Protein AF-A0A2V3PJ48-F1 (afdb_monomer)

Organism: NCBI:txid1605892

pLDDT: mean 84.33, std 12.3, range [29.42, 97.5]

Radius of gyration: 28.56 Å; Cα contacts (8 Å, |Δi|>4): 686; chains: 1; bounding box: 60×67×83 Å

Mean predicted aligned error: 10.37 Å

Sequence (425 aa):
MPSYKVIPFYPSLLDFIHNNDSNLILNVGANLIEMLPSWMSILKRIEPNNSMPVIVVDSQITELDIFNKELKEKLKDINYKINDNQEWISFIISPIKILSTNNNSLWLNEMTSWLSYSLIGNKIHNDFEYAFEAPEGFLRQTSRRARSWDYFHFVNPAKDVALQLFGCYDVTPTIKAINESHFQNVKGQYIVWKCSPLEIQEISYIVHDVDLSVKLLEDLNEEESIITISTRMFDPFMGLYCLSPDWNSFENGSVREILNRNHLLSKLPGAEYTGTIPDFFEEAINNYKRNYKQVIVTELEYIVGFPIKHNERRIQVSRFQMINERYASDIKSHMNSLKPIELKDSELILSCIDNTWGEDAIYELSFSWTPDIFLTSKEDYIKNEKKILSLLNNLLPTRVNNNHILKNTYEIIHSAGEIGFDYQE

Solvent-accessible surface area (backbone atoms only — not comparable to full-atom values): 24608 Å² total; per-residue (Å²): 127,78,95,72,79,85,81,65,57,79,93,51,36,50,69,53,49,68,53,72,91,50,84,55,45,57,42,82,43,53,74,66,62,90,75,47,61,80,82,61,56,63,54,61,76,74,42,86,79,68,57,68,77,40,77,42,77,48,64,86,68,84,51,66,69,59,44,53,51,52,49,53,58,56,62,66,61,59,72,67,94,68,55,71,92,82,47,67,50,74,46,73,41,70,49,48,69,51,71,53,88,52,94,89,46,92,49,74,48,74,78,48,67,44,36,28,35,31,38,49,76,95,43,77,39,51,45,63,58,39,38,50,42,76,51,91,77,47,31,47,60,74,46,67,50,98,85,30,65,98,68,78,49,29,33,23,71,92,76,45,31,32,39,35,43,25,38,20,32,72,59,45,74,66,57,52,50,50,39,49,52,53,34,45,38,59,55,12,37,44,46,48,33,34,31,36,66,82,46,49,63,55,46,42,56,70,37,45,86,74,59,35,37,70,45,84,74,46,74,79,53,95,64,37,26,36,31,33,43,22,39,67,67,55,32,62,87,77,75,36,68,73,78,58,92,44,70,65,22,46,75,68,11,40,39,56,44,54,32,56,77,67,65,36,70,89,70,45,80,62,46,80,52,85,74,89,70,59,65,76,58,50,51,37,55,48,71,53,61,70,83,64,70,58,42,80,30,43,73,90,67,55,60,76,32,59,69,62,40,61,81,61,22,36,42,35,42,33,33,41,44,65,44,36,69,68,60,54,50,52,38,55,57,50,58,76,70,53,80,82,72,98,51,51,84,53,48,78,47,79,44,82,76,42,64,86,69,60,77,39,22,36,31,36,45,35,41,33,29,36,47,56,67,94,40,38,43,33,56,40,45,65,75,43,40,71,62,52,52,52,50,44,46,72,66,62,51,88,55,86,61,85,85,52,95,50,52,36,23,52,52,37,42,36,62,78,25,39,36,40,62,48,77,86,126

Nearest PDB structures (foldseek):
  3ce8-assembly1_A  TM=4.538E-01  e=2.472E-01  Shewanella baltica OS155
  8w9z-assembly1_A  TM=1.629E-01  e=4.621E-02  Nicotiana tabacum
  7beg-assembly1_B  TM=1.791E-01  e=1.309E-01  Escherichia coli
  8p2f-assembly1_E  TM=1.462E-01  e=6.607E-01  Staphylococcus aureus subsp. aureus NCTC 8325
  5i2d-assembly2_L  TM=1.646E-01  e=4.948E-01  Thermus thermophilus HB8

Secondary structure (DSSP, 8-state):
--S--PPPHHHHTHHHHH---SSEEEEEES--GGGS-GGGGGGGGT-TT-PPPEEEEEE----HHHHHHHHHHHHTT------TTT--EEEEE---EEE---TT---EEE-S--EEEEEETTEEEEHHHHHHPPPTTPEEEEEE-TTS-S---EEETTTTEEEEEEEEEEPPHHHHHHHHHHHHHHHTTEEEEEE-GGGHHHHHHHHHTTTEEEEEEEE-SSS-EEEEEEETT-BTTTTB-PPPSSHHHHHH-HHHHHHHHTT-TTTSSSEE--SPPPHHHHHHHHTT----SEEEE-GGG--TTPPP-GGG-EEEEEEEEEE-HHHHHHHHHHHHHSPPP--TT-EEEEEEEE-TTTTSEEEEEEEEEPPPTTS-HHHHHHHHHHHHHHHHHHHSPPP--TTSS--SHHHIIIIIS-EEE----

Structure (mmCIF, N/CA/C/O backbone):
data_AF-A0A2V3PJ48-F1
#
_entry.id   AF-A0A2V3PJ48-F1
#
loop_
_atom_site.group_PDB
_atom_site.id
_atom_site.type_symbol
_atom_site.label_atom_id
_atom_site.label_alt_id
_atom_site.label_comp_id
_atom_site.label_asym_id
_atom_site.label_entity_id
_atom_site.label_seq_id
_atom_site.pdbx_PDB_ins_code
_atom_site.Cartn_x
_atom_site.Cartn_y
_atom_site.Cartn_z
_atom_site.occupancy
_atom_site.B_iso_or_equiv
_atom_site.auth_seq_id
_atom_site.auth_comp_id
_atom_site.auth_asym_id
_atom_site.auth_atom_id
_atom_site.pdbx_PDB_model_num
ATOM 1 N N . MET A 1 1 ? 13.761 13.987 6.484 1.00 29.42 1 MET A N 1
ATOM 2 C CA . MET A 1 1 ? 14.160 14.451 5.139 1.00 29.42 1 MET A CA 1
ATOM 3 C C . MET A 1 1 ? 13.624 13.442 4.141 1.00 29.42 1 MET A C 1
ATOM 5 O O . MET A 1 1 ? 13.621 12.272 4.510 1.00 29.42 1 MET A O 1
ATOM 9 N N . PRO A 1 2 ? 13.099 13.857 2.974 1.00 42.81 2 PRO A N 1
ATOM 10 C CA . PRO A 1 2 ? 12.737 12.899 1.929 1.00 42.81 2 PRO A CA 1
ATOM 11 C C . PRO A 1 2 ? 13.960 12.032 1.605 1.00 42.81 2 PRO A C 1
ATOM 13 O O . PRO A 1 2 ? 15.083 12.536 1.641 1.00 42.81 2 PRO A O 1
ATOM 16 N N . SER A 1 3 ? 13.755 10.738 1.358 1.00 60.25 3 SER A N 1
ATOM 17 C CA . SER A 1 3 ? 14.854 9.798 1.084 1.00 60.25 3 SER A CA 1
ATOM 18 C C . SER A 1 3 ? 15.466 9.971 -0.313 1.00 60.25 3 SER A C 1
ATOM 20 O O . SER A 1 3 ? 16.441 9.309 -0.650 1.00 60.25 3 SER A O 1
ATOM 22 N N . TYR A 1 4 ? 14.932 10.904 -1.104 1.00 68.19 4 TYR A N 1
ATOM 23 C CA . TYR A 1 4 ? 15.369 11.194 -2.462 1.00 68.19 4 TYR A CA 1
ATOM 24 C C . TYR A 1 4 ? 16.367 12.353 -2.508 1.00 68.19 4 TYR A C 1
ATOM 26 O O . TYR A 1 4 ? 16.181 13.392 -1.866 1.00 68.19 4 TYR A O 1
ATOM 34 N N . LYS A 1 5 ? 17.400 12.196 -3.337 1.00 73.56 5 LYS A N 1
ATOM 35 C CA . LYS A 1 5 ? 18.339 13.256 -3.704 1.00 73.56 5 LYS A CA 1
ATOM 36 C C . LYS A 1 5 ? 18.018 13.720 -5.123 1.00 73.56 5 LYS A C 1
ATOM 38 O O . LYS A 1 5 ? 18.120 12.934 -6.058 1.00 73.56 5 LYS A O 1
ATOM 43 N N . VAL A 1 6 ? 17.667 14.994 -5.287 1.00 74.62 6 VAL A N 1
ATOM 44 C CA . VAL A 1 6 ? 17.563 15.598 -6.624 1.00 74.62 6 VAL A CA 1
ATOM 45 C C . VAL A 1 6 ? 18.972 15.696 -7.209 1.00 74.62 6 VAL A C 1
ATOM 47 O O . VAL A 1 6 ? 19.875 16.236 -6.562 1.00 74.62 6 VAL A O 1
ATOM 50 N N . ILE A 1 7 ? 19.174 15.131 -8.400 1.00 74.00 7 ILE A N 1
ATOM 51 C CA . ILE A 1 7 ? 20.454 15.200 -9.110 1.00 74.00 7 ILE A CA 1
ATOM 52 C C . ILE A 1 7 ? 20.575 16.598 -9.742 1.00 74.00 7 ILE A C 1
ATOM 54 O O . ILE A 1 7 ? 19.700 16.974 -10.520 1.00 74.00 7 ILE A O 1
ATOM 58 N N . PRO A 1 8 ? 21.622 17.381 -9.418 1.00 68.94 8 PRO A N 1
ATOM 59 C CA . PRO A 1 8 ? 21.810 18.713 -9.988 1.00 68.94 8 PRO A CA 1
ATOM 60 C C . PRO A 1 8 ? 22.209 18.640 -11.469 1.00 68.94 8 PRO A C 1
ATOM 62 O O . PRO A 1 8 ? 22.946 17.743 -11.880 1.00 68.94 8 PRO A O 1
ATOM 65 N N . PHE A 1 9 ? 21.793 19.628 -12.265 1.00 68.38 9 PHE A N 1
ATOM 66 C CA . PHE A 1 9 ? 22.019 19.634 -13.719 1.00 68.38 9 PHE A CA 1
ATOM 67 C C . PHE A 1 9 ? 23.488 19.813 -14.118 1.00 68.38 9 PHE A C 1
ATOM 69 O O . PHE A 1 9 ? 24.013 19.075 -14.950 1.00 68.38 9 PHE A O 1
ATOM 76 N N . TYR A 1 10 ? 24.164 20.800 -13.530 1.00 61.22 10 TYR A N 1
ATOM 77 C CA . TYR A 1 10 ? 25.407 21.337 -14.088 1.00 61.22 10 TYR A CA 1
ATOM 78 C C . TYR A 1 10 ? 26.635 20.403 -13.997 1.00 61.22 10 TYR A C 1
ATOM 80 O O . TYR A 1 10 ? 27.374 20.327 -14.969 1.00 61.22 10 TYR A O 1
ATOM 88 N N . PRO A 1 11 ? 26.893 19.652 -12.908 1.00 62.09 11 PRO A N 1
ATOM 89 C CA . PRO A 1 11 ? 28.042 18.743 -12.887 1.00 62.09 11 PRO A CA 1
ATOM 90 C C . PRO A 1 11 ? 27.749 17.360 -13.487 1.00 62.09 11 PRO A C 1
ATOM 92 O O . PRO A 1 11 ? 28.681 16.585 -13.668 1.00 62.09 11 PRO A O 1
ATOM 95 N N . SER A 1 12 ? 26.481 17.012 -13.735 1.00 64.50 12 SER A N 1
ATOM 96 C CA . SER A 1 12 ? 26.076 15.614 -13.949 1.00 64.50 12 SER A CA 1
ATOM 97 C C . SER A 1 12 ? 25.288 15.349 -15.229 1.00 64.50 12 SER A C 1
ATOM 99 O O . SER A 1 12 ? 25.224 14.200 -15.648 1.00 64.50 12 SER A O 1
ATOM 101 N N . LEU A 1 13 ? 24.685 16.372 -15.844 1.00 72.50 13 LEU A N 1
ATOM 102 C CA . LEU A 1 13 ? 23.771 16.200 -16.981 1.00 72.50 13 LEU A CA 1
ATOM 103 C C . LEU A 1 13 ? 24.132 17.062 -18.203 1.00 72.50 13 LEU A C 1
ATOM 105 O O . LEU A 1 13 ? 23.431 16.992 -19.207 1.00 72.50 13 LEU A O 1
ATOM 109 N N . LEU A 1 14 ? 25.218 17.849 -18.168 1.00 73.50 14 LEU A N 1
ATOM 110 C CA . LEU A 1 14 ? 25.640 18.667 -19.320 1.00 73.50 14 LEU A CA 1
ATOM 111 C C . LEU A 1 14 ? 25.972 17.814 -20.549 1.00 73.50 14 LEU A C 1
ATOM 113 O O . LEU A 1 14 ? 25.497 18.119 -21.640 1.00 73.50 14 LEU A O 1
ATOM 117 N N . ASP A 1 15 ? 26.724 16.728 -20.366 1.00 74.88 15 ASP A N 1
ATOM 118 C CA . ASP A 1 15 ? 27.058 15.809 -21.460 1.00 74.88 15 ASP A CA 1
ATOM 119 C C . ASP A 1 15 ? 25.796 15.153 -22.032 1.00 74.88 15 ASP A C 1
ATOM 121 O O . ASP A 1 15 ? 25.657 15.020 -23.243 1.00 74.88 15 ASP A O 1
ATOM 125 N N . PHE A 1 16 ? 24.832 14.819 -21.169 1.00 80.75 16 PHE A N 1
ATOM 126 C CA . PHE A 1 16 ? 23.533 14.284 -21.573 1.00 80.75 16 PHE A CA 1
ATOM 127 C C . PHE A 1 16 ? 22.737 15.278 -22.437 1.00 80.75 16 PHE A C 1
ATOM 129 O O . PHE A 1 16 ? 22.197 14.890 -23.471 1.00 80.75 16 PHE A O 1
ATOM 136 N N . ILE A 1 17 ? 22.700 16.557 -22.041 1.00 77.81 17 ILE A N 1
ATOM 137 C CA . ILE A 1 17 ? 21.975 17.625 -22.749 1.00 77.81 17 ILE A CA 1
ATOM 138 C C . ILE A 1 17 ? 22.632 17.954 -24.096 1.00 77.81 17 ILE A C 1
ATOM 140 O O . ILE A 1 17 ? 21.933 18.170 -25.080 1.00 77.81 17 ILE A O 1
ATOM 144 N N . HIS A 1 18 ? 23.965 18.004 -24.149 1.00 75.00 18 HIS A N 1
ATOM 145 C CA . HIS A 1 18 ? 24.709 18.406 -25.348 1.00 75.00 18 HIS A CA 1
ATOM 146 C C . HIS A 1 18 ? 25.011 17.259 -26.318 1.00 75.00 18 HIS A C 1
ATOM 148 O O . HIS A 1 18 ? 25.516 17.505 -27.417 1.00 75.00 18 HIS A O 1
ATOM 154 N N . ASN A 1 19 ? 24.705 16.017 -25.941 1.00 72.38 19 ASN A N 1
ATOM 155 C CA . ASN A 1 19 ? 24.827 14.879 -26.835 1.00 72.38 19 ASN A CA 1
ATOM 156 C C . ASN A 1 19 ? 23.683 14.887 -27.870 1.00 72.38 19 ASN A C 1
ATOM 158 O O . ASN A 1 19 ? 22.553 14.501 -27.562 1.00 72.38 19 ASN A O 1
ATOM 162 N N . ASN A 1 20 ? 23.993 15.318 -29.096 1.00 63.59 20 ASN A N 1
ATOM 163 C CA . ASN A 1 20 ? 23.049 15.557 -30.198 1.00 63.59 20 ASN A CA 1
ATOM 164 C C . ASN A 1 20 ? 22.714 14.311 -31.044 1.00 63.59 20 ASN A C 1
ATOM 166 O O . ASN A 1 20 ? 22.149 14.447 -32.127 1.00 63.59 20 ASN A O 1
ATOM 170 N N . ASP A 1 21 ? 23.039 13.104 -30.583 1.00 63.97 21 ASP A N 1
ATOM 171 C CA . ASP A 1 21 ? 22.850 11.872 -31.367 1.00 63.97 21 ASP A CA 1
ATOM 172 C C . ASP A 1 21 ? 21.377 11.402 -31.482 1.00 63.97 21 ASP A C 1
ATOM 174 O O . ASP A 1 21 ? 21.099 10.364 -32.084 1.00 63.97 21 ASP A O 1
ATOM 178 N N . SER A 1 22 ? 20.412 12.149 -30.932 1.00 67.50 22 SER A N 1
ATOM 179 C CA . SER A 1 22 ? 18.978 11.811 -30.930 1.00 67.50 22 SER A CA 1
ATOM 180 C C . SER A 1 22 ? 18.124 12.809 -31.717 1.00 67.50 22 SER A C 1
ATOM 182 O O . SER A 1 22 ? 18.415 14.001 -31.724 1.00 67.50 22 SER A O 1
ATOM 184 N N . ASN A 1 23 ? 16.982 12.365 -32.265 1.00 79.56 23 ASN A N 1
ATOM 185 C CA . ASN A 1 23 ? 15.954 13.262 -32.836 1.00 79.56 23 ASN A CA 1
ATOM 186 C C . ASN A 1 23 ? 15.246 14.131 -31.770 1.00 79.5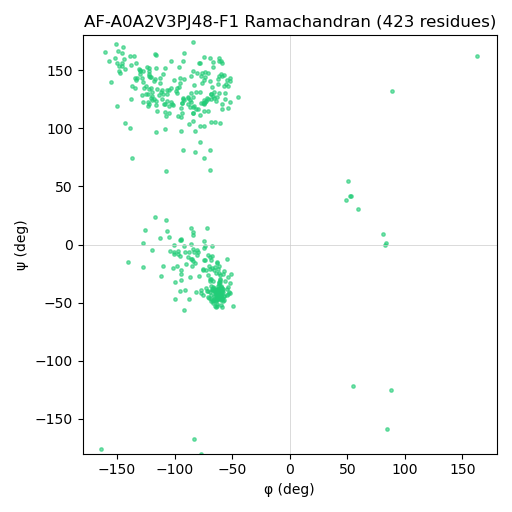6 23 ASN A C 1
ATOM 188 O O . ASN A 1 23 ? 14.350 14.917 -32.086 1.00 79.56 23 ASN A O 1
ATOM 192 N N . LEU A 1 24 ? 15.620 13.955 -30.502 1.00 85.50 24 LEU A N 1
ATOM 193 C CA . LEU A 1 24 ? 15.162 14.720 -29.355 1.00 85.50 24 LEU A CA 1
ATOM 194 C C . LEU A 1 24 ? 16.125 15.877 -29.091 1.00 85.50 24 LEU A C 1
ATOM 196 O O . LEU A 1 24 ? 17.322 15.660 -28.895 1.00 85.50 24 LEU A O 1
ATOM 200 N N . ILE A 1 25 ? 15.587 17.092 -29.052 1.00 85.19 25 ILE A N 1
ATOM 201 C CA . ILE A 1 25 ? 16.311 18.309 -28.693 1.00 85.19 25 ILE A CA 1
ATOM 202 C C . ILE A 1 25 ? 16.109 18.535 -27.197 1.00 85.19 25 ILE A C 1
ATOM 204 O O . ILE A 1 25 ? 14.978 18.649 -26.726 1.00 85.19 25 ILE A O 1
ATOM 208 N N . LEU A 1 26 ? 17.207 18.590 -26.445 1.00 85.44 26 LEU A N 1
ATOM 209 C CA . LEU A 1 26 ? 17.182 18.785 -25.000 1.00 85.44 26 LEU A CA 1
ATOM 210 C C . LEU A 1 26 ? 17.527 20.232 -24.665 1.00 85.44 26 LEU A C 1
ATOM 212 O O . LEU A 1 26 ? 18.610 20.720 -24.978 1.00 85.44 26 LEU A O 1
ATOM 216 N N . ASN A 1 27 ? 16.610 20.906 -23.984 1.00 81.44 27 ASN A N 1
ATOM 217 C CA . ASN A 1 27 ? 16.765 22.275 -23.522 1.00 81.44 27 ASN A CA 1
ATOM 218 C C . ASN A 1 27 ? 16.631 22.315 -21.999 1.00 81.44 27 ASN A C 1
ATOM 220 O O . ASN A 1 27 ? 15.829 21.593 -21.415 1.00 81.44 27 ASN A O 1
ATOM 224 N N . VAL A 1 28 ? 17.386 23.175 -21.321 1.00 76.25 28 VAL A N 1
ATOM 225 C CA . VAL A 1 28 ? 17.189 23.385 -19.881 1.00 76.25 28 VAL A CA 1
ATOM 226 C C . VAL A 1 28 ? 16.072 24.404 -19.686 1.00 76.25 28 VAL A C 1
ATOM 228 O O . VAL A 1 28 ? 16.224 25.577 -20.021 1.00 76.25 28 VAL A O 1
ATOM 231 N N . GLY A 1 29 ? 14.949 23.958 -19.133 1.00 65.81 29 GLY A N 1
ATOM 232 C CA . GLY A 1 29 ? 13.863 24.824 -18.697 1.00 65.81 29 GLY A CA 1
ATOM 233 C C . GLY A 1 29 ? 14.008 25.138 -17.213 1.00 65.81 29 GLY A C 1
ATOM 234 O O . GLY A 1 29 ? 13.636 24.322 -16.386 1.00 65.81 29 GLY A O 1
ATOM 235 N N . ALA A 1 30 ? 14.582 26.292 -16.868 1.00 60.34 30 ALA A N 1
ATOM 236 C CA . ALA A 1 30 ? 14.377 27.043 -15.616 1.00 60.34 30 ALA A CA 1
ATOM 237 C C . ALA A 1 30 ? 15.503 28.060 -15.402 1.00 60.34 30 ALA A C 1
ATOM 239 O O . ALA A 1 30 ? 16.616 27.917 -15.910 1.00 60.34 30 ALA A O 1
ATOM 240 N N . ASN A 1 31 ? 15.234 29.032 -14.526 1.00 55.78 31 ASN A N 1
ATOM 241 C CA . ASN A 1 31 ? 16.266 29.815 -13.856 1.00 55.78 31 ASN A CA 1
ATOM 242 C C . ASN A 1 31 ? 17.186 28.877 -13.052 1.00 55.78 31 ASN A C 1
ATOM 244 O O . ASN A 1 31 ? 16.747 28.233 -12.099 1.00 55.78 31 ASN A O 1
ATOM 248 N N . LEU A 1 32 ? 18.469 28.817 -13.421 1.00 58.50 32 LEU A N 1
ATOM 249 C CA . LEU A 1 32 ? 19.519 28.012 -12.782 1.00 58.50 32 LEU A CA 1
ATOM 250 C C . LEU A 1 32 ? 19.877 28.552 -11.385 1.00 58.50 32 LEU A C 1
ATOM 252 O O . LEU A 1 32 ? 20.989 29.002 -11.126 1.00 58.50 32 LEU A O 1
ATOM 256 N N . ILE A 1 33 ? 18.928 28.517 -10.451 1.00 55.94 33 ILE A N 1
ATOM 257 C CA . ILE A 1 33 ? 19.097 29.039 -9.087 1.00 55.94 33 ILE A CA 1
ATOM 258 C C . ILE A 1 33 ? 20.164 28.258 -8.313 1.00 55.94 33 ILE A C 1
ATOM 260 O O . ILE A 1 33 ? 20.784 28.798 -7.403 1.00 55.94 33 ILE A O 1
ATOM 264 N N . GLU A 1 34 ? 20.422 27.006 -8.689 1.00 53.47 34 GLU A N 1
ATOM 265 C CA . GLU A 1 34 ? 21.541 26.210 -8.167 1.00 53.47 34 GLU A CA 1
ATOM 266 C C . GLU A 1 34 ? 22.913 26.821 -8.491 1.00 53.47 34 GLU A C 1
ATOM 268 O O . GLU A 1 34 ? 23.883 26.544 -7.793 1.00 53.47 34 GLU A O 1
ATOM 273 N N . MET A 1 35 ? 22.988 27.680 -9.512 1.00 53.81 35 MET A N 1
ATOM 274 C CA . MET A 1 35 ? 24.187 28.437 -9.872 1.00 53.81 35 MET A CA 1
ATOM 275 C C . MET A 1 35 ? 24.256 29.809 -9.189 1.00 53.81 35 MET A C 1
ATOM 277 O O . MET A 1 35 ? 25.265 30.502 -9.317 1.00 53.81 35 MET A O 1
ATOM 281 N N . LEU A 1 36 ? 23.207 30.226 -8.469 1.00 58.19 36 LEU A N 1
ATOM 282 C CA . LEU A 1 36 ? 23.235 31.485 -7.735 1.00 58.19 36 LEU A CA 1
ATOM 283 C C . LEU A 1 36 ? 24.043 31.336 -6.436 1.00 58.19 36 LEU A C 1
ATOM 285 O O . LEU A 1 36 ? 23.981 30.297 -5.772 1.00 58.19 36 LEU A O 1
ATOM 289 N N . PRO A 1 37 ? 24.768 32.389 -6.018 1.00 57.12 37 PRO A N 1
ATOM 290 C CA . PRO A 1 37 ? 25.425 32.419 -4.719 1.00 57.12 37 PRO A CA 1
ATOM 291 C C . PRO A 1 37 ? 24.454 32.090 -3.578 1.00 57.12 37 PRO A C 1
ATOM 293 O O . PRO A 1 37 ? 23.301 32.525 -3.582 1.00 57.12 37 PRO A O 1
ATOM 296 N N . SER A 1 38 ? 24.932 31.379 -2.554 1.00 52.94 38 SER A N 1
ATOM 297 C CA . SER A 1 38 ? 24.111 30.874 -1.439 1.00 52.94 38 SER A CA 1
ATOM 298 C C . SER A 1 38 ? 23.267 31.945 -0.729 1.00 52.94 38 SER A C 1
ATOM 300 O O . SER A 1 38 ? 22.185 31.633 -0.232 1.00 52.94 38 SER A O 1
ATOM 302 N N . TRP A 1 39 ? 23.693 33.211 -0.730 1.00 56.47 39 TRP A N 1
ATOM 303 C CA . TRP A 1 39 ? 22.950 34.338 -0.151 1.00 56.47 39 TRP A CA 1
ATOM 304 C C . TRP A 1 39 ? 21.715 34.767 -0.971 1.00 56.47 39 TRP A C 1
ATOM 306 O O . TRP A 1 39 ? 20.778 35.325 -0.404 1.00 56.47 39 TRP A O 1
ATOM 316 N N . MET A 1 40 ? 21.648 34.454 -2.272 1.00 53.75 40 MET A N 1
ATOM 317 C CA . MET A 1 40 ? 20.473 34.707 -3.126 1.00 53.75 40 MET A CA 1
ATOM 318 C C . MET A 1 40 ? 19.377 33.643 -2.973 1.00 53.75 40 MET A C 1
ATOM 320 O O . MET A 1 40 ? 18.278 33.804 -3.501 1.00 53.75 40 MET A O 1
ATOM 324 N N . SER A 1 41 ? 19.619 32.585 -2.190 1.00 55.62 41 SER A N 1
ATOM 325 C CA . SER A 1 41 ? 18.613 31.560 -1.873 1.00 55.62 41 SER A CA 1
ATOM 326 C C . SER A 1 41 ? 17.386 32.110 -1.129 1.00 55.62 41 SER A C 1
ATOM 328 O O . SER A 1 41 ? 16.325 31.489 -1.165 1.00 55.62 41 SER A O 1
ATOM 330 N N . ILE A 1 42 ? 17.492 33.299 -0.523 1.00 53.56 42 ILE A N 1
ATOM 331 C CA . ILE A 1 42 ? 16.376 34.028 0.098 1.00 53.56 42 ILE A CA 1
ATOM 332 C C . ILE A 1 42 ? 15.270 34.375 -0.912 1.00 53.56 42 ILE A C 1
ATOM 334 O O . ILE A 1 42 ? 14.094 34.373 -0.549 1.00 53.56 42 ILE A O 1
ATOM 338 N N . LEU A 1 43 ? 15.618 34.573 -2.190 1.00 50.56 43 LEU A N 1
ATOM 339 C CA . LEU A 1 43 ? 14.657 34.855 -3.261 1.00 50.56 43 LEU A CA 1
ATOM 340 C C . LEU A 1 43 ? 13.722 33.660 -3.534 1.00 50.56 43 LEU A C 1
ATOM 342 O O . LEU A 1 43 ? 12.593 33.866 -3.973 1.00 50.56 43 LEU A O 1
ATOM 346 N N . LYS A 1 44 ? 14.117 32.425 -3.163 1.00 50.97 44 LYS A N 1
ATOM 347 C CA . LYS A 1 44 ? 13.250 31.229 -3.232 1.00 50.97 44 LYS A CA 1
ATOM 348 C C . LYS A 1 44 ? 11.995 31.339 -2.361 1.00 50.97 44 LYS A C 1
ATOM 350 O O . LYS A 1 44 ? 11.019 30.654 -2.634 1.00 50.97 44 LYS A O 1
ATOM 355 N N . ARG A 1 45 ? 12.018 32.161 -1.303 1.00 48.88 45 ARG A N 1
ATOM 356 C CA . ARG A 1 45 ? 10.857 32.380 -0.421 1.00 48.88 45 ARG A CA 1
ATOM 357 C C . ARG A 1 45 ? 9.895 33.446 -0.946 1.00 48.88 45 ARG A C 1
ATOM 359 O O . ARG A 1 45 ? 8.766 33.499 -0.476 1.00 48.88 45 ARG A O 1
ATOM 366 N N . ILE A 1 46 ? 10.352 34.302 -1.861 1.00 46.31 46 ILE A N 1
ATOM 367 C CA . ILE A 1 46 ? 9.617 35.486 -2.326 1.00 46.31 46 ILE A CA 1
ATOM 368 C C . ILE A 1 46 ? 8.827 35.173 -3.606 1.00 46.31 46 ILE A C 1
ATOM 370 O O . ILE A 1 46 ? 7.733 35.699 -3.779 1.00 46.31 46 ILE A O 1
ATOM 374 N N . GLU A 1 47 ? 9.314 34.254 -4.447 1.00 44.44 47 GLU A N 1
ATOM 375 C CA . GLU A 1 47 ? 8.573 33.745 -5.607 1.00 44.44 47 GLU A CA 1
ATOM 376 C C . GLU A 1 47 ? 8.266 32.243 -5.468 1.00 44.44 47 GLU A C 1
ATOM 378 O O . GLU A 1 47 ? 9.108 31.404 -5.802 1.00 44.44 47 GLU A O 1
ATOM 383 N N . PRO A 1 48 ? 7.056 31.869 -5.006 1.00 45.31 48 PRO A N 1
ATOM 384 C CA . PRO A 1 48 ? 6.624 30.470 -4.918 1.00 45.31 48 PRO A CA 1
ATOM 385 C C . PRO A 1 48 ? 6.433 29.797 -6.290 1.00 45.31 48 PRO A C 1
ATOM 387 O O . PRO A 1 48 ? 6.314 28.578 -6.353 1.00 45.31 48 PRO A O 1
ATOM 390 N N . ASN A 1 49 ? 6.466 30.570 -7.383 1.00 47.41 49 ASN A N 1
ATOM 391 C CA . ASN A 1 49 ? 6.447 30.073 -8.763 1.00 47.41 49 ASN A CA 1
ATOM 392 C C . ASN A 1 49 ? 7.834 29.663 -9.287 1.00 47.41 49 ASN A C 1
ATOM 394 O O . ASN A 1 49 ? 7.968 29.393 -10.480 1.00 47.41 49 ASN A O 1
ATOM 398 N N . ASN A 1 50 ? 8.872 29.633 -8.441 1.00 48.31 50 ASN A N 1
ATOM 399 C CA . ASN A 1 50 ? 10.201 29.205 -8.863 1.00 48.31 50 ASN A CA 1
ATOM 400 C C . ASN A 1 50 ? 10.165 27.758 -9.368 1.00 48.31 50 ASN A C 1
ATOM 402 O O . ASN A 1 50 ? 10.085 26.805 -8.591 1.00 48.31 50 ASN A O 1
ATOM 406 N N . SER A 1 51 ? 10.224 27.622 -10.692 1.00 54.94 51 SER A N 1
ATOM 407 C CA . SER A 1 51 ? 10.260 26.357 -11.409 1.00 54.94 51 SER A CA 1
ATOM 408 C C . SER A 1 51 ? 11.431 25.524 -10.904 1.00 54.94 51 SER A C 1
ATOM 410 O O . SER A 1 51 ? 12.576 25.989 -10.929 1.00 54.94 51 SER A O 1
ATOM 412 N N . MET A 1 52 ? 11.158 24.291 -10.467 1.00 58.94 52 MET A N 1
ATOM 413 C CA . MET A 1 52 ? 12.219 23.295 -10.354 1.00 58.94 52 MET A CA 1
ATOM 414 C C . MET A 1 52 ? 12.958 23.237 -11.692 1.00 58.94 52 MET A C 1
ATOM 416 O O . MET A 1 52 ? 12.312 23.366 -12.735 1.00 58.94 52 MET A O 1
ATOM 420 N N . PRO A 1 53 ? 14.287 23.094 -11.685 1.00 66.25 53 PRO A N 1
ATOM 421 C CA . PRO A 1 53 ? 14.999 22.980 -12.933 1.00 66.25 53 PRO A CA 1
ATOM 422 C C . PRO A 1 53 ? 14.546 21.701 -13.648 1.00 66.25 53 PRO A C 1
ATOM 424 O O . PRO A 1 53 ? 14.477 20.632 -13.044 1.00 66.25 53 PRO A O 1
ATOM 427 N N . VAL A 1 54 ? 14.121 21.847 -14.904 1.00 75.25 54 VAL A N 1
ATOM 428 C CA . VAL A 1 54 ? 13.608 20.760 -15.744 1.00 75.25 54 VAL A CA 1
ATOM 429 C C . VAL A 1 54 ? 14.404 20.678 -17.040 1.00 75.25 54 VAL A C 1
ATOM 431 O O . VAL A 1 54 ? 14.943 21.673 -17.524 1.00 75.25 54 VAL A O 1
ATOM 434 N N . ILE A 1 55 ? 14.458 19.487 -17.627 1.00 82.88 55 ILE A N 1
ATOM 435 C CA . ILE A 1 55 ? 14.859 19.325 -19.025 1.00 82.88 55 ILE A CA 1
ATOM 436 C C . ILE A 1 55 ? 13.585 19.328 -19.857 1.00 82.88 55 ILE A C 1
ATOM 438 O O . ILE A 1 55 ? 12.691 18.511 -19.648 1.00 82.88 55 ILE A O 1
ATOM 442 N N . VAL A 1 56 ? 13.511 20.268 -20.786 1.00 86.06 56 VAL A N 1
ATOM 443 C CA . VAL A 1 56 ? 12.498 20.317 -21.830 1.00 86.06 56 VAL A CA 1
ATOM 444 C C . VAL A 1 56 ? 13.001 19.464 -22.986 1.00 86.06 56 VAL A C 1
ATOM 446 O O . VAL A 1 56 ? 14.114 19.663 -23.471 1.00 86.06 56 VAL A O 1
ATOM 449 N N . VAL A 1 57 ? 12.188 18.493 -23.387 1.00 87.38 57 VAL A N 1
ATOM 450 C CA . VAL A 1 57 ? 12.471 17.607 -24.515 1.00 87.38 57 VAL A CA 1
ATOM 451 C C . VAL A 1 57 ? 11.553 18.008 -25.657 1.00 87.38 57 VAL A C 1
ATOM 453 O O . VAL A 1 57 ? 10.345 17.789 -25.582 1.00 87.38 57 VAL A O 1
ATOM 456 N N . ASP A 1 58 ? 12.129 18.579 -26.707 1.00 87.25 58 ASP A N 1
ATOM 457 C CA . ASP A 1 58 ? 11.415 18.938 -27.926 1.00 87.25 58 ASP A CA 1
ATOM 458 C C . ASP A 1 58 ? 11.670 17.880 -29.005 1.00 87.25 58 ASP A C 1
ATOM 460 O O . ASP A 1 58 ? 12.776 17.354 -29.146 1.00 87.25 58 ASP A O 1
ATOM 464 N N . SER A 1 59 ? 10.649 17.553 -29.794 1.00 87.19 59 SER A N 1
ATOM 465 C CA . SER A 1 59 ? 10.766 16.593 -30.891 1.00 87.19 59 SER A CA 1
ATOM 466 C C . SER A 1 59 ? 9.830 16.951 -32.039 1.00 87.19 59 SER A C 1
ATOM 468 O O . SER A 1 59 ? 8.790 17.574 -31.839 1.00 87.19 59 SER A O 1
ATOM 470 N N . GLN A 1 60 ? 10.205 16.534 -33.249 1.00 85.88 60 GLN A N 1
ATOM 471 C CA . GLN A 1 60 ? 9.340 16.575 -34.434 1.00 85.88 60 GLN A CA 1
ATOM 472 C C . GLN A 1 60 ? 8.549 15.268 -34.624 1.00 85.88 60 GLN A C 1
ATOM 474 O O . GLN A 1 60 ? 7.776 15.148 -35.572 1.00 85.88 60 GLN A O 1
ATOM 479 N N . ILE A 1 61 ? 8.747 14.277 -33.748 1.00 84.50 61 ILE A N 1
ATOM 480 C CA . ILE A 1 61 ? 8.041 12.996 -33.795 1.00 84.50 61 ILE A CA 1
ATOM 481 C C . ILE A 1 61 ? 6.595 13.209 -33.356 1.00 84.50 61 ILE A C 1
ATOM 483 O O . ILE A 1 61 ? 6.327 13.688 -32.257 1.00 84.50 61 ILE A O 1
ATOM 487 N N . THR A 1 62 ? 5.659 12.830 -34.222 1.00 81.81 62 THR A N 1
ATOM 488 C CA . THR A 1 62 ? 4.218 12.984 -33.986 1.00 81.81 62 THR A CA 1
ATOM 489 C C . THR A 1 62 ? 3.571 11.736 -33.385 1.00 81.81 62 THR A C 1
ATOM 491 O O . THR A 1 62 ? 2.517 11.838 -32.761 1.00 81.81 62 THR A O 1
ATOM 494 N N . GLU A 1 63 ? 4.192 10.564 -33.542 1.00 86.94 63 GLU A N 1
ATOM 495 C CA . GLU A 1 63 ? 3.714 9.302 -32.972 1.00 86.94 63 GLU A CA 1
ATOM 496 C C . GLU A 1 63 ? 4.225 9.109 -31.536 1.00 86.94 63 GLU A C 1
ATOM 498 O O . GLU A 1 63 ? 5.429 8.995 -31.294 1.00 86.94 63 GLU A O 1
ATOM 503 N N . LEU A 1 64 ? 3.295 9.036 -30.579 1.00 87.19 64 LEU A N 1
ATOM 504 C CA . LEU A 1 64 ? 3.596 8.974 -29.144 1.00 87.19 64 LEU A CA 1
ATOM 505 C C . LEU A 1 64 ? 4.438 7.748 -28.752 1.00 87.19 64 LEU A C 1
ATOM 507 O O . LEU A 1 64 ? 5.347 7.866 -27.932 1.00 87.19 64 LEU A O 1
ATOM 511 N N . ASP A 1 65 ? 4.171 6.583 -29.343 1.00 88.38 65 ASP A N 1
ATOM 512 C CA . ASP A 1 65 ? 4.901 5.348 -29.031 1.00 88.38 65 ASP A CA 1
ATOM 513 C C . ASP A 1 65 ? 6.362 5.414 -29.491 1.00 88.38 65 ASP A C 1
ATOM 515 O O . ASP A 1 65 ? 7.269 4.993 -28.7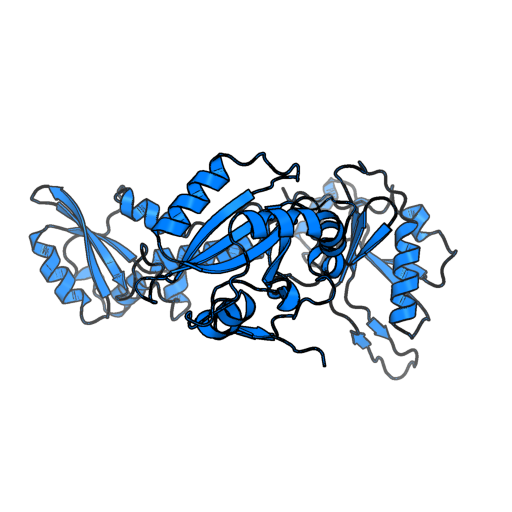66 1.00 88.38 65 ASP A O 1
ATOM 519 N N . ILE A 1 66 ? 6.602 6.002 -30.669 1.00 89.12 66 ILE A N 1
ATOM 520 C CA . ILE A 1 66 ? 7.953 6.234 -31.190 1.00 89.12 66 ILE A CA 1
ATOM 521 C C . ILE A 1 66 ? 8.680 7.239 -30.297 1.00 89.12 66 ILE A C 1
ATOM 523 O O . ILE A 1 66 ? 9.806 6.973 -29.877 1.00 89.12 66 ILE A O 1
ATOM 527 N N . PHE A 1 67 ? 8.020 8.346 -29.941 1.00 89.75 67 PHE A N 1
ATOM 528 C CA . PHE A 1 67 ? 8.585 9.349 -29.041 1.00 89.75 67 PHE A CA 1
ATOM 529 C C . PHE A 1 67 ? 8.975 8.743 -27.686 1.00 89.75 67 PHE A C 1
ATOM 531 O O . PHE A 1 67 ? 10.102 8.919 -27.232 1.00 89.75 67 PHE A O 1
ATOM 538 N N . ASN A 1 68 ? 8.083 7.972 -27.057 1.00 88.88 68 ASN A N 1
ATOM 539 C CA . ASN A 1 68 ? 8.355 7.317 -25.777 1.00 88.88 68 ASN A CA 1
ATOM 540 C C . ASN A 1 68 ? 9.521 6.327 -25.866 1.00 88.88 68 ASN A C 1
ATOM 542 O O . ASN A 1 68 ? 10.319 6.226 -24.932 1.00 88.88 68 ASN A O 1
ATOM 546 N N . LYS A 1 69 ? 9.637 5.592 -26.977 1.00 89.75 69 LYS A N 1
ATOM 547 C CA . LYS A 1 69 ? 10.762 4.683 -27.212 1.00 89.75 69 LYS A CA 1
ATOM 548 C C . LYS A 1 69 ? 12.081 5.446 -27.317 1.00 89.75 69 LYS A C 1
ATOM 550 O O . LYS A 1 69 ? 13.036 5.078 -26.640 1.00 89.75 69 LYS A O 1
ATOM 555 N N . GLU A 1 70 ? 12.132 6.507 -28.121 1.00 89.75 70 GLU A N 1
ATOM 556 C CA . GLU A 1 70 ? 13.336 7.334 -28.249 1.00 89.75 70 GLU A CA 1
ATOM 557 C C . GLU A 1 70 ? 13.703 8.026 -26.935 1.00 89.75 70 GLU A C 1
ATOM 559 O O . GLU A 1 70 ? 14.874 8.063 -26.569 1.00 89.75 70 GLU A O 1
ATOM 564 N N . LEU A 1 71 ? 12.710 8.508 -26.184 1.00 90.25 71 LEU A N 1
ATOM 565 C CA . LEU A 1 71 ? 12.917 9.114 -24.872 1.00 90.25 71 LEU A CA 1
ATOM 566 C C . LEU A 1 71 ? 13.548 8.117 -23.897 1.00 90.25 71 LEU A C 1
ATOM 568 O O . LEU A 1 71 ? 14.533 8.445 -23.241 1.00 90.25 71 LEU A O 1
ATOM 572 N N . LYS A 1 72 ? 13.035 6.881 -23.833 1.00 90.31 72 LYS A N 1
ATOM 573 C CA . LYS A 1 72 ? 13.607 5.814 -22.996 1.00 90.31 72 LYS A CA 1
ATOM 574 C C . LYS A 1 72 ? 15.045 5.481 -23.379 1.00 90.31 72 LYS A C 1
ATOM 576 O O . LYS A 1 72 ? 15.859 5.274 -22.485 1.00 90.31 72 LYS A O 1
ATOM 581 N N . GLU A 1 73 ? 15.359 5.407 -24.672 1.00 88.75 73 GLU A N 1
ATOM 582 C CA . GLU A 1 73 ? 16.741 5.196 -25.117 1.00 88.75 73 GLU A CA 1
ATOM 583 C C . GLU A 1 73 ? 17.625 6.375 -24.719 1.00 88.75 73 GLU A C 1
ATOM 585 O O . GLU A 1 73 ? 18.681 6.158 -24.133 1.00 88.75 73 GLU A O 1
ATOM 590 N N . LYS A 1 74 ? 17.153 7.610 -24.919 1.00 88.19 74 LYS A N 1
ATOM 591 C CA . LYS A 1 74 ? 17.901 8.808 -24.546 1.00 88.19 74 LYS A CA 1
ATOM 592 C C . LYS A 1 74 ? 18.220 8.828 -23.055 1.00 88.19 74 LYS A C 1
ATOM 594 O O . LYS A 1 74 ? 19.368 9.033 -22.692 1.00 88.19 74 LYS A O 1
ATOM 599 N N . LEU A 1 75 ? 17.252 8.546 -22.182 1.00 89.62 75 LEU A N 1
ATOM 600 C CA . LEU A 1 75 ? 17.451 8.537 -20.724 1.00 89.62 75 LEU A CA 1
ATOM 601 C C . LEU A 1 75 ? 18.558 7.576 -20.242 1.00 89.62 75 LEU A C 1
ATOM 603 O O . LEU A 1 75 ? 19.116 7.803 -19.169 1.00 89.62 75 LEU A O 1
ATOM 607 N N . LYS A 1 76 ? 18.914 6.540 -21.017 1.00 87.44 76 LYS A N 1
ATOM 608 C CA . LYS A 1 76 ? 20.037 5.639 -20.693 1.00 87.44 76 LYS A CA 1
ATOM 609 C C . LYS A 1 76 ? 21.405 6.308 -20.820 1.00 87.44 76 LYS A C 1
ATOM 611 O O . LYS A 1 76 ? 22.353 5.834 -20.201 1.00 87.44 76 LYS A O 1
ATOM 616 N N . ASP A 1 77 ? 21.510 7.400 -21.576 1.00 85.94 77 ASP A N 1
ATOM 617 C CA . ASP A 1 77 ? 22.759 8.151 -21.756 1.00 85.94 77 ASP A CA 1
ATOM 618 C C . ASP A 1 77 ? 23.190 8.886 -20.474 1.00 85.94 77 ASP A C 1
ATOM 620 O O . ASP A 1 77 ? 24.298 9.422 -20.398 1.00 85.94 77 ASP A O 1
ATOM 624 N N . ILE A 1 78 ? 22.321 8.952 -19.458 1.00 85.06 78 ILE A N 1
ATOM 625 C CA . ILE A 1 78 ? 22.619 9.623 -18.194 1.00 85.06 78 ILE A CA 1
ATOM 626 C C . ILE A 1 78 ? 23.684 8.839 -17.433 1.00 85.06 78 ILE A C 1
ATOM 628 O O . ILE A 1 78 ? 23.432 7.808 -16.812 1.00 85.06 78 ILE A O 1
ATOM 632 N N . ASN A 1 79 ? 24.893 9.390 -17.445 1.00 78.94 79 ASN A N 1
ATOM 633 C CA . ASN A 1 79 ? 26.037 8.853 -16.731 1.00 78.94 79 ASN A CA 1
ATOM 634 C C . ASN A 1 79 ? 26.156 9.502 -15.346 1.00 78.94 79 ASN A C 1
ATOM 636 O O . ASN A 1 79 ? 26.928 10.440 -15.136 1.00 78.94 79 ASN A O 1
ATOM 640 N N . TYR A 1 80 ? 25.370 9.011 -14.390 1.00 81.75 80 TYR A N 1
ATOM 641 C CA . TYR A 1 80 ? 25.465 9.420 -12.992 1.00 81.75 80 TYR A CA 1
ATOM 642 C C . TYR A 1 80 ? 25.829 8.219 -12.121 1.00 81.75 80 TYR A C 1
ATOM 644 O O . TYR A 1 80 ? 25.160 7.190 -12.138 1.00 81.75 80 TYR A O 1
ATOM 652 N N . LYS A 1 81 ? 26.911 8.354 -11.350 1.00 81.94 81 LYS A N 1
ATOM 653 C CA . LYS A 1 81 ? 27.419 7.271 -10.507 1.00 81.94 81 LYS A CA 1
ATOM 654 C C . LYS A 1 81 ? 26.477 7.030 -9.326 1.00 81.94 81 LYS A C 1
ATOM 656 O O . LYS A 1 81 ? 26.373 7.882 -8.443 1.00 81.94 81 LYS A O 1
ATOM 661 N N . ILE A 1 82 ? 25.868 5.851 -9.299 1.00 84.06 82 ILE A N 1
ATOM 662 C CA . ILE A 1 82 ? 25.029 5.347 -8.209 1.00 84.06 82 ILE A CA 1
ATOM 663 C C . ILE A 1 82 ? 25.666 4.106 -7.575 1.00 84.06 82 ILE A C 1
ATOM 665 O O . ILE A 1 82 ? 26.579 3.499 -8.137 1.00 84.06 82 ILE A O 1
ATOM 669 N N . ASN A 1 83 ? 25.227 3.746 -6.375 1.00 81.38 83 ASN A N 1
ATOM 670 C CA . ASN A 1 83 ? 25.507 2.440 -5.795 1.00 81.38 83 ASN A CA 1
ATOM 671 C C . ASN A 1 83 ? 24.511 1.412 -6.350 1.00 81.38 83 ASN A C 1
ATOM 673 O O . ASN A 1 83 ? 23.402 1.291 -5.829 1.00 81.38 83 ASN A O 1
ATOM 677 N N . ASP A 1 84 ? 24.925 0.656 -7.369 1.00 72.50 84 ASP A N 1
ATOM 678 C CA . ASP A 1 84 ? 24.071 -0.257 -8.149 1.00 72.50 84 ASP A CA 1
ATOM 679 C C . ASP A 1 84 ? 23.236 -1.241 -7.309 1.00 72.50 84 ASP A C 1
ATOM 681 O O . ASP A 1 84 ? 22.180 -1.688 -7.745 1.00 72.50 84 ASP A O 1
ATOM 685 N N . ASN A 1 85 ? 23.678 -1.576 -6.092 1.00 70.88 85 ASN A N 1
ATOM 686 C CA . ASN A 1 85 ? 22.986 -2.533 -5.224 1.00 70.88 85 ASN A CA 1
ATOM 687 C C . ASN A 1 85 ? 21.847 -1.923 -4.387 1.00 70.88 85 ASN A C 1
ATOM 689 O O . ASN A 1 85 ? 21.097 -2.668 -3.754 1.00 70.88 85 ASN A O 1
ATOM 693 N N . GLN A 1 86 ? 21.758 -0.594 -4.280 1.00 75.81 86 GLN A N 1
ATOM 694 C CA . GLN A 1 86 ? 20.835 0.080 -3.350 1.00 75.81 86 GLN A CA 1
ATOM 695 C C . GLN A 1 86 ? 20.170 1.336 -3.914 1.00 75.81 86 GLN A C 1
ATOM 697 O O . GLN A 1 86 ? 19.196 1.809 -3.332 1.00 75.81 86 GLN A O 1
ATOM 702 N N . GLU A 1 87 ? 20.682 1.877 -5.014 1.00 85.62 87 GLU A N 1
ATOM 703 C CA . GLU A 1 87 ? 20.246 3.143 -5.586 1.00 85.62 87 GLU A CA 1
ATOM 704 C C . GLU A 1 87 ? 19.781 2.950 -7.032 1.00 85.62 87 GLU A C 1
ATOM 706 O O . GLU A 1 87 ? 20.230 2.054 -7.743 1.00 85.62 87 GLU A O 1
ATOM 711 N N . TRP A 1 88 ? 18.868 3.812 -7.461 1.00 90.56 88 TRP A N 1
ATOM 712 C CA . TRP A 1 88 ? 18.376 3.915 -8.831 1.00 90.56 88 TRP A CA 1
ATOM 713 C C . TRP A 1 88 ? 18.068 5.384 -9.127 1.00 90.56 88 TRP A C 1
ATOM 715 O O . TRP A 1 88 ? 17.981 6.212 -8.214 1.00 90.56 88 TRP A O 1
ATOM 725 N N . ILE A 1 89 ? 17.908 5.719 -10.405 1.00 90.12 89 ILE A N 1
ATOM 726 C CA . ILE A 1 89 ? 17.553 7.077 -10.832 1.00 90.12 89 ILE A CA 1
ATOM 727 C C . ILE A 1 89 ? 16.113 7.061 -11.313 1.00 90.12 89 ILE A C 1
ATOM 729 O O . ILE A 1 89 ? 15.810 6.343 -12.258 1.00 90.12 89 ILE A O 1
ATOM 733 N N . SER A 1 90 ? 15.243 7.860 -10.697 1.00 90.56 90 SER A N 1
ATOM 734 C CA . SER A 1 90 ? 13.864 8.037 -11.162 1.00 90.56 90 SER A CA 1
ATOM 735 C C . SER A 1 90 ? 13.715 9.325 -11.979 1.00 90.56 90 SER A C 1
ATOM 737 O O . SER A 1 90 ? 14.137 10.403 -11.558 1.00 90.56 90 SER A O 1
ATOM 739 N N . PHE A 1 91 ? 13.079 9.206 -13.137 1.00 90.12 91 PHE A N 1
ATOM 740 C CA . PHE A 1 91 ? 12.717 10.267 -14.064 1.00 90.12 91 PHE A CA 1
ATOM 741 C C . PHE A 1 91 ? 11.222 10.531 -13.958 1.00 90.12 91 PHE A C 1
ATOM 743 O O . PHE A 1 91 ? 10.410 9.688 -14.338 1.00 90.12 91 PHE A O 1
ATOM 750 N N . ILE A 1 92 ? 10.868 11.715 -13.466 1.00 89.62 92 ILE A N 1
ATOM 751 C CA . ILE A 1 92 ? 9.481 12.170 -13.388 1.00 89.62 92 ILE A CA 1
ATOM 752 C C . ILE A 1 92 ? 9.191 12.985 -14.645 1.00 89.62 92 ILE A C 1
ATOM 754 O O . ILE A 1 92 ? 9.767 14.056 -14.843 1.00 89.62 92 ILE A O 1
ATOM 758 N N . ILE A 1 93 ? 8.314 12.465 -15.497 1.00 88.81 93 ILE A N 1
ATOM 759 C CA . ILE A 1 93 ? 7.993 13.047 -16.799 1.00 88.81 93 ILE A CA 1
ATOM 760 C C . ILE A 1 93 ? 6.613 13.687 -16.722 1.00 88.81 93 ILE A C 1
ATOM 762 O O . ILE A 1 93 ? 5.629 13.040 -16.355 1.00 88.81 93 ILE A O 1
ATOM 766 N N . SER A 1 94 ? 6.550 14.975 -17.046 1.00 85.44 94 SER A N 1
ATOM 767 C CA . SER A 1 94 ? 5.293 15.708 -17.157 1.00 85.44 94 SER A CA 1
ATOM 768 C C . SER A 1 94 ? 4.479 15.244 -18.376 1.00 85.44 94 SER A C 1
ATOM 770 O O . SER A 1 94 ? 5.039 14.651 -19.299 1.00 85.44 94 SER A O 1
ATOM 772 N N . PRO A 1 95 ? 3.161 15.518 -18.407 1.00 86.50 95 PRO A N 1
ATOM 773 C CA . PRO A 1 95 ? 2.320 15.274 -19.574 1.00 86.50 95 PRO A CA 1
ATOM 774 C C . PRO A 1 95 ? 2.961 15.734 -20.885 1.00 86.50 95 PRO A C 1
ATOM 776 O O . PRO A 1 95 ? 3.358 16.896 -21.020 1.00 86.50 95 PRO A O 1
ATOM 779 N N . ILE A 1 96 ? 3.034 14.826 -21.859 1.00 86.75 96 ILE A N 1
ATOM 780 C CA . ILE A 1 96 ? 3.575 15.120 -23.187 1.00 86.75 96 ILE A CA 1
ATOM 781 C C . ILE A 1 96 ? 2.569 16.001 -23.927 1.00 86.75 96 ILE A C 1
ATOM 783 O O . ILE A 1 96 ? 1.386 15.665 -24.036 1.00 86.75 96 ILE A O 1
ATOM 787 N N . LYS A 1 97 ? 3.044 17.143 -24.428 1.00 85.88 97 LYS A N 1
ATOM 788 C CA . LYS A 1 97 ? 2.224 18.152 -25.106 1.00 85.88 97 LYS A CA 1
ATOM 789 C C . LYS A 1 97 ? 2.449 18.098 -26.606 1.00 85.88 97 LYS A C 1
ATOM 791 O O . LYS A 1 97 ? 3.589 18.116 -27.056 1.00 85.88 97 LYS A O 1
ATOM 796 N N . ILE A 1 98 ? 1.361 18.105 -27.372 1.00 81.94 98 ILE A N 1
ATOM 797 C CA . ILE A 1 98 ? 1.410 18.320 -28.820 1.00 81.94 98 ILE A CA 1
ATOM 798 C C . ILE A 1 98 ? 1.100 19.786 -29.102 1.00 81.94 98 ILE A C 1
ATOM 800 O O . ILE A 1 98 ? 0.111 20.332 -28.607 1.00 81.94 98 ILE A O 1
ATOM 804 N N . LEU A 1 99 ? 1.953 20.407 -29.915 1.00 80.31 99 LEU A N 1
ATOM 805 C CA . LEU A 1 99 ? 1.827 21.792 -30.354 1.00 80.31 99 LEU A CA 1
ATOM 806 C C . LEU A 1 99 ? 1.571 21.829 -31.861 1.00 80.31 99 LEU A C 1
ATOM 808 O O . LEU A 1 99 ? 2.307 21.229 -32.643 1.00 80.31 99 LEU A O 1
ATOM 812 N N . SER A 1 100 ? 0.534 22.555 -32.276 1.00 74.19 100 SER A N 1
ATOM 813 C CA . SER A 1 100 ? 0.305 22.845 -33.695 1.00 74.19 100 SER A CA 1
ATOM 814 C C . SER A 1 100 ? 1.390 23.783 -34.235 1.00 74.19 100 SER A C 1
ATOM 816 O O . SER A 1 100 ? 1.621 24.858 -33.685 1.00 74.19 100 SER A O 1
ATOM 818 N N . THR A 1 101 ? 1.999 23.416 -35.362 1.00 65.50 101 THR A N 1
ATOM 819 C CA . THR A 1 101 ? 3.003 24.225 -36.076 1.00 65.50 101 THR A CA 1
ATOM 820 C C . THR A 1 101 ? 2.397 25.336 -36.945 1.00 65.50 101 THR A C 1
ATOM 822 O O . THR A 1 101 ? 3.129 26.164 -37.484 1.00 65.50 101 THR A O 1
ATOM 825 N N . ASN A 1 102 ? 1.066 25.402 -37.082 1.00 60.97 102 ASN A N 1
ATOM 826 C CA . ASN A 1 102 ? 0.398 26.451 -37.854 1.00 60.97 102 ASN A CA 1
ATOM 827 C C . ASN A 1 102 ? 0.238 27.748 -37.040 1.00 60.97 102 ASN A C 1
ATOM 829 O O . ASN A 1 102 ? -0.532 27.797 -36.081 1.00 60.97 102 ASN A O 1
ATOM 833 N N . ASN A 1 103 ? 0.879 28.827 -37.508 1.00 54.88 103 ASN A N 1
ATOM 834 C CA . ASN A 1 103 ? 0.920 30.169 -36.894 1.00 54.88 103 ASN A CA 1
ATOM 835 C C . ASN A 1 103 ? -0.447 30.825 -36.589 1.00 54.88 103 ASN A C 1
ATOM 837 O O . ASN A 1 103 ? -0.485 31.825 -35.877 1.00 54.88 103 ASN A O 1
ATOM 841 N N . ASN A 1 104 ? -1.562 30.289 -37.100 1.00 56.56 104 ASN A N 1
ATOM 842 C CA . ASN A 1 104 ? -2.905 30.856 -36.916 1.00 56.56 104 ASN A CA 1
ATOM 843 C C . ASN A 1 104 ? -3.778 30.103 -35.895 1.00 56.56 104 ASN A C 1
ATOM 845 O O . ASN A 1 104 ? -4.873 30.567 -35.586 1.00 56.56 104 ASN A O 1
ATOM 849 N N . SER A 1 105 ? -3.323 28.966 -35.355 1.00 53.50 105 SER A N 1
ATOM 850 C CA . SER A 1 105 ? -4.034 28.242 -34.295 1.00 53.50 105 SER A CA 1
ATOM 851 C C . SER A 1 105 ? -3.046 27.640 -33.298 1.00 53.50 105 SER A C 1
ATOM 853 O O . SER A 1 105 ? -2.421 26.612 -33.566 1.00 53.50 105 SER A O 1
ATOM 855 N N . LEU A 1 106 ? -2.938 28.272 -32.128 1.00 59.09 106 LEU A N 1
ATOM 856 C CA . LEU A 1 106 ? -2.238 27.739 -30.957 1.00 59.09 106 LEU A CA 1
ATOM 857 C C . LEU A 1 106 ? -3.094 26.632 -30.332 1.00 59.09 106 LEU A C 1
ATOM 859 O O . LEU A 1 106 ? -3.771 26.840 -29.328 1.00 59.09 106 LEU A O 1
ATOM 863 N N . TRP A 1 107 ? -3.122 25.466 -30.975 1.00 61.47 107 TRP A N 1
ATOM 864 C CA . TRP A 1 107 ? -3.682 24.269 -30.364 1.00 61.47 107 TRP A CA 1
ATOM 865 C C . TRP A 1 107 ? -2.597 23.587 -29.534 1.00 61.47 107 TRP A C 1
ATOM 867 O O . TRP A 1 107 ? -1.522 23.270 -30.051 1.00 61.47 107 TRP A O 1
ATOM 877 N N . LEU A 1 108 ? -2.891 23.412 -28.248 1.00 73.56 108 LEU A N 1
ATOM 878 C CA . LEU A 1 108 ? -2.059 22.730 -27.269 1.00 73.56 108 LEU A CA 1
ATOM 879 C C . LEU A 1 108 ? -2.934 21.676 -26.607 1.00 73.56 108 LEU A C 1
ATOM 881 O O . LEU A 1 108 ? -3.979 22.015 -26.050 1.00 73.56 108 LEU A O 1
ATOM 885 N N . ASN A 1 109 ? -2.516 20.417 -26.680 1.00 77.06 109 ASN A N 1
ATOM 886 C CA . ASN A 1 109 ? -3.215 19.331 -26.008 1.00 77.06 109 ASN A CA 1
ATOM 887 C C . ASN A 1 109 ? -2.231 18.418 -25.277 1.00 77.06 109 ASN A C 1
ATOM 889 O O . ASN A 1 109 ? -1.122 18.176 -25.759 1.00 77.06 109 ASN A O 1
ATOM 893 N N . GLU A 1 110 ? -2.646 17.932 -24.112 1.00 81.75 110 GLU A N 1
ATOM 894 C CA . GLU A 1 110 ? -1.892 16.980 -23.299 1.00 81.75 110 GLU A CA 1
ATOM 895 C C . GLU A 1 110 ? -2.312 15.561 -23.688 1.00 81.75 110 GLU A C 1
ATOM 897 O O . GLU A 1 110 ? -3.495 15.228 -23.677 1.00 81.75 110 GLU A O 1
ATOM 902 N N . MET A 1 111 ? -1.342 14.735 -24.075 1.00 77.94 111 MET A N 1
ATOM 903 C CA . MET A 1 111 ? -1.594 13.389 -24.604 1.00 77.94 111 MET A CA 1
ATOM 904 C C . MET A 1 111 ? -1.442 12.292 -23.555 1.00 77.94 111 MET A C 1
ATOM 906 O O . MET A 1 111 ? -1.916 11.177 -23.759 1.00 77.94 111 MET A O 1
ATOM 910 N N . THR A 1 112 ? -0.761 12.584 -22.448 1.00 81.31 112 THR A N 1
ATOM 911 C CA . THR A 1 112 ? -0.460 11.613 -21.393 1.00 81.31 112 THR A CA 1
ATOM 912 C C . THR A 1 112 ? -0.712 12.204 -20.016 1.00 81.31 112 THR A C 1
ATOM 914 O O . THR A 1 112 ? -0.754 13.418 -19.838 1.00 81.31 112 THR A O 1
ATOM 917 N N . SER A 1 113 ? -0.824 11.341 -19.013 1.00 83.56 113 SER A N 1
ATOM 918 C CA . SER A 1 113 ? -0.646 11.738 -17.619 1.00 83.56 113 SER A CA 1
ATOM 919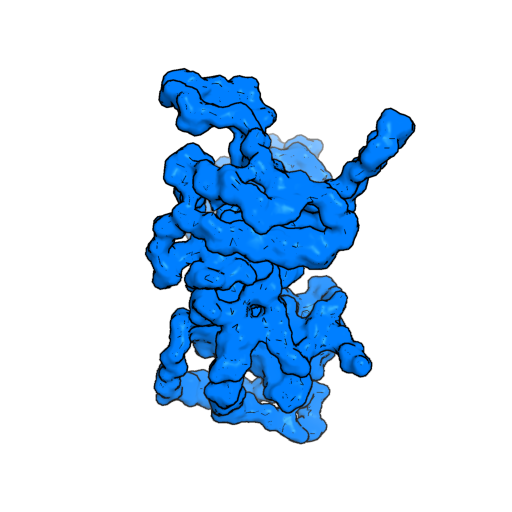 C C . SER A 1 113 ? 0.843 11.893 -17.282 1.00 83.56 113 SER A C 1
ATOM 921 O O . SER A 1 113 ? 1.717 11.678 -18.126 1.00 83.56 113 SER A O 1
ATOM 923 N N . TRP A 1 114 ? 1.133 12.252 -16.031 1.00 86.38 114 TRP A N 1
ATOM 924 C CA . TRP A 1 114 ? 2.482 12.147 -15.479 1.00 86.38 114 TRP A CA 1
ATOM 925 C C . TRP A 1 114 ? 2.983 10.699 -15.546 1.00 86.38 114 TRP A C 1
ATOM 927 O O . TRP A 1 114 ? 2.205 9.761 -15.386 1.00 86.38 114 TRP A O 1
ATOM 937 N N . LEU A 1 115 ? 4.279 10.511 -15.775 1.00 88.06 115 LEU A N 1
ATOM 938 C CA . LEU A 1 115 ? 4.910 9.192 -15.845 1.00 88.06 115 LEU A CA 1
ATOM 939 C C . LEU A 1 115 ? 6.151 9.159 -14.956 1.00 88.06 115 LEU A C 1
ATOM 941 O O . LEU A 1 115 ? 6.815 10.179 -14.774 1.00 88.06 115 LEU A O 1
ATOM 945 N N . SER A 1 116 ? 6.469 7.980 -14.423 1.00 91.19 116 SER A N 1
ATOM 946 C CA . SER A 1 116 ? 7.719 7.734 -13.703 1.00 91.19 116 SER A CA 1
ATOM 947 C C . SER A 1 116 ? 8.458 6.579 -14.362 1.00 91.19 116 SER A C 1
ATOM 949 O O . SER A 1 116 ? 7.919 5.477 -14.490 1.00 91.19 116 SER A O 1
ATOM 951 N N . TYR A 1 117 ? 9.690 6.841 -14.787 1.00 93.44 117 TYR A N 1
ATOM 952 C CA . TYR A 1 117 ? 10.614 5.809 -15.239 1.00 93.44 117 TYR A CA 1
ATOM 953 C C . TYR A 1 117 ? 11.772 5.691 -14.262 1.00 93.44 117 TYR A C 1
ATOM 955 O O . TYR A 1 117 ? 12.269 6.711 -13.807 1.00 93.44 117 TYR A O 1
ATOM 963 N N . SER A 1 118 ? 12.274 4.489 -14.005 1.00 92.75 118 SER A N 1
ATOM 964 C CA . SER A 1 118 ? 13.493 4.302 -13.217 1.00 92.75 118 SER A CA 1
ATOM 965 C C . SER A 1 118 ? 14.583 3.583 -14.006 1.00 92.75 118 SER A C 1
ATOM 967 O O . SER A 1 118 ? 14.320 2.573 -14.660 1.00 92.75 118 SER A O 1
ATOM 969 N N . LEU A 1 119 ? 15.813 4.097 -13.931 1.00 92.56 119 LEU A N 1
ATOM 970 C CA . LEU A 1 119 ? 17.033 3.410 -14.350 1.00 92.56 119 LEU A CA 1
ATOM 971 C C . LEU A 1 119 ? 17.504 2.515 -13.205 1.00 92.56 119 LEU A C 1
ATOM 973 O O . LEU A 1 119 ? 18.018 3.014 -12.202 1.00 92.56 119 LEU A O 1
ATOM 977 N N . ILE A 1 120 ? 17.315 1.207 -13.360 1.00 90.56 120 ILE A N 1
ATOM 978 C CA . ILE A 1 120 ? 17.742 0.184 -12.402 1.00 90.56 120 ILE A CA 1
ATOM 979 C C . ILE A 1 120 ? 18.789 -0.688 -13.093 1.00 90.56 120 ILE A C 1
ATOM 981 O O . ILE A 1 120 ? 18.534 -1.285 -14.144 1.00 90.56 120 ILE A O 1
ATOM 985 N N . GLY A 1 121 ? 20.000 -0.725 -12.532 1.00 86.12 121 GLY A N 1
ATOM 986 C CA . GLY A 1 121 ? 21.165 -1.216 -13.265 1.00 86.12 121 GLY A CA 1
ATOM 987 C C . GLY A 1 121 ? 21.316 -0.445 -14.583 1.00 86.12 121 GLY A C 1
ATOM 988 O O . GLY A 1 121 ? 21.357 0.779 -14.586 1.00 86.12 121 GLY A O 1
ATOM 989 N N . ASN A 1 122 ? 21.309 -1.156 -15.713 1.00 84.50 122 ASN A N 1
ATOM 990 C CA . ASN A 1 122 ? 21.460 -0.559 -17.049 1.00 84.50 122 ASN A CA 1
ATOM 991 C C . ASN A 1 122 ? 20.154 -0.545 -17.866 1.00 84.50 122 ASN A C 1
ATOM 993 O O . ASN A 1 122 ? 20.191 -0.521 -19.099 1.00 84.50 122 ASN A O 1
ATOM 997 N N . LYS A 1 123 ? 18.992 -0.638 -17.209 1.00 89.81 123 LYS A N 1
ATOM 998 C CA . LYS A 1 123 ? 17.689 -0.718 -17.882 1.00 89.81 123 LYS A CA 1
ATOM 999 C C . LYS A 1 123 ? 16.718 0.329 -17.351 1.00 89.81 123 LYS A C 1
ATOM 1001 O O . LYS A 1 123 ? 16.643 0.570 -16.152 1.00 89.81 123 LYS A O 1
ATOM 1006 N N . ILE A 1 124 ? 15.961 0.920 -18.274 1.00 92.62 124 ILE A N 1
ATOM 1007 C CA . ILE A 1 124 ? 14.878 1.857 -17.971 1.00 92.62 124 ILE A CA 1
ATOM 1008 C C . ILE A 1 124 ? 13.572 1.078 -17.873 1.00 92.62 124 ILE A C 1
ATOM 1010 O O . ILE A 1 124 ? 13.190 0.381 -18.816 1.00 92.62 124 ILE A O 1
ATOM 1014 N N . HIS A 1 125 ? 12.876 1.245 -16.758 1.00 92.50 125 HIS A N 1
ATOM 1015 C CA . HIS A 1 125 ? 11.600 0.604 -16.473 1.00 92.50 125 HIS A CA 1
ATOM 1016 C C . HIS A 1 125 ? 10.519 1.649 -16.216 1.00 92.50 125 HIS A C 1
ATOM 1018 O O . HIS A 1 125 ? 10.803 2.693 -15.640 1.00 92.50 125 HIS A O 1
ATOM 1024 N N . ASN A 1 126 ? 9.283 1.380 -16.642 1.00 92.62 126 ASN A N 1
ATOM 1025 C CA . ASN A 1 126 ? 8.115 2.129 -16.178 1.00 92.62 126 ASN A CA 1
ATOM 1026 C C . ASN A 1 126 ? 7.810 1.678 -14.750 1.00 92.62 126 ASN A C 1
ATOM 1028 O O . ASN A 1 126 ? 7.574 0.491 -14.544 1.00 92.62 126 ASN A O 1
ATOM 1032 N N . ASP A 1 127 ? 7.821 2.594 -13.782 1.00 91.94 127 ASP A N 1
ATOM 1033 C CA . ASP A 1 127 ? 7.653 2.241 -12.368 1.00 91.94 127 ASP A CA 1
ATOM 1034 C C . ASP A 1 127 ? 6.333 1.509 -12.107 1.00 91.94 127 ASP A C 1
ATOM 1036 O O . ASP A 1 127 ? 6.301 0.562 -11.322 1.00 91.94 127 ASP A O 1
ATOM 1040 N N . PHE A 1 128 ? 5.262 1.917 -12.793 1.00 92.38 128 PHE A N 1
ATOM 1041 C CA . PHE A 1 128 ? 3.943 1.314 -12.638 1.00 92.38 128 PHE A CA 1
ATOM 1042 C C . PHE A 1 128 ? 3.944 -0.152 -13.077 1.00 92.38 128 PHE A C 1
ATOM 1044 O O . PHE A 1 128 ? 3.595 -1.034 -12.297 1.00 92.38 128 PHE A O 1
ATOM 1051 N N . GLU A 1 129 ? 4.396 -0.423 -14.303 1.00 93.25 129 GLU A N 1
ATOM 1052 C CA . GLU A 1 129 ? 4.497 -1.786 -14.842 1.00 93.25 129 GLU A CA 1
ATOM 1053 C C . GLU A 1 129 ? 5.461 -2.628 -13.994 1.00 93.25 129 GLU A C 1
ATOM 1055 O O . GLU A 1 129 ? 5.161 -3.762 -13.627 1.00 93.25 129 GLU A O 1
ATOM 1060 N N . TYR A 1 130 ? 6.588 -2.037 -13.586 1.00 94.62 130 TYR A N 1
ATOM 1061 C CA . TYR A 1 130 ? 7.604 -2.712 -12.786 1.00 94.62 130 TYR A CA 1
ATOM 1062 C C . TYR A 1 130 ? 7.073 -3.222 -11.441 1.00 94.62 130 TYR A C 1
ATOM 1064 O O . TYR A 1 130 ? 7.481 -4.291 -10.970 1.00 94.62 130 TYR A O 1
ATOM 1072 N N . ALA A 1 131 ? 6.173 -2.458 -10.815 1.00 95.00 131 ALA A N 1
ATOM 1073 C CA . ALA A 1 131 ? 5.604 -2.782 -9.515 1.00 95.00 131 ALA A CA 1
ATOM 1074 C C . ALA A 1 131 ? 4.315 -3.612 -9.597 1.00 95.00 131 ALA A C 1
ATOM 1076 O O . ALA A 1 131 ? 4.156 -4.517 -8.775 1.00 95.00 131 ALA A O 1
ATOM 1077 N N . PHE A 1 132 ? 3.429 -3.327 -10.556 1.00 94.88 132 PHE A N 1
ATOM 1078 C CA . PHE A 1 132 ? 2.030 -3.771 -10.527 1.00 94.88 132 PHE A CA 1
ATOM 1079 C C . PHE A 1 132 ? 1.599 -4.658 -11.699 1.00 94.88 132 PHE A C 1
ATOM 1081 O O . PHE A 1 132 ? 0.468 -5.141 -11.690 1.00 94.88 132 PHE A O 1
ATOM 1088 N N . GLU A 1 133 ? 2.448 -4.904 -12.702 1.00 94.81 133 GLU A N 1
ATOM 1089 C CA . GLU A 1 133 ? 2.077 -5.813 -13.790 1.00 94.81 133 GLU A CA 1
ATOM 1090 C C . GLU A 1 133 ? 1.917 -7.249 -13.263 1.00 94.81 133 GLU A C 1
ATOM 1092 O O . GLU A 1 133 ? 2.823 -7.812 -12.642 1.00 94.81 133 GLU A O 1
ATOM 1097 N N . ALA A 1 134 ? 0.760 -7.860 -13.522 1.00 93.56 134 ALA A N 1
ATOM 1098 C CA . ALA A 1 134 ? 0.493 -9.239 -13.136 1.00 93.56 134 ALA A CA 1
ATOM 1099 C C . ALA A 1 134 ? 1.034 -10.247 -14.179 1.00 93.56 134 ALA A C 1
ATOM 1101 O O . ALA A 1 134 ? 1.070 -9.961 -15.381 1.00 93.56 134 ALA A O 1
ATOM 1102 N N . PRO A 1 135 ? 1.444 -11.457 -13.753 1.00 94.44 135 PRO A N 1
ATOM 1103 C CA . PRO A 1 135 ? 1.765 -12.558 -14.658 1.00 94.44 135 PRO A CA 1
ATOM 1104 C C . PRO A 1 135 ? 0.561 -13.000 -15.501 1.00 94.44 135 PRO A C 1
ATOM 1106 O O . PRO A 1 135 ? -0.591 -12.825 -15.111 1.00 94.44 135 PRO A O 1
ATOM 1109 N N . GLU A 1 136 ? 0.830 -13.652 -16.631 1.00 91.81 136 GLU A N 1
ATOM 1110 C CA . GLU A 1 136 ? -0.220 -14.213 -17.488 1.00 91.81 136 GLU A CA 1
ATOM 1111 C C . GLU A 1 136 ? -1.080 -15.260 -16.753 1.00 91.81 136 GLU A C 1
ATOM 1113 O O . GLU A 1 136 ? -0.604 -16.014 -15.896 1.00 91.81 136 GLU A O 1
ATOM 1118 N N . GLY A 1 137 ? -2.366 -15.317 -17.108 1.00 90.88 137 GLY A N 1
ATOM 1119 C CA . GLY A 1 137 ? -3.349 -16.228 -16.510 1.00 90.88 137 GLY A CA 1
ATOM 1120 C C . GLY A 1 137 ? -3.959 -15.743 -15.190 1.00 90.88 137 GLY A C 1
ATOM 1121 O O . GLY A 1 137 ? -4.803 -16.437 -14.625 1.00 90.88 137 GLY A O 1
ATOM 1122 N N . PHE A 1 138 ? -3.551 -14.574 -14.694 1.00 94.31 138 PHE A N 1
ATOM 1123 C CA . PHE A 1 138 ? -4.236 -13.888 -13.606 1.00 94.31 138 PHE A CA 1
ATOM 1124 C C . PHE A 1 138 ? -5.336 -12.969 -14.147 1.00 94.31 138 PHE A C 1
ATOM 1126 O O . PHE A 1 138 ? -5.085 -12.097 -14.973 1.00 94.31 138 PHE A O 1
ATOM 1133 N N . LEU A 1 139 ? -6.554 -13.145 -13.642 1.00 93.56 139 LEU A N 1
ATOM 1134 C CA . LEU A 1 139 ? -7.698 -12.283 -13.903 1.00 93.56 139 LEU A CA 1
ATOM 1135 C C . LEU A 1 139 ? -7.584 -11.017 -13.055 1.00 93.56 139 LEU A C 1
ATOM 1137 O O . LEU A 1 139 ? -7.361 -11.087 -11.842 1.00 93.56 139 LEU A O 1
ATOM 1141 N N . ARG A 1 140 ? -7.756 -9.861 -13.694 1.00 90.81 140 ARG A N 1
ATOM 1142 C CA . ARG A 1 140 ? -7.699 -8.554 -13.039 1.00 90.81 140 ARG A CA 1
ATOM 1143 C C . ARG A 1 140 ? -9.041 -8.217 -12.401 1.00 90.81 140 ARG A C 1
ATOM 1145 O O . ARG A 1 140 ? -10.085 -8.408 -13.017 1.00 90.81 140 ARG A O 1
ATOM 1152 N N . GLN A 1 141 ? -9.019 -7.681 -11.187 1.00 89.56 141 GLN A N 1
ATOM 1153 C CA . GLN A 1 141 ? -10.214 -7.142 -10.547 1.00 89.56 141 GLN A CA 1
ATOM 1154 C C . GLN A 1 141 ? -10.725 -5.897 -11.292 1.00 89.56 141 GLN A C 1
ATOM 1156 O O . GLN A 1 141 ? -9.980 -4.942 -11.507 1.00 89.56 141 GLN A O 1
ATOM 1161 N N . THR A 1 142 ? -12.010 -5.889 -11.649 1.00 86.44 142 THR A N 1
ATOM 1162 C CA . THR A 1 142 ? -12.671 -4.799 -12.396 1.00 86.44 142 THR A CA 1
ATOM 1163 C C . THR A 1 142 ? -13.695 -4.044 -11.569 1.00 86.44 142 THR A C 1
ATOM 1165 O O . THR A 1 142 ? -13.966 -2.873 -11.822 1.00 86.44 142 THR A O 1
ATOM 1168 N N . SER A 1 143 ? -14.288 -4.699 -10.574 1.00 84.06 143 SER A N 1
ATOM 1169 C CA . SER A 1 143 ? -15.324 -4.098 -9.740 1.00 84.06 143 SER A CA 1
ATOM 1170 C C . SER A 1 143 ? -15.311 -4.678 -8.334 1.00 84.06 143 SER A C 1
ATOM 1172 O O . SER A 1 143 ? -14.818 -5.779 -8.097 1.00 84.06 143 SER A O 1
ATOM 1174 N N . ARG A 1 144 ? -15.841 -3.912 -7.380 1.00 82.38 144 ARG A N 1
ATOM 1175 C CA . ARG A 1 144 ? -16.042 -4.347 -5.997 1.00 82.38 144 ARG A CA 1
ATOM 1176 C C . ARG A 1 144 ? -17.275 -3.678 -5.410 1.00 82.38 144 ARG A C 1
ATOM 1178 O O . ARG A 1 144 ? -17.581 -2.536 -5.763 1.00 82.38 144 ARG A O 1
ATOM 1185 N N . ARG A 1 145 ? -17.976 -4.363 -4.509 1.00 74.31 145 ARG A N 1
ATOM 1186 C CA . ARG A 1 145 ? -19.019 -3.732 -3.687 1.00 74.31 145 ARG A CA 1
ATOM 1187 C C . ARG A 1 145 ? -18.387 -2.949 -2.538 1.00 74.31 145 ARG A C 1
ATOM 1189 O O . ARG A 1 145 ? -17.288 -3.248 -2.108 1.00 74.31 145 ARG A O 1
ATOM 1196 N N . ALA A 1 146 ? -19.093 -1.959 -1.996 1.00 66.50 146 ALA A N 1
ATOM 1197 C CA . ALA A 1 146 ? -18.570 -1.132 -0.900 1.00 66.50 146 ALA A CA 1
ATOM 1198 C C . ALA A 1 146 ? -18.282 -1.912 0.404 1.00 66.50 146 ALA A C 1
ATOM 1200 O O . ALA A 1 146 ? -17.604 -1.389 1.278 1.00 66.50 146 ALA A O 1
ATOM 1201 N N . ARG A 1 147 ? -18.819 -3.133 0.542 1.00 65.44 147 ARG A N 1
ATOM 1202 C CA . ARG A 1 147 ? -18.604 -4.041 1.681 1.00 65.44 147 ARG A CA 1
ATOM 1203 C C . ARG A 1 147 ? -17.657 -5.204 1.355 1.00 65.44 147 ARG A C 1
ATOM 1205 O O . ARG A 1 147 ? -17.531 -6.112 2.168 1.00 65.44 147 ARG A O 1
ATOM 1212 N N . SER A 1 148 ? -17.048 -5.202 0.167 1.00 73.12 148 SER A N 1
ATOM 1213 C CA . SER A 1 148 ? -16.057 -6.209 -0.213 1.00 73.12 148 SER A CA 1
ATOM 1214 C C . SER A 1 148 ? -14.854 -6.155 0.721 1.00 73.12 148 SER A C 1
ATOM 1216 O O . SER A 1 148 ? -14.572 -5.108 1.301 1.00 73.12 148 SER A O 1
ATOM 1218 N N . TRP A 1 149 ? -14.073 -7.228 0.773 1.00 79.19 149 TRP A N 1
ATOM 1219 C CA . TRP A 1 149 ? -12.784 -7.208 1.464 1.00 79.19 149 TRP A CA 1
ATOM 1220 C C . TRP A 1 149 ? -11.863 -6.109 0.900 1.00 79.19 149 TRP A C 1
ATOM 1222 O O . TRP A 1 149 ? -11.901 -5.810 -0.297 1.00 79.19 149 TRP A O 1
ATOM 1232 N N . ASP A 1 150 ? -11.037 -5.500 1.756 1.00 64.81 150 ASP A N 1
ATOM 1233 C CA . ASP A 1 150 ? -10.290 -4.254 1.482 1.00 64.81 150 ASP A CA 1
ATOM 1234 C C . ASP A 1 150 ? -9.118 -4.386 0.488 1.00 64.81 150 ASP A C 1
ATOM 1236 O O . ASP A 1 150 ? -8.284 -3.494 0.346 1.00 64.81 150 ASP A O 1
ATOM 1240 N N . TYR A 1 151 ? -9.052 -5.487 -0.249 1.00 72.75 151 TYR A N 1
ATOM 1241 C CA . TYR A 1 151 ? -7.869 -5.910 -0.979 1.00 72.75 151 TYR A CA 1
ATOM 1242 C C . TYR A 1 151 ? -8.092 -5.909 -2.492 1.00 72.75 151 TYR A C 1
ATOM 1244 O O . TYR A 1 151 ? -9.091 -6.432 -2.991 1.00 72.75 151 TYR A O 1
ATOM 1252 N N . PHE A 1 152 ? -7.124 -5.355 -3.228 1.00 83.44 152 PHE A N 1
ATOM 1253 C CA . PHE A 1 152 ? -7.063 -5.476 -4.682 1.00 83.44 152 PHE A CA 1
ATOM 1254 C C . PHE A 1 152 ? -6.380 -6.790 -5.063 1.00 83.44 152 PHE A C 1
ATOM 1256 O O . PHE A 1 152 ? -5.193 -6.968 -4.781 1.00 83.44 152 PHE A O 1
ATOM 1263 N N . HIS A 1 153 ? -7.131 -7.706 -5.670 1.00 86.88 153 HIS A N 1
ATOM 1264 C CA . HIS A 1 153 ? -6.648 -9.039 -6.012 1.00 86.88 153 HIS A CA 1
ATOM 1265 C C . HIS A 1 153 ? -6.543 -9.233 -7.522 1.00 86.88 153 HIS A C 1
ATOM 1267 O O . HIS A 1 153 ? -7.454 -8.915 -8.284 1.00 86.88 153 HIS A O 1
ATOM 1273 N N . PHE A 1 154 ? -5.464 -9.879 -7.934 1.00 93.12 154 PHE A N 1
ATOM 1274 C CA . PHE A 1 154 ? -5.407 -10.642 -9.169 1.00 93.12 154 PHE A CA 1
ATOM 1275 C C . PHE A 1 154 ? -5.670 -12.106 -8.827 1.00 93.12 154 PHE A C 1
ATOM 1277 O O . PHE A 1 154 ? -5.097 -12.609 -7.866 1.00 93.12 154 PHE A O 1
ATOM 1284 N N . VAL A 1 155 ? -6.493 -12.829 -9.582 1.00 94.25 155 VAL A N 1
ATOM 1285 C CA . VAL A 1 155 ? -6.802 -14.234 -9.252 1.00 94.25 155 VAL A CA 1
ATOM 1286 C C . VAL A 1 155 ? -6.448 -15.154 -10.402 1.00 94.25 155 VAL A C 1
ATOM 1288 O O . VAL A 1 155 ? -6.807 -14.882 -11.538 1.00 94.25 155 VAL A O 1
ATOM 1291 N N . ASN A 1 156 ? -5.783 -16.271 -10.115 1.00 94.62 156 ASN A N 1
ATOM 1292 C CA . ASN A 1 156 ? -5.539 -17.329 -11.087 1.00 94.62 156 ASN A CA 1
ATOM 1293 C C . ASN A 1 156 ? -6.403 -18.556 -10.741 1.00 94.62 156 ASN A C 1
ATOM 1295 O O . ASN A 1 156 ? -6.020 -19.339 -9.864 1.00 94.62 156 ASN A O 1
ATOM 1299 N N . PRO A 1 157 ? -7.552 -18.758 -11.418 1.00 90.69 157 PRO A N 1
ATOM 1300 C CA . PRO A 1 157 ? -8.450 -19.870 -11.114 1.00 90.69 157 PRO A CA 1
ATOM 1301 C C . PRO A 1 157 ? -7.802 -21.242 -11.322 1.00 90.69 157 PRO A C 1
ATOM 1303 O O . PRO A 1 157 ? -8.062 -22.166 -10.558 1.00 90.69 157 PRO A O 1
ATOM 1306 N N . ALA A 1 158 ? -6.924 -21.379 -12.322 1.00 91.12 158 ALA A N 1
ATOM 1307 C CA . ALA A 1 158 ? -6.274 -22.651 -12.640 1.00 91.12 158 ALA A CA 1
ATOM 1308 C C . ALA A 1 158 ? -5.266 -23.085 -11.564 1.00 91.12 158 ALA A C 1
ATOM 1310 O O . ALA A 1 158 ? -5.071 -24.280 -11.342 1.00 91.12 158 ALA A O 1
ATOM 1311 N N . LYS A 1 159 ? -4.618 -22.121 -10.901 1.00 92.81 159 LYS A N 1
ATOM 1312 C CA . LYS A 1 159 ? -3.625 -22.364 -9.841 1.00 92.81 159 LYS A CA 1
ATOM 1313 C C . LYS A 1 159 ? -4.216 -22.274 -8.428 1.00 92.81 159 LYS A C 1
ATOM 1315 O O . LYS A 1 159 ? -3.509 -22.578 -7.467 1.00 92.81 159 LYS A O 1
ATOM 1320 N N . ASP A 1 160 ? -5.489 -21.886 -8.310 1.00 94.06 160 ASP A N 1
ATOM 1321 C CA . ASP A 1 160 ? -6.198 -21.679 -7.043 1.00 94.06 160 ASP A CA 1
ATOM 1322 C C . ASP A 1 160 ? -5.406 -20.779 -6.078 1.00 94.06 160 ASP A C 1
ATOM 1324 O O . ASP A 1 160 ? -5.057 -21.165 -4.957 1.00 94.06 160 ASP A O 1
ATOM 1328 N N . VAL A 1 161 ? -5.045 -19.592 -6.571 1.00 95.50 161 VAL A N 1
ATOM 1329 C CA . VAL A 1 161 ? -4.340 -18.558 -5.804 1.00 95.50 161 VAL A CA 1
ATOM 1330 C C . VAL A 1 161 ? -4.785 -17.162 -6.223 1.00 95.50 161 VAL A C 1
ATOM 1332 O O . VAL A 1 161 ? -5.173 -16.927 -7.370 1.00 95.50 161 VAL A O 1
ATOM 1335 N N . ALA A 1 162 ? -4.660 -16.226 -5.292 1.00 95.50 162 ALA A N 1
ATOM 1336 C CA . ALA A 1 162 ? -4.719 -14.797 -5.524 1.00 95.50 162 ALA A CA 1
ATOM 1337 C C . ALA A 1 162 ? -3.322 -14.184 -5.378 1.00 95.50 162 ALA A C 1
ATOM 1339 O O . ALA A 1 162 ? -2.476 -14.696 -4.648 1.00 95.50 162 ALA A O 1
ATOM 1340 N N . LEU A 1 163 ? -3.086 -13.091 -6.087 1.00 96.38 163 LEU A N 1
ATOM 1341 C CA . LEU A 1 163 ? -1.855 -12.322 -6.102 1.00 96.38 163 LEU A CA 1
ATOM 1342 C C . LEU A 1 163 ? -2.198 -10.865 -5.810 1.00 96.38 163 LEU A C 1
ATOM 1344 O O . LEU A 1 163 ? -3.121 -10.301 -6.396 1.00 96.38 163 LEU A O 1
ATOM 1348 N N . GLN A 1 164 ? -1.421 -10.253 -4.932 1.00 95.38 164 GLN A N 1
ATOM 1349 C CA . GLN A 1 164 ? -1.455 -8.826 -4.669 1.00 95.38 164 GLN A CA 1
ATOM 1350 C C . GLN A 1 164 ? -0.053 -8.267 -4.856 1.00 95.38 164 GLN A C 1
ATOM 1352 O O . GLN A 1 164 ? 0.940 -8.864 -4.427 1.00 95.38 164 GLN A O 1
ATOM 1357 N N . LEU A 1 165 ? 0.010 -7.123 -5.524 1.00 96.12 165 LEU A N 1
ATOM 1358 C CA . LEU A 1 165 ? 1.244 -6.432 -5.848 1.00 96.12 165 LEU A CA 1
ATOM 1359 C C . LEU A 1 165 ? 1.203 -5.059 -5.197 1.00 96.12 165 LEU A C 1
ATOM 1361 O O . LEU A 1 165 ? 0.264 -4.291 -5.415 1.00 96.12 165 LEU A O 1
ATOM 1365 N N . PHE A 1 166 ? 2.221 -4.770 -4.394 1.00 95.44 166 PHE A N 1
ATOM 1366 C CA . PHE A 1 166 ? 2.300 -3.538 -3.634 1.00 95.44 166 PHE A CA 1
ATOM 1367 C C . PHE A 1 166 ? 3.540 -2.734 -4.011 1.00 95.44 166 PHE A C 1
ATOM 1369 O O . PHE A 1 166 ? 4.666 -3.243 -4.015 1.00 95.44 166 PHE A O 1
ATOM 1376 N N . GLY A 1 167 ? 3.318 -1.451 -4.274 1.00 93.50 167 GLY A N 1
ATOM 1377 C CA . GLY A 1 167 ? 4.353 -0.434 -4.339 1.00 93.50 167 GLY A CA 1
ATOM 1378 C C . GLY A 1 167 ? 4.540 0.221 -2.976 1.00 93.50 167 GLY A C 1
ATOM 1379 O O . GLY A 1 167 ? 3.697 0.114 -2.086 1.00 93.50 167 GLY A O 1
ATOM 1380 N N . CYS A 1 168 ? 5.647 0.933 -2.820 1.00 91.06 168 CYS A N 1
ATOM 1381 C CA . CYS A 1 168 ? 5.919 1.735 -1.638 1.00 91.06 168 CYS A CA 1
ATOM 1382 C C . CYS A 1 168 ? 6.400 3.117 -2.072 1.00 91.06 168 CYS A C 1
ATOM 1384 O O . CYS A 1 168 ? 7.146 3.232 -3.043 1.00 91.06 168 CYS A O 1
ATOM 1386 N N . TYR A 1 169 ? 6.012 4.166 -1.355 1.00 87.06 169 TYR A N 1
ATOM 1387 C CA . TYR A 1 169 ? 6.613 5.484 -1.524 1.00 87.06 169 TYR A CA 1
ATOM 1388 C C . TYR A 1 169 ? 6.727 6.242 -0.196 1.00 87.06 169 TYR A C 1
ATOM 1390 O O . TYR A 1 169 ? 6.045 5.940 0.784 1.00 87.06 169 TYR A O 1
ATOM 1398 N N . ASP A 1 170 ? 7.606 7.247 -0.147 1.00 82.56 170 ASP A N 1
ATOM 1399 C CA . ASP A 1 170 ? 7.715 8.147 1.009 1.00 82.56 170 ASP A CA 1
ATOM 1400 C C . ASP A 1 170 ? 6.420 8.928 1.247 1.00 82.56 170 ASP A C 1
ATOM 1402 O O . ASP A 1 170 ? 5.837 9.496 0.323 1.00 82.56 170 ASP A O 1
ATOM 1406 N N . VAL A 1 171 ? 6.026 9.055 2.514 1.00 81.50 171 VAL A N 1
ATOM 1407 C CA . VAL A 1 171 ? 4.857 9.854 2.890 1.00 81.50 171 VAL A CA 1
ATOM 1408 C C . VAL A 1 171 ? 5.024 11.308 2.436 1.00 81.50 171 VAL A C 1
ATOM 1410 O O . VAL A 1 171 ? 5.935 12.025 2.867 1.00 81.50 171 VAL A O 1
ATOM 1413 N N . THR A 1 172 ? 4.083 11.763 1.609 1.00 77.31 172 THR A N 1
ATOM 1414 C CA . THR A 1 172 ? 4.033 13.138 1.105 1.00 77.31 172 THR A CA 1
ATOM 1415 C C . THR A 1 172 ? 3.478 14.103 2.157 1.00 77.31 172 THR A C 1
ATOM 1417 O O . THR A 1 172 ? 2.720 13.688 3.041 1.00 77.31 172 THR A O 1
ATOM 1420 N N . PRO A 1 173 ? 3.795 15.410 2.079 1.00 76.75 173 PRO A N 1
ATOM 1421 C CA . PRO A 1 173 ? 3.157 16.421 2.923 1.00 76.75 173 PRO A CA 1
ATOM 1422 C C . PRO A 1 173 ? 1.625 16.383 2.850 1.00 76.75 173 PRO A C 1
ATOM 1424 O O . PRO A 1 173 ? 0.971 16.538 3.874 1.00 76.75 173 PRO A O 1
ATOM 1427 N N . THR A 1 174 ? 1.062 16.102 1.671 1.00 76.19 174 THR A N 1
ATOM 1428 C CA . THR A 1 174 ? -0.385 15.957 1.467 1.00 76.19 174 THR A CA 1
ATOM 1429 C C . THR A 1 174 ? -0.956 14.805 2.285 1.00 76.19 174 THR A C 1
ATOM 1431 O O . THR A 1 174 ? -1.941 14.993 2.988 1.00 76.19 174 THR A O 1
ATOM 1434 N N . ILE A 1 175 ? -0.316 13.631 2.270 1.00 78.94 175 ILE A N 1
ATOM 1435 C CA . ILE A 1 175 ? -0.768 12.481 3.067 1.00 78.94 175 ILE A CA 1
ATOM 1436 C C . ILE A 1 175 ? -0.641 12.773 4.565 1.00 78.94 175 ILE A C 1
ATOM 1438 O O . ILE A 1 175 ? -1.537 12.423 5.330 1.00 78.94 175 ILE A O 1
ATOM 1442 N N . LYS A 1 176 ? 0.415 13.478 4.999 1.00 82.94 176 LYS A N 1
ATOM 1443 C CA . LYS A 1 176 ? 0.515 13.940 6.397 1.00 82.94 176 LYS A CA 1
ATOM 1444 C C . LYS A 1 176 ? -0.625 14.879 6.765 1.00 82.94 176 LYS A C 1
ATOM 1446 O O . LYS A 1 176 ? -1.194 14.721 7.835 1.00 82.94 176 LYS A O 1
ATOM 1451 N N . ALA A 1 177 ? -0.959 15.825 5.889 1.00 81.44 177 ALA A N 1
ATOM 1452 C CA . ALA A 1 177 ? -2.052 16.762 6.113 1.00 81.44 177 ALA A CA 1
ATOM 1453 C C . ALA A 1 177 ? -3.414 16.053 6.161 1.00 81.44 177 ALA A C 1
ATOM 1455 O O . ALA A 1 177 ? -4.221 16.374 7.026 1.00 81.44 177 ALA A O 1
ATOM 1456 N N . ILE A 1 178 ? -3.646 15.057 5.298 1.00 83.06 178 ILE A N 1
ATOM 1457 C CA . ILE A 1 178 ? -4.859 14.224 5.324 1.00 83.06 178 ILE A CA 1
ATOM 1458 C C . ILE A 1 178 ? -4.942 13.433 6.634 1.00 83.06 178 ILE A C 1
ATOM 1460 O O . ILE A 1 178 ? -5.983 13.447 7.282 1.00 83.06 178 ILE A O 1
ATOM 1464 N N . ASN A 1 179 ? -3.853 12.785 7.061 1.00 84.94 179 ASN A N 1
ATOM 1465 C CA . ASN A 1 179 ? -3.826 12.036 8.321 1.00 84.94 179 ASN A CA 1
ATOM 1466 C C . ASN A 1 179 ? -4.042 12.947 9.534 1.00 84.94 179 ASN A C 1
ATOM 1468 O O . ASN A 1 179 ? -4.780 12.583 10.445 1.00 84.94 179 ASN A O 1
ATOM 1472 N N . GLU A 1 180 ? -3.428 14.131 9.543 1.00 86.50 180 GLU A N 1
ATOM 1473 C CA . GLU A 1 180 ? -3.638 15.119 10.601 1.00 86.50 180 GLU A CA 1
ATOM 1474 C C . GLU A 1 180 ? -5.091 15.602 10.603 1.00 86.50 180 GLU A C 1
ATOM 1476 O O . GLU A 1 180 ? -5.734 15.580 11.642 1.00 86.50 180 GLU A O 1
ATOM 1481 N N . SER A 1 181 ? -5.652 15.944 9.440 1.00 86.44 181 SER A N 1
ATOM 1482 C CA . SER A 1 181 ? -7.061 16.328 9.286 1.00 86.44 181 SER A CA 1
ATOM 1483 C C . SER A 1 181 ? -8.013 15.236 9.783 1.00 86.44 181 SER A C 1
ATOM 1485 O O . SER A 1 181 ? -8.943 15.521 10.536 1.00 86.44 181 SER A O 1
ATOM 1487 N N . HIS A 1 182 ? -7.751 13.976 9.435 1.00 87.19 182 HIS A N 1
ATOM 1488 C CA . HIS A 1 182 ? -8.511 12.831 9.923 1.00 87.19 182 HIS A CA 1
ATOM 1489 C C . HIS A 1 182 ? -8.407 12.701 11.448 1.00 87.19 182 HIS A C 1
ATOM 1491 O O . HIS A 1 182 ? -9.410 12.487 12.127 1.00 87.19 182 HIS A O 1
ATOM 1497 N N . PHE A 1 183 ? -7.204 12.829 12.008 1.00 89.75 183 PHE A N 1
ATOM 1498 C CA . PHE A 1 183 ? -6.990 12.752 13.451 1.00 89.75 183 PHE A CA 1
ATOM 1499 C C . PHE A 1 183 ? -7.677 13.900 14.202 1.00 89.75 183 PHE A C 1
ATOM 1501 O O . PHE A 1 183 ? -8.292 13.670 15.243 1.00 89.75 183 PHE A O 1
ATOM 1508 N N . GLN A 1 184 ? -7.641 15.116 13.654 1.00 88.62 184 GLN A N 1
ATOM 1509 C CA . GLN A 1 184 ? -8.371 16.261 14.196 1.00 88.62 184 GLN A CA 1
ATOM 1510 C C . GLN A 1 184 ? -9.883 16.042 14.141 1.00 88.62 184 GLN A C 1
ATOM 1512 O O . GLN A 1 184 ? -10.568 16.318 15.123 1.00 88.62 184 GLN A O 1
ATOM 1517 N N . ASN A 1 185 ? -10.406 15.460 13.057 1.00 89.38 185 ASN A N 1
ATOM 1518 C CA . ASN A 1 185 ? -11.823 15.120 12.984 1.00 89.38 185 ASN A CA 1
ATOM 1519 C C . ASN A 1 185 ? -12.225 14.127 14.086 1.00 89.38 185 ASN A C 1
ATOM 1521 O O . ASN A 1 185 ? -13.217 14.366 14.767 1.00 89.38 185 ASN A O 1
ATOM 1525 N N . VAL A 1 186 ? -11.433 13.069 14.316 1.00 91.44 186 VAL A N 1
ATOM 1526 C CA . VAL A 1 186 ? -11.656 12.106 15.414 1.00 91.44 186 VAL A CA 1
ATOM 1527 C C . VAL A 1 186 ? -11.649 12.809 16.774 1.00 91.44 186 VAL A C 1
ATOM 1529 O O . VAL A 1 186 ? -12.558 12.599 17.575 1.00 91.44 186 VAL A O 1
ATOM 1532 N N . LYS A 1 187 ? -10.678 13.695 17.025 1.00 91.00 187 LYS A N 1
ATOM 1533 C CA . LYS A 1 187 ? -10.633 14.504 18.254 1.00 91.00 187 LYS A CA 1
ATOM 1534 C C . LYS A 1 187 ? -11.838 15.423 18.412 1.00 91.00 187 LYS A C 1
ATOM 1536 O O . LYS A 1 187 ? -12.298 15.631 19.525 1.00 91.00 187 LYS A O 1
ATOM 1541 N N . GLY A 1 188 ? -12.382 15.931 17.311 1.00 91.81 188 GLY A N 1
ATOM 1542 C CA . GLY A 1 188 ? -13.597 16.739 17.309 1.00 91.81 188 GLY A CA 1
ATOM 1543 C C . GLY A 1 188 ? -14.875 15.972 17.667 1.00 91.81 188 GLY A C 1
ATOM 1544 O O . GLY A 1 188 ? -15.901 16.605 17.923 1.00 91.81 188 GLY A O 1
ATOM 1545 N N . GLN A 1 189 ? -14.845 14.634 17.689 1.00 93.31 189 GLN A N 1
ATOM 1546 C CA . GLN A 1 189 ? -16.012 13.798 18.003 1.00 93.31 189 GLN A CA 1
ATOM 1547 C C . GLN A 1 189 ? -16.265 13.617 19.495 1.00 93.31 189 GLN A C 1
ATOM 1549 O O . GLN A 1 189 ? -17.290 13.034 19.852 1.00 93.31 189 GLN A O 1
ATOM 1554 N N . TYR A 1 190 ? -15.371 14.092 20.363 1.00 93.81 190 TYR A N 1
ATOM 1555 C CA . TYR A 1 190 ? -15.549 14.000 21.804 1.00 93.81 190 TYR A CA 1
ATOM 1556 C C . TYR A 1 190 ? -14.970 15.215 22.533 1.00 93.81 190 TYR A C 1
ATOM 1558 O O . TYR A 1 190 ? -14.063 15.886 22.052 1.00 93.81 190 TYR A O 1
ATOM 1566 N N . ILE A 1 191 ? -15.489 15.469 23.728 1.00 94.62 191 ILE A N 1
ATOM 1567 C CA . ILE A 1 191 ? -14.838 16.283 24.755 1.00 94.62 191 ILE A CA 1
ATOM 1568 C C . ILE A 1 191 ? -14.796 15.476 26.049 1.00 94.62 191 ILE A C 1
ATOM 1570 O O . ILE A 1 191 ? -15.678 14.650 26.305 1.00 94.62 191 ILE A O 1
ATOM 1574 N N . VAL A 1 192 ? -13.768 15.704 26.859 1.00 94.94 192 VAL A N 1
ATOM 1575 C CA . VAL A 1 192 ? -13.637 15.068 28.172 1.00 94.94 192 VAL A CA 1
ATOM 1576 C C . VAL A 1 192 ? -14.139 16.038 29.227 1.00 94.94 192 VAL A C 1
ATOM 1578 O O . VAL A 1 192 ? -13.825 17.227 29.196 1.00 94.94 192 VAL A O 1
ATOM 1581 N N . TRP A 1 193 ? -14.940 15.536 30.152 1.00 95.44 193 TRP A N 1
ATOM 1582 C CA . TRP A 1 193 ? -15.644 16.351 31.126 1.00 95.44 193 TRP A CA 1
ATOM 1583 C C . TRP A 1 193 ? -15.492 15.753 32.518 1.00 95.44 193 TRP A C 1
ATOM 1585 O O . TRP A 1 193 ? -15.503 14.534 32.680 1.00 95.44 193 TRP A O 1
ATOM 1595 N N . LYS A 1 194 ? -15.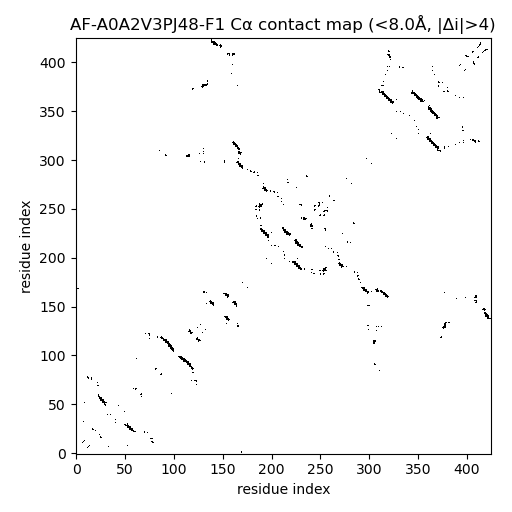331 16.615 33.517 1.00 94.88 194 LYS A N 1
ATOM 1596 C CA . LYS A 1 194 ? -15.219 16.247 34.925 1.00 94.88 194 LYS A CA 1
ATOM 1597 C C . LYS A 1 194 ? -16.464 16.720 35.660 1.00 94.88 194 LYS A C 1
ATOM 1599 O O . LYS A 1 194 ? -16.793 17.905 35.607 1.00 94.88 194 LYS A O 1
ATOM 1604 N N . CYS A 1 195 ? -17.130 15.804 36.346 1.00 94.31 195 CYS A N 1
ATOM 1605 C CA . CYS A 1 195 ? -18.358 16.063 37.095 1.00 94.31 195 CYS A CA 1
ATOM 1606 C C . CYS A 1 195 ? -18.472 15.110 38.289 1.00 94.31 195 CYS A C 1
ATOM 1608 O O . CYS A 1 195 ? -17.687 14.172 38.417 1.00 94.31 195 CYS A O 1
ATOM 1610 N N . SER A 1 196 ? -19.460 15.325 39.149 1.00 93.69 196 SER A N 1
ATOM 1611 C CA . SER A 1 196 ? -19.821 14.360 40.186 1.00 93.69 196 SER A CA 1
ATOM 1612 C C . SER A 1 196 ? -20.540 13.142 39.585 1.00 93.69 196 SER A C 1
ATOM 1614 O O . SER A 1 196 ? -21.292 13.307 38.617 1.00 93.69 196 SER A O 1
ATOM 1616 N N . PRO A 1 197 ? -20.402 11.927 40.158 1.00 91.69 197 PRO A N 1
ATOM 1617 C CA . PRO A 1 197 ? -21.157 10.750 39.719 1.00 91.69 197 PRO A CA 1
ATOM 1618 C C . PRO A 1 197 ? -22.679 10.976 39.650 1.00 91.69 197 PRO A C 1
ATOM 1620 O O . PRO A 1 197 ? -23.360 10.435 38.779 1.00 91.69 197 PRO A O 1
ATOM 1623 N N . LEU A 1 198 ? -23.220 11.810 40.547 1.00 91.00 198 LEU A N 1
ATOM 1624 C CA . LEU A 1 198 ? -24.649 12.142 40.601 1.00 91.00 198 LEU A CA 1
ATOM 1625 C C . LEU A 1 198 ? -25.101 13.032 39.430 1.00 91.00 198 LEU A C 1
ATOM 1627 O O . LEU A 1 198 ? -26.263 12.985 39.034 1.00 91.00 198 LEU A O 1
ATOM 1631 N N . GLU A 1 199 ? -24.185 13.811 38.855 1.00 93.06 199 GLU A N 1
ATOM 1632 C CA . GLU A 1 199 ? -24.457 14.755 37.765 1.00 93.06 199 GLU A CA 1
ATOM 1633 C C . GLU A 1 199 ? -24.472 14.068 36.389 1.00 93.06 199 GLU A C 1
ATOM 1635 O O . GLU A 1 199 ? -24.999 14.620 35.425 1.00 93.06 199 GLU A O 1
ATOM 1640 N N . ILE A 1 200 ? -23.949 12.840 36.270 1.00 93.56 200 ILE A N 1
ATOM 1641 C CA . ILE A 1 200 ? -23.822 12.129 34.984 1.00 93.56 200 ILE A CA 1
ATOM 1642 C C . ILE A 1 200 ? -25.185 11.933 34.307 1.00 93.56 200 ILE A C 1
ATOM 1644 O O . ILE A 1 200 ? -25.311 12.125 33.095 1.00 93.56 200 ILE A O 1
ATOM 1648 N N . GLN A 1 201 ? -26.218 11.564 35.071 1.00 93.00 201 GLN A N 1
ATOM 1649 C CA . GLN A 1 201 ? -27.567 11.379 34.524 1.00 93.00 201 GLN A CA 1
ATOM 1650 C C . GLN A 1 201 ? -28.172 12.702 34.044 1.00 93.00 201 GLN A C 1
ATOM 1652 O O . GLN A 1 201 ? -28.839 12.727 33.010 1.00 93.00 201 GLN A O 1
ATOM 1657 N N . GLU A 1 202 ? -27.905 13.799 34.754 1.00 93.81 202 GLU A N 1
ATOM 1658 C CA . GLU A 1 202 ? -28.347 15.137 34.363 1.00 93.81 202 GLU A CA 1
ATOM 1659 C C . GLU A 1 202 ? -27.650 15.591 33.076 1.00 93.81 202 GLU A C 1
ATOM 1661 O O . GLU A 1 202 ? -28.320 15.995 32.127 1.00 93.81 202 GLU A O 1
ATOM 1666 N N . ILE A 1 203 ? -26.325 15.433 32.991 1.00 94.69 203 ILE A N 1
ATOM 1667 C CA . ILE A 1 203 ? -25.551 15.713 31.773 1.00 94.69 203 ILE A CA 1
ATOM 1668 C C . ILE A 1 203 ? -26.099 14.884 30.612 1.00 94.69 203 ILE A C 1
ATOM 1670 O O . ILE A 1 203 ? -26.377 15.433 29.546 1.00 94.69 203 ILE A O 1
ATOM 1674 N N . SER A 1 204 ? -26.313 13.580 30.820 1.00 94.31 204 SER A N 1
ATOM 1675 C CA . SER A 1 204 ? -26.861 12.692 29.794 1.00 94.31 204 SER A CA 1
ATOM 1676 C C . SER A 1 204 ? -28.244 13.130 29.323 1.00 94.31 204 SER A C 1
ATOM 1678 O O . SER A 1 204 ? -28.534 12.973 28.142 1.00 94.31 204 SER A O 1
ATOM 1680 N N . TYR A 1 205 ? -29.089 13.660 30.209 1.00 93.62 205 TYR A N 1
ATOM 1681 C CA . TYR A 1 205 ? -30.406 14.180 29.851 1.00 93.62 205 TYR A CA 1
ATOM 1682 C C . TYR A 1 205 ? -30.296 15.477 29.036 1.00 93.62 205 TYR A C 1
ATOM 1684 O O . TYR A 1 205 ? -30.925 15.592 27.989 1.00 93.62 205 TYR A O 1
ATOM 1692 N N . ILE A 1 206 ? -29.447 16.421 29.463 1.00 93.31 206 ILE A N 1
ATOM 1693 C CA . ILE A 1 206 ? -29.255 17.713 28.782 1.00 93.31 206 ILE A CA 1
ATOM 1694 C C . ILE A 1 206 ? -28.748 17.527 27.348 1.00 93.31 206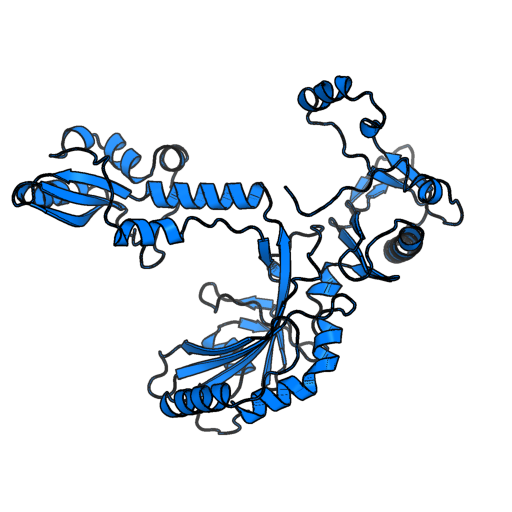 ILE A C 1
ATOM 1696 O O . ILE A 1 206 ? -29.180 18.238 26.442 1.00 93.31 206 ILE A O 1
ATOM 1700 N N . VAL A 1 207 ? -27.813 16.597 27.134 1.00 94.19 207 VAL A N 1
ATOM 1701 C CA . VAL A 1 207 ? -27.173 16.415 25.821 1.00 94.19 207 VAL A CA 1
ATOM 1702 C C . VAL A 1 207 ? -27.926 15.449 24.896 1.00 94.19 207 VAL A C 1
ATOM 1704 O O . VAL A 1 207 ? -27.613 15.388 23.707 1.00 94.19 207 VAL A O 1
ATOM 1707 N N . HIS A 1 208 ? -28.927 14.719 25.406 1.00 89.75 208 HIS A N 1
ATOM 1708 C CA . HIS A 1 208 ? -29.687 13.734 24.628 1.00 89.75 208 HIS A CA 1
ATOM 1709 C C . HIS A 1 208 ? -30.426 14.363 23.440 1.00 89.75 208 HIS A C 1
ATOM 1711 O O . HIS A 1 208 ? -30.412 13.812 22.340 1.00 89.75 208 HIS A O 1
ATOM 1717 N N . ASP A 1 209 ? -31.020 15.540 23.653 1.00 87.19 209 ASP A N 1
ATOM 1718 C CA . ASP A 1 209 ? -31.849 16.240 22.662 1.00 87.19 209 ASP A CA 1
ATOM 1719 C C . ASP A 1 209 ? -31.043 16.823 21.487 1.00 87.19 209 ASP A C 1
ATOM 1721 O O . ASP A 1 209 ? -31.620 17.290 20.506 1.00 87.19 209 ASP A O 1
ATOM 1725 N N . VAL A 1 210 ? -29.708 16.800 21.570 1.00 91.00 210 VAL A N 1
ATOM 1726 C CA . VAL A 1 210 ? -28.792 17.333 20.548 1.00 91.00 210 VAL A CA 1
ATOM 1727 C C . VAL A 1 210 ? -27.896 16.252 19.929 1.00 91.00 210 VAL A C 1
ATOM 1729 O O . VAL A 1 210 ? -26.822 16.558 19.415 1.00 91.00 210 VAL A O 1
ATOM 1732 N N . ASP A 1 211 ? -28.329 14.987 19.981 1.00 87.81 211 ASP A N 1
ATOM 1733 C CA . ASP A 1 211 ? -27.645 13.822 19.391 1.00 87.81 211 ASP A CA 1
ATOM 1734 C C . ASP A 1 211 ? -26.214 13.573 19.909 1.00 87.81 211 ASP A C 1
ATOM 1736 O O . ASP A 1 211 ? -25.350 13.008 19.224 1.00 87.81 211 ASP A O 1
ATOM 1740 N N . LEU A 1 212 ? -25.966 13.941 21.165 1.00 94.00 212 LEU A N 1
ATOM 1741 C CA . LEU A 1 212 ? -24.742 13.609 21.882 1.00 94.00 212 LEU A CA 1
ATOM 1742 C C . LEU A 1 212 ? -24.989 12.466 22.873 1.00 94.00 212 LEU A C 1
ATOM 1744 O O . LEU A 1 212 ? -26.110 12.193 23.302 1.00 94.00 212 LEU A O 1
ATOM 1748 N N . SER A 1 213 ? -23.914 11.777 23.235 1.00 94.06 213 SER A N 1
ATOM 1749 C CA . SER A 1 213 ? -23.924 10.662 24.176 1.00 94.06 213 SER A CA 1
ATOM 1750 C C . SER A 1 213 ? -22.857 10.840 25.245 1.00 94.06 213 SER A C 1
ATOM 1752 O O . SER A 1 213 ? -21.808 11.438 24.993 1.00 94.06 213 SER A O 1
ATOM 1754 N N . VAL A 1 214 ? -23.137 10.313 26.437 1.00 94.94 214 VAL A N 1
ATOM 1755 C CA . VAL A 1 214 ? -22.224 10.339 27.579 1.00 94.94 214 VAL A CA 1
ATOM 1756 C C . VAL A 1 214 ? -21.717 8.928 27.850 1.00 94.94 214 VAL A C 1
ATOM 1758 O O . VAL A 1 214 ? -22.517 8.000 27.970 1.00 94.94 214 VAL A O 1
ATOM 1761 N N . LYS A 1 215 ? -20.398 8.765 27.969 1.00 92.69 215 LYS A N 1
ATOM 1762 C CA . LYS A 1 215 ? -19.761 7.519 28.416 1.00 92.69 215 LYS A CA 1
ATOM 1763 C C . LYS A 1 215 ? -18.851 7.815 29.606 1.00 92.69 215 LYS A C 1
ATOM 1765 O O . LYS A 1 215 ? -18.027 8.725 29.539 1.00 92.69 215 LYS A O 1
ATOM 1770 N N . LEU A 1 216 ? -18.995 7.049 30.684 1.00 92.62 216 LEU A N 1
ATOM 1771 C CA . LEU A 1 216 ? -18.077 7.097 31.822 1.00 92.62 216 LEU A CA 1
ATOM 1772 C C . LEU A 1 216 ? -16.713 6.541 31.394 1.00 92.62 216 LEU A C 1
ATOM 1774 O O . LEU A 1 216 ? -16.660 5.465 30.799 1.00 92.62 216 LEU A O 1
ATOM 1778 N N . LEU A 1 217 ? -15.636 7.279 31.670 1.00 90.44 217 LEU A N 1
ATOM 1779 C CA . LEU A 1 217 ? -14.270 6.823 31.417 1.00 90.44 217 LEU A CA 1
ATOM 1780 C C . LEU A 1 217 ? -13.597 6.291 32.682 1.00 90.44 217 LEU A C 1
ATOM 1782 O O . LEU A 1 217 ? -12.977 5.234 32.635 1.00 90.44 217 LEU A O 1
ATOM 1786 N N . GLU A 1 218 ? -13.699 7.025 33.789 1.00 89.44 218 GLU A N 1
ATOM 1787 C CA . GLU A 1 218 ? -13.032 6.690 35.049 1.00 89.44 218 GLU A CA 1
ATOM 1788 C C . GLU A 1 218 ? -13.782 7.306 36.235 1.00 89.44 218 GLU A C 1
ATOM 1790 O O . GLU A 1 218 ? -14.211 8.459 36.169 1.00 89.44 218 GLU A O 1
ATOM 1795 N N . ASP A 1 219 ? -13.899 6.550 37.326 1.00 86.69 219 ASP A N 1
ATOM 1796 C CA . ASP A 1 219 ? -14.311 7.067 38.631 1.00 86.69 219 ASP A CA 1
ATOM 1797 C C . ASP A 1 219 ? -13.054 7.334 39.462 1.00 86.69 219 ASP A C 1
ATOM 1799 O O . ASP A 1 219 ? -12.354 6.400 39.858 1.00 86.69 219 ASP A O 1
ATOM 1803 N N . LEU A 1 220 ? -12.745 8.609 39.711 1.00 80.12 220 LEU A N 1
ATOM 1804 C CA . LEU A 1 220 ? -11.550 8.991 40.469 1.00 80.12 220 LEU A CA 1
ATOM 1805 C C . LEU A 1 220 ? -11.765 8.759 41.970 1.00 80.12 220 LEU A C 1
ATOM 1807 O O . LEU A 1 220 ? -10.862 8.307 42.676 1.00 80.12 220 LEU A O 1
ATOM 1811 N N . ASN A 1 221 ? -12.954 9.107 42.467 1.00 81.31 221 ASN A N 1
ATOM 1812 C CA . ASN A 1 221 ? -13.391 8.948 43.854 1.00 81.31 221 ASN A CA 1
ATOM 1813 C C . ASN A 1 221 ? -14.929 9.085 43.951 1.00 81.31 221 ASN A C 1
ATOM 1815 O O . ASN A 1 221 ? -15.611 9.224 42.941 1.00 81.31 221 ASN A O 1
ATOM 1819 N N . GLU A 1 222 ? -15.488 9.050 45.168 1.00 78.25 222 GLU A N 1
ATOM 1820 C CA . GLU A 1 222 ? -16.943 9.176 45.395 1.00 78.25 222 GLU A CA 1
ATOM 1821 C C . GLU A 1 222 ? -17.527 10.540 44.964 1.00 78.25 222 GLU A C 1
ATOM 1823 O O . GLU A 1 222 ? -18.745 10.670 44.837 1.00 78.25 222 GLU A O 1
ATOM 1828 N N . GLU A 1 223 ? -16.685 11.551 44.727 1.00 84.62 223 GLU A N 1
ATOM 1829 C CA . GLU A 1 223 ? -17.107 12.919 44.404 1.00 84.62 223 GLU A CA 1
ATOM 1830 C C . GLU A 1 223 ? -16.823 13.327 42.952 1.00 84.62 223 GLU A C 1
ATOM 1832 O O . GLU A 1 223 ? -17.441 14.272 42.465 1.00 84.62 223 GLU A O 1
ATOM 1837 N N . GLU A 1 224 ? -15.929 12.630 42.247 1.00 89.50 224 GLU A N 1
ATOM 1838 C CA . GLU A 1 224 ? -15.420 13.024 40.936 1.00 89.50 224 GLU A CA 1
ATOM 1839 C C . GLU A 1 224 ? -15.328 11.834 39.973 1.00 89.50 224 GLU A C 1
ATOM 1841 O O . GLU A 1 224 ? -14.620 10.852 40.208 1.00 89.50 224 GLU A O 1
ATOM 1846 N N . SER A 1 225 ? -15.968 11.997 38.821 1.00 92.38 225 SER A N 1
ATOM 1847 C CA . SER A 1 225 ? -15.886 11.104 37.671 1.00 92.38 225 SER A CA 1
ATOM 1848 C C . SER A 1 225 ? -15.408 11.873 36.442 1.00 92.38 225 SER A C 1
ATOM 1850 O O . SER A 1 225 ? -15.680 13.067 36.263 1.00 92.38 225 SER A O 1
ATOM 1852 N N . ILE A 1 226 ? -14.711 11.163 35.561 1.00 93.62 226 ILE A N 1
ATOM 1853 C CA . ILE A 1 226 ? -14.347 11.625 34.227 1.00 93.62 226 ILE A CA 1
ATOM 1854 C C . ILE A 1 226 ? -15.273 10.937 33.232 1.00 93.62 226 ILE A C 1
ATOM 1856 O O . ILE A 1 226 ? -15.319 9.710 33.134 1.00 93.62 226 ILE A O 1
ATOM 1860 N N . ILE A 1 227 ? -15.984 11.736 32.449 1.00 94.94 227 ILE A N 1
ATOM 1861 C CA . ILE A 1 227 ? -16.855 11.270 31.376 1.00 94.94 227 ILE A CA 1
ATOM 1862 C C . ILE A 1 227 ? -16.360 11.790 30.026 1.00 94.94 227 ILE A C 1
ATOM 1864 O O . ILE A 1 227 ? -15.603 12.757 29.929 1.00 94.94 227 ILE A O 1
ATOM 1868 N N . THR A 1 228 ? -16.850 11.176 28.961 1.00 95.44 228 THR A N 1
ATOM 1869 C CA . THR A 1 228 ? -16.781 11.714 27.603 1.00 95.44 228 THR A CA 1
ATOM 1870 C C . THR A 1 228 ? -18.162 12.101 27.135 1.00 95.44 228 THR A C 1
ATOM 1872 O O . THR A 1 228 ? -19.102 11.318 27.253 1.00 95.44 228 THR A O 1
ATOM 1875 N N . ILE A 1 229 ? -18.268 13.299 26.568 1.00 95.94 229 ILE A N 1
ATOM 1876 C CA . ILE A 1 229 ? -19.423 13.722 25.781 1.00 95.94 229 ILE A CA 1
ATOM 1877 C C . ILE A 1 229 ? -19.007 13.583 24.323 1.00 95.94 229 ILE A C 1
ATOM 1879 O O . ILE A 1 229 ? -18.023 14.187 23.904 1.00 95.94 229 ILE A O 1
ATOM 1883 N N . SER A 1 230 ? -19.716 12.763 23.558 1.0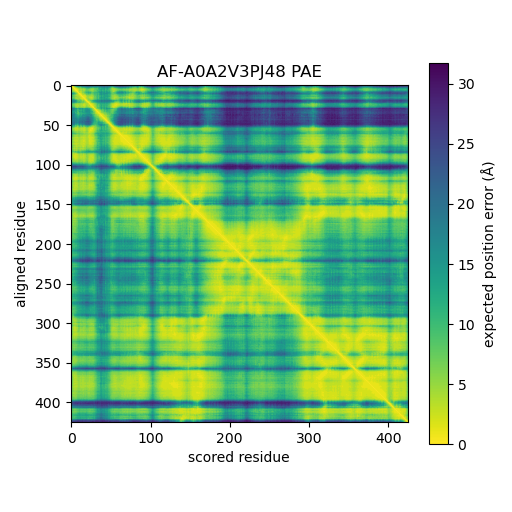0 94.88 230 SER A N 1
ATOM 1884 C CA . SER A 1 230 ? -19.333 12.407 22.190 1.00 94.88 230 SER A CA 1
ATOM 1885 C C . SER A 1 230 ? -20.519 12.382 21.238 1.00 94.88 230 SER A C 1
ATOM 1887 O O . SER A 1 230 ? -21.667 12.307 21.678 1.00 94.88 230 SER A O 1
ATOM 1889 N N . THR A 1 231 ? -20.267 12.437 19.929 1.00 93.12 231 THR A N 1
ATOM 1890 C CA . THR A 1 231 ? -21.330 12.199 18.941 1.00 93.12 231 THR A CA 1
ATOM 1891 C C . THR A 1 231 ? -21.884 10.780 19.106 1.00 93.12 231 THR A C 1
ATOM 1893 O O . THR A 1 231 ? -21.162 9.851 19.461 1.00 93.12 231 THR A O 1
ATOM 1896 N N . ARG A 1 232 ? -23.188 10.583 18.886 1.00 87.56 232 ARG A N 1
ATOM 1897 C CA . ARG A 1 232 ? -23.885 9.327 19.230 1.00 87.56 232 ARG A CA 1
ATOM 1898 C C . ARG A 1 232 ? -23.295 8.053 18.609 1.00 87.56 232 ARG A C 1
ATOM 1900 O O . ARG A 1 232 ? -23.396 6.985 19.204 1.00 87.56 232 ARG A O 1
ATOM 1907 N N . MET A 1 233 ? -22.708 8.166 17.419 1.00 87.12 233 MET A N 1
ATOM 1908 C CA . MET A 1 233 ? -22.094 7.046 16.693 1.00 87.12 233 MET A CA 1
ATOM 1909 C C . MET A 1 233 ? -20.587 6.924 16.939 1.00 87.12 233 MET A C 1
ATOM 1911 O O . MET A 1 233 ? -19.940 6.099 16.302 1.00 87.12 233 MET A O 1
ATOM 1915 N N . PHE A 1 234 ? -20.014 7.752 17.816 1.00 91.81 234 PHE A N 1
ATOM 1916 C CA . PHE A 1 234 ? -18.591 7.708 18.093 1.00 91.81 234 PHE A CA 1
ATOM 1917 C C . PHE A 1 234 ? -18.228 6.494 18.949 1.00 91.81 234 PHE A C 1
ATOM 1919 O O . PHE A 1 234 ? -18.605 6.367 20.122 1.00 91.81 234 PHE A O 1
ATOM 1926 N N . ASP A 1 235 ? -17.446 5.607 18.351 1.00 88.56 235 ASP A N 1
ATOM 1927 C CA . ASP A 1 235 ? -16.802 4.507 19.039 1.00 88.56 235 ASP A CA 1
ATOM 1928 C C . ASP A 1 235 ? -15.366 4.329 18.523 1.00 88.56 235 ASP A C 1
ATOM 1930 O O . ASP A 1 235 ? -15.151 3.740 17.456 1.00 88.56 235 ASP A O 1
ATOM 1934 N N . PRO A 1 236 ? -14.363 4.832 19.267 1.00 87.81 236 PRO A N 1
ATOM 1935 C CA . PRO A 1 236 ? -12.978 4.755 18.832 1.00 87.81 236 PRO A CA 1
ATOM 1936 C C . PRO A 1 236 ? -12.418 3.327 18.868 1.00 87.81 236 PRO A C 1
ATOM 1938 O O . PRO A 1 236 ? -11.439 3.071 18.171 1.00 87.81 236 PRO A O 1
ATOM 1941 N N . PHE A 1 237 ? -13.035 2.396 19.603 1.00 87.38 237 PHE A N 1
ATOM 1942 C CA . PHE A 1 237 ? -12.621 0.989 19.643 1.00 87.38 237 PHE A CA 1
ATOM 1943 C C . PHE A 1 237 ? -13.115 0.214 18.419 1.00 87.38 237 PHE A C 1
ATOM 1945 O O . PHE A 1 237 ? -12.487 -0.757 18.008 1.00 87.38 237 PHE A O 1
ATOM 1952 N N . MET A 1 238 ? -14.225 0.658 17.823 1.00 82.62 238 MET A N 1
ATOM 1953 C CA . MET A 1 238 ? -14.822 0.036 16.639 1.00 82.62 238 MET A CA 1
ATOM 1954 C C . MET A 1 238 ? -14.508 0.752 15.320 1.00 82.62 238 MET A C 1
ATOM 1956 O O . MET A 1 238 ? -14.977 0.306 14.275 1.00 82.62 238 MET A O 1
ATOM 1960 N N . GLY A 1 239 ? -13.757 1.857 15.321 1.00 82.75 239 GLY A N 1
ATOM 1961 C CA . GLY A 1 239 ? -13.526 2.608 14.079 1.00 82.75 239 GLY A CA 1
ATOM 1962 C C . GLY A 1 239 ? -14.664 3.551 13.692 1.00 82.75 239 GLY A C 1
ATOM 1963 O O . GLY A 1 239 ? -14.661 4.067 12.577 1.00 82.75 239 GLY A O 1
ATOM 1964 N N . LEU A 1 240 ? -15.660 3.756 14.559 1.00 84.31 240 LEU A N 1
ATOM 1965 C CA . LEU A 1 240 ? -16.892 4.452 14.202 1.00 84.31 240 LEU A CA 1
ATOM 1966 C C . LEU A 1 240 ? -16.790 5.931 14.557 1.00 84.31 240 LEU A C 1
ATOM 1968 O O . LEU A 1 240 ? -16.659 6.303 15.720 1.00 84.31 240 LEU A O 1
ATOM 1972 N N . TYR A 1 241 ? -16.861 6.789 13.546 1.00 88.12 241 TYR A N 1
ATOM 1973 C CA . TYR A 1 241 ? -16.936 8.229 13.731 1.00 88.12 241 TYR A CA 1
ATOM 1974 C C . TYR A 1 241 ? -17.572 8.897 12.506 1.00 88.12 241 TYR A C 1
ATOM 1976 O O . TYR A 1 241 ? -17.591 8.336 11.411 1.00 88.12 241 TYR A O 1
ATOM 1984 N N . CYS A 1 242 ? -18.115 10.100 12.691 1.00 82.75 242 CYS A N 1
ATOM 1985 C CA . CYS A 1 242 ? -18.721 10.870 11.606 1.00 82.75 242 CYS A CA 1
ATOM 1986 C C . CYS A 1 242 ? -17.731 11.886 11.023 1.00 82.75 242 CYS A C 1
ATOM 1988 O O . CYS A 1 242 ? -16.826 12.371 11.706 1.00 82.75 242 CYS A O 1
ATOM 1990 N N . LEU A 1 243 ? -17.910 12.240 9.752 1.00 84.50 243 LEU A N 1
ATOM 1991 C CA . LEU A 1 243 ? -17.234 13.400 9.171 1.00 84.50 243 LEU A CA 1
ATOM 1992 C C . LEU A 1 243 ? -17.887 14.686 9.689 1.00 84.50 243 LEU A C 1
ATOM 1994 O O . LEU A 1 243 ? -19.111 14.739 9.828 1.00 84.50 243 LEU A O 1
ATOM 1998 N N . SER A 1 244 ? -17.081 15.715 9.961 1.00 84.69 244 SER A N 1
ATOM 1999 C CA . SER A 1 244 ? -17.601 17.030 10.343 1.00 84.69 244 SER A CA 1
ATOM 2000 C C . SER A 1 244 ? -18.561 17.572 9.271 1.00 84.69 244 SER A C 1
ATOM 2002 O O . SER A 1 244 ? -18.202 17.582 8.091 1.00 84.69 244 SER A O 1
ATOM 2004 N N . PRO A 1 245 ? -19.764 18.044 9.652 1.00 81.88 245 PRO A N 1
ATOM 2005 C CA . PRO A 1 245 ? -20.782 18.491 8.698 1.00 81.88 245 PRO A CA 1
ATOM 2006 C C . PRO A 1 245 ? -20.475 19.860 8.074 1.00 81.88 245 PRO A C 1
ATOM 2008 O O . PRO A 1 245 ? -21.013 20.191 7.019 1.00 81.88 245 PRO A O 1
ATOM 2011 N N . ASP A 1 246 ? -19.634 20.668 8.723 1.00 86.75 246 ASP A N 1
ATOM 2012 C CA . ASP A 1 246 ? -19.249 22.006 8.280 1.00 86.75 246 ASP A CA 1
ATOM 2013 C C . ASP A 1 246 ? -17.821 22.370 8.728 1.00 86.75 246 ASP A C 1
ATOM 2015 O O . ASP A 1 246 ? -17.223 21.696 9.573 1.00 86.75 246 ASP A O 1
ATOM 2019 N N . TRP A 1 247 ? -17.275 23.446 8.150 1.00 85.50 247 TRP A N 1
ATOM 2020 C CA . TRP A 1 247 ? -15.917 23.925 8.434 1.00 85.50 247 TRP A CA 1
ATOM 2021 C C . TRP A 1 247 ? -15.710 24.314 9.900 1.00 85.50 247 TRP A C 1
ATOM 2023 O O . TRP A 1 247 ? -14.672 23.986 10.464 1.00 85.50 247 TRP A O 1
ATOM 2033 N N . ASN A 1 248 ? -16.704 24.925 10.550 1.00 86.56 248 ASN A N 1
ATOM 2034 C CA . ASN A 1 248 ? -16.588 25.305 11.961 1.00 86.56 248 ASN A CA 1
ATOM 2035 C C . ASN A 1 248 ? -16.477 24.063 12.860 1.00 86.56 248 ASN A C 1
ATOM 2037 O O . ASN A 1 248 ? -15.672 24.033 13.782 1.00 86.56 248 ASN A O 1
ATOM 2041 N N . SER A 1 249 ? -17.244 23.012 12.565 1.00 86.94 249 SER A N 1
ATOM 2042 C CA . SER A 1 249 ? -17.205 21.722 13.271 1.00 86.94 249 SER A CA 1
ATOM 2043 C C . SER A 1 249 ? -15.908 20.967 13.014 1.00 86.94 249 SER A C 1
ATOM 2045 O O . SER A 1 249 ? -15.451 20.200 13.859 1.00 86.94 249 SER A O 1
ATOM 2047 N N . PHE A 1 250 ? -15.303 21.167 11.846 1.00 85.75 250 PHE A N 1
ATOM 2048 C CA . PHE A 1 250 ? -13.979 20.646 11.538 1.00 85.75 250 PHE A CA 1
ATOM 2049 C C . PHE A 1 250 ? -12.874 21.379 12.317 1.00 85.75 250 PHE A C 1
ATOM 2051 O O . PHE A 1 250 ? -12.014 20.720 12.893 1.00 85.75 250 PHE A O 1
ATOM 2058 N N . GLU A 1 251 ? -12.914 22.712 12.388 1.00 85.44 251 GLU A N 1
ATOM 2059 C CA . GLU A 1 251 ? -11.888 23.522 13.065 1.00 85.44 251 GLU A CA 1
ATOM 2060 C C . GLU A 1 251 ? -11.995 23.483 14.598 1.00 85.44 251 GLU A C 1
ATOM 2062 O O . GLU A 1 251 ? -10.985 23.344 15.286 1.00 85.44 251 GLU A O 1
ATOM 2067 N N . ASN A 1 252 ? -13.212 23.583 15.140 1.00 86.31 252 ASN A N 1
ATOM 2068 C CA . ASN A 1 252 ? -13.458 23.712 16.581 1.00 86.31 252 ASN A CA 1
ATOM 2069 C C . ASN A 1 252 ? -13.874 22.396 17.258 1.00 86.31 252 ASN A C 1
ATOM 2071 O O . ASN A 1 252 ? -13.983 22.343 18.485 1.00 86.31 252 ASN A O 1
ATOM 2075 N N . GLY A 1 253 ? -14.122 21.346 16.472 1.00 90.81 253 GLY A N 1
ATOM 2076 C CA . GLY A 1 253 ? -14.654 20.066 16.927 1.00 90.81 253 GLY A CA 1
ATOM 2077 C C . GLY A 1 253 ? -16.186 20.014 16.929 1.00 90.81 253 GLY A C 1
ATOM 2078 O O . GLY A 1 253 ? -16.866 20.894 17.459 1.00 90.81 253 GLY A O 1
ATOM 2079 N N . SER A 1 254 ? -16.734 18.935 16.366 1.00 92.25 254 SER A N 1
ATOM 2080 C CA . SER A 1 254 ? -18.176 18.729 16.183 1.00 92.25 254 SER A CA 1
ATOM 2081 C C . SER A 1 254 ? -18.962 18.799 17.495 1.00 92.25 254 SER A C 1
ATOM 2083 O O . SER A 1 254 ? -19.990 19.469 17.558 1.00 92.25 254 SER A O 1
ATOM 2085 N N . VAL A 1 255 ? -18.477 18.169 18.570 1.00 93.19 255 VAL A N 1
ATOM 2086 C CA . VAL A 1 255 ? -19.183 18.182 19.866 1.00 93.19 255 VAL A CA 1
ATOM 2087 C C . VAL A 1 255 ? -19.237 19.583 20.465 1.00 93.19 255 VAL A C 1
ATOM 2089 O O . VAL A 1 255 ? -20.289 20.027 20.924 1.00 93.19 255 VAL A O 1
ATOM 2092 N N . ARG A 1 256 ? -18.116 20.310 20.426 1.00 93.25 256 ARG A N 1
ATOM 2093 C CA . ARG A 1 256 ? -18.028 21.669 20.965 1.00 93.25 256 ARG A CA 1
ATOM 2094 C C . ARG A 1 256 ? -18.943 22.626 20.203 1.00 93.25 256 ARG A C 1
ATOM 2096 O O . ARG A 1 256 ? -19.643 23.421 20.825 1.00 93.25 256 ARG A O 1
ATOM 2103 N N . GLU A 1 257 ? -18.994 22.512 18.878 1.00 92.12 257 GLU A N 1
ATOM 2104 C CA . GLU A 1 257 ? -19.923 23.281 18.045 1.00 92.12 257 GLU A CA 1
ATOM 2105 C C . GLU A 1 257 ? -21.390 22.973 18.361 1.00 92.12 257 GLU A C 1
ATOM 2107 O O . GLU A 1 257 ? -22.182 23.905 18.515 1.00 92.12 257 GLU A O 1
ATOM 2112 N N . ILE A 1 258 ? -21.760 21.698 18.528 1.00 92.31 258 ILE A N 1
ATOM 2113 C CA . ILE A 1 258 ? -23.129 21.307 18.904 1.00 92.31 258 ILE A CA 1
ATOM 2114 C C . ILE A 1 258 ? -23.515 21.920 20.258 1.00 92.31 258 ILE A C 1
ATOM 2116 O O . ILE A 1 258 ? -24.594 22.507 20.385 1.00 92.31 258 ILE A O 1
ATOM 2120 N N . LEU A 1 259 ? -22.633 21.854 21.258 1.00 92.81 259 LEU A N 1
ATOM 2121 C CA . LEU A 1 259 ? -22.890 22.426 22.584 1.00 92.81 259 LEU A CA 1
ATOM 2122 C C . LEU A 1 259 ? -22.974 23.960 22.556 1.00 92.81 259 LEU A C 1
ATOM 2124 O O . LEU A 1 259 ? -23.823 24.537 23.240 1.00 92.81 259 LEU A O 1
ATOM 2128 N N . ASN A 1 260 ? -22.140 24.624 21.750 1.00 92.31 260 ASN A N 1
ATOM 2129 C CA . ASN A 1 260 ? -22.151 26.078 21.579 1.00 92.31 260 ASN A CA 1
ATOM 2130 C C . ASN A 1 260 ? -23.431 26.575 20.902 1.00 92.31 260 ASN A C 1
ATOM 2132 O O . ASN A 1 260 ? -24.083 27.482 21.420 1.00 92.31 260 ASN A O 1
ATOM 2136 N N . ARG A 1 261 ? -23.814 25.965 19.771 1.00 91.38 261 ARG A N 1
ATOM 2137 C CA . ARG A 1 261 ? -25.006 26.352 18.994 1.00 91.38 261 ARG A CA 1
ATOM 2138 C C . ARG A 1 261 ? -26.295 26.218 19.800 1.00 91.38 261 ARG A C 1
ATOM 2140 O O . ARG A 1 261 ? -27.211 27.011 19.616 1.00 91.38 261 ARG A O 1
ATOM 2147 N N . ASN A 1 262 ? -26.345 25.251 20.715 1.00 92.44 262 ASN A N 1
ATOM 2148 C CA . ASN A 1 262 ? -27.497 25.009 21.585 1.00 92.44 262 ASN A CA 1
ATOM 2149 C C . ASN A 1 262 ? -27.392 25.703 22.959 1.00 92.44 262 ASN A C 1
ATOM 2151 O O . ASN A 1 262 ? -28.256 25.509 23.817 1.00 92.44 262 ASN A O 1
ATOM 2155 N N . HIS A 1 263 ? -26.353 26.519 23.187 1.00 92.88 263 HIS A N 1
ATOM 2156 C CA . HIS A 1 263 ? -26.099 27.212 24.456 1.00 92.88 263 HIS A CA 1
ATOM 2157 C C . HIS A 1 263 ? -26.108 26.272 25.678 1.00 92.88 263 HIS A C 1
ATOM 2159 O O . HIS A 1 263 ? -26.682 26.590 26.725 1.00 92.88 263 HIS A O 1
ATOM 2165 N N . LEU A 1 264 ? -25.503 25.089 25.530 1.00 92.44 264 LEU A N 1
ATOM 2166 C CA . LEU A 1 264 ? -25.497 24.048 26.559 1.00 92.44 264 LEU A CA 1
ATOM 2167 C C . LEU A 1 264 ? -24.260 24.094 27.454 1.00 92.44 264 LEU A C 1
ATOM 2169 O O . LEU A 1 264 ? -24.364 23.695 28.607 1.00 92.44 264 LEU A O 1
ATOM 2173 N N . LEU A 1 265 ? -23.125 24.636 26.992 1.00 89.88 265 LEU A N 1
ATOM 2174 C CA . LEU A 1 265 ? -21.885 24.657 27.788 1.00 89.88 265 LEU A CA 1
ATOM 2175 C C . LEU A 1 265 ? -22.055 25.296 29.173 1.00 89.88 265 LEU A C 1
ATOM 2177 O O . LEU A 1 265 ? -21.488 24.808 30.139 1.00 89.88 265 LEU A O 1
ATOM 2181 N N . SER A 1 266 ? -22.852 26.361 29.286 1.00 88.00 266 SER A N 1
ATOM 2182 C CA . SER A 1 266 ? -23.117 27.030 30.567 1.00 88.00 266 SER A CA 1
ATOM 2183 C C . SER A 1 266 ? -24.178 26.336 31.429 1.00 88.00 266 SER A C 1
ATOM 2185 O O . SER A 1 266 ? -24.424 26.778 32.546 1.00 88.00 266 SER A O 1
ATOM 2187 N N . LYS A 1 267 ? -24.873 25.330 30.887 1.00 90.88 267 LYS A N 1
ATOM 2188 C CA . LYS A 1 267 ? -25.934 24.572 31.569 1.00 90.88 267 LYS A CA 1
ATOM 2189 C C . LYS A 1 267 ? -25.454 23.213 32.066 1.00 90.88 267 LYS A C 1
ATOM 2191 O O . LYS A 1 267 ? -26.113 22.635 32.919 1.00 90.88 267 LYS A O 1
ATOM 2196 N N . LEU A 1 268 ? -24.358 22.695 31.511 1.00 92.81 268 LEU A N 1
ATOM 2197 C CA . LEU A 1 268 ? -23.781 21.431 31.944 1.00 92.81 268 LEU A CA 1
ATOM 2198 C C . LEU A 1 268 ? -23.134 21.599 33.326 1.00 92.81 268 LEU A C 1
ATOM 2200 O O . LEU A 1 268 ? -22.284 22.481 33.474 1.00 92.81 268 LEU A O 1
ATOM 2204 N N . PRO A 1 269 ? -23.499 20.778 34.326 1.00 92.31 269 PRO A N 1
ATOM 2205 C CA . PRO A 1 269 ? -22.765 20.731 35.584 1.00 92.31 269 PRO A CA 1
ATOM 2206 C C . PRO A 1 269 ? -21.354 20.167 35.363 1.00 92.31 269 PRO A C 1
ATOM 2208 O O . PRO A 1 269 ? -21.118 19.408 34.421 1.00 92.31 269 PRO A O 1
ATOM 2211 N N . GLY A 1 270 ? -20.405 20.547 36.217 1.00 91.50 270 GLY A N 1
ATOM 2212 C CA . GLY A 1 270 ? -18.990 20.197 36.065 1.00 91.50 270 GLY A CA 1
ATOM 2213 C C . GLY A 1 270 ? -18.211 21.138 35.134 1.00 91.50 270 GLY A C 1
ATOM 2214 O O . GLY A 1 270 ? -18.585 22.294 34.931 1.00 91.50 270 GLY A O 1
ATOM 2215 N N . ALA A 1 271 ? -17.084 20.660 34.605 1.00 93.69 271 ALA A N 1
ATOM 2216 C CA . ALA A 1 271 ? -16.206 21.438 33.730 1.00 93.69 271 ALA A CA 1
ATOM 2217 C C . ALA A 1 271 ? -15.429 20.556 32.742 1.00 93.69 271 ALA A C 1
ATOM 2219 O O . ALA A 1 271 ? -15.236 19.362 32.967 1.00 93.69 271 ALA A O 1
ATOM 2220 N N . GLU A 1 272 ? -14.920 21.161 31.667 1.00 93.25 272 GLU A N 1
ATOM 2221 C CA . GLU A 1 272 ? -14.028 20.475 30.730 1.00 93.25 272 GLU A CA 1
ATOM 2222 C C . GLU A 1 272 ? -12.749 20.013 31.443 1.00 93.25 272 GLU A C 1
ATOM 2224 O O . GLU A 1 272 ? -12.095 20.776 32.161 1.00 93.25 272 GLU A O 1
ATOM 2229 N N . TYR A 1 273 ? -12.400 18.742 31.257 1.00 92.25 273 TYR A N 1
ATOM 2230 C CA . TYR A 1 273 ? -11.263 18.124 31.921 1.00 92.25 273 TYR A CA 1
ATOM 2231 C C . TYR A 1 273 ? -9.981 18.327 31.109 1.00 92.25 273 TYR A C 1
ATOM 2233 O O . TYR A 1 273 ? -9.916 17.985 29.931 1.00 92.25 273 TYR A O 1
ATOM 2241 N N . THR A 1 274 ? -8.940 18.855 31.754 1.00 87.44 274 THR A N 1
ATOM 2242 C CA . THR A 1 274 ? -7.631 19.144 31.138 1.00 87.44 274 THR A CA 1
ATOM 2243 C C . THR A 1 274 ? -6.497 18.259 31.663 1.00 87.44 274 THR A C 1
ATOM 2245 O O . THR A 1 274 ? -5.335 18.483 31.322 1.00 87.44 274 THR A O 1
ATOM 2248 N N . GLY A 1 275 ? -6.817 17.278 32.513 1.00 86.62 275 GLY A N 1
ATOM 2249 C CA . GLY A 1 275 ? -5.844 16.333 33.056 1.00 86.62 275 GLY A CA 1
ATOM 2250 C C . GLY A 1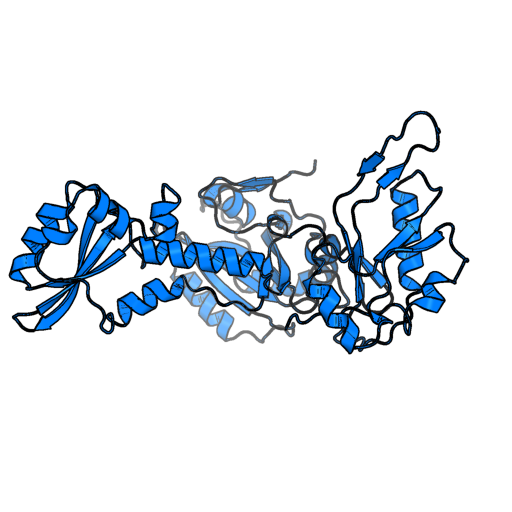 275 ? -5.551 15.159 32.118 1.00 86.62 275 GLY A C 1
ATOM 2251 O O . GLY A 1 275 ? -5.901 15.168 30.938 1.00 86.62 275 GLY A O 1
ATOM 2252 N N . THR A 1 276 ? -4.888 14.139 32.656 1.00 86.19 276 THR A N 1
ATOM 2253 C CA . THR A 1 276 ? -4.546 12.906 31.935 1.00 86.19 276 THR A CA 1
ATOM 2254 C C . THR A 1 276 ? -5.786 12.045 31.730 1.00 86.19 276 THR A C 1
ATOM 2256 O O . THR A 1 276 ? -6.457 11.685 32.692 1.00 86.19 276 THR A O 1
ATOM 2259 N N . ILE A 1 277 ? -6.093 11.732 30.475 1.00 87.69 277 ILE A N 1
ATOM 2260 C CA . ILE A 1 277 ? -7.199 10.847 30.100 1.00 87.69 277 ILE A CA 1
ATOM 2261 C C . ILE A 1 277 ? -6.766 9.396 30.383 1.00 87.69 277 ILE A C 1
ATOM 2263 O O . ILE A 1 277 ? -5.580 9.107 30.233 1.00 87.69 277 ILE A O 1
ATOM 2267 N N . PRO A 1 278 ? -7.674 8.478 30.761 1.00 88.88 278 PRO A N 1
ATOM 2268 C CA . PRO A 1 278 ? -7.319 7.078 30.976 1.00 88.88 278 PRO A CA 1
ATOM 2269 C C . PRO A 1 278 ? -6.606 6.431 29.782 1.00 88.88 278 PRO A C 1
ATOM 2271 O O . PRO A 1 278 ? -7.056 6.568 28.638 1.00 88.88 278 PRO A O 1
ATOM 2274 N N . ASP A 1 279 ? -5.552 5.660 30.070 1.00 89.81 279 ASP A N 1
ATOM 2275 C CA . ASP A 1 279 ? -4.662 5.051 29.070 1.00 89.81 279 ASP A CA 1
ATOM 2276 C C . ASP A 1 279 ? -5.425 4.260 27.998 1.00 89.81 279 ASP A C 1
ATOM 2278 O O . ASP A 1 279 ? -5.130 4.383 26.812 1.00 89.81 279 ASP A O 1
ATOM 2282 N N . PHE A 1 280 ? -6.455 3.498 28.387 1.00 90.69 280 PHE A N 1
ATOM 2283 C CA . PHE A 1 280 ? -7.237 2.678 27.453 1.00 90.69 280 PHE A CA 1
ATOM 2284 C C . PHE A 1 280 ? -7.960 3.518 26.385 1.00 90.69 280 PHE A C 1
ATOM 2286 O O . PHE A 1 280 ? -8.104 3.095 25.237 1.00 90.69 280 PHE A O 1
ATOM 2293 N N . PHE A 1 281 ? -8.436 4.710 26.757 1.00 89.44 281 PHE A N 1
ATOM 2294 C CA . PHE A 1 281 ? -9.127 5.610 25.841 1.00 89.44 281 PHE A CA 1
ATOM 2295 C C . PHE A 1 281 ? -8.114 6.397 25.012 1.00 89.44 281 PHE A C 1
ATOM 2297 O O . PHE A 1 281 ? -8.296 6.556 23.805 1.00 89.44 281 PHE A O 1
ATOM 2304 N N . GLU A 1 282 ? -7.019 6.847 25.631 1.00 89.38 282 GLU A N 1
ATOM 2305 C CA . GLU A 1 282 ? -5.935 7.510 24.911 1.00 89.38 282 GLU A CA 1
ATOM 2306 C C . GLU A 1 282 ? -5.316 6.589 23.845 1.00 89.38 282 GLU A C 1
ATOM 2308 O O . GLU A 1 282 ? -5.104 7.027 22.713 1.00 89.38 282 GLU A O 1
ATOM 2313 N N . GLU A 1 283 ? -5.091 5.312 24.156 1.00 89.50 283 GLU A N 1
ATOM 2314 C CA . GLU A 1 283 ? -4.605 4.303 23.210 1.00 89.50 283 GLU A CA 1
ATOM 2315 C C . GLU A 1 283 ? -5.575 4.129 22.031 1.00 89.50 283 GLU A C 1
ATOM 2317 O O . GLU A 1 283 ? -5.159 4.198 20.870 1.00 89.50 283 GLU A O 1
ATOM 2322 N N . ALA A 1 284 ? -6.880 4.018 22.304 1.00 89.88 284 ALA A N 1
ATOM 2323 C CA . ALA A 1 284 ? -7.903 3.904 21.266 1.00 89.88 284 ALA A CA 1
ATOM 2324 C C . ALA A 1 284 ? -7.924 5.112 20.315 1.00 89.88 284 ALA A C 1
ATOM 2326 O O . ALA A 1 284 ? -8.032 4.943 19.102 1.00 89.88 284 ALA A O 1
ATOM 2327 N N . ILE A 1 285 ? -7.771 6.334 20.836 1.00 90.38 285 ILE A N 1
ATOM 2328 C CA . ILE A 1 285 ? -7.685 7.551 20.014 1.00 90.38 285 ILE A CA 1
ATOM 2329 C C . ILE A 1 285 ? -6.349 7.628 19.263 1.00 90.38 285 ILE A C 1
ATOM 2331 O O . ILE A 1 285 ? -6.304 8.008 18.089 1.00 90.38 285 ILE A O 1
ATOM 2335 N N . ASN A 1 286 ? -5.246 7.251 19.905 1.00 88.25 286 ASN A N 1
ATOM 2336 C CA . ASN A 1 286 ? -3.919 7.288 19.297 1.00 88.25 286 ASN A CA 1
ATOM 2337 C C . ASN A 1 286 ? -3.759 6.275 18.153 1.00 88.25 286 ASN A C 1
ATOM 2339 O O . ASN A 1 286 ? -2.941 6.520 17.266 1.00 88.25 286 ASN A O 1
ATOM 2343 N N . ASN A 1 287 ? -4.592 5.233 18.072 1.00 85.31 287 ASN A N 1
ATOM 2344 C CA . ASN A 1 287 ? -4.653 4.342 16.905 1.00 85.31 287 ASN A CA 1
ATOM 2345 C C . ASN A 1 287 ? -4.982 5.080 15.591 1.00 85.31 287 ASN A C 1
ATOM 2347 O O . ASN A 1 287 ? -4.576 4.647 14.510 1.00 85.31 287 ASN A O 1
ATOM 2351 N N . TYR A 1 288 ? -5.655 6.234 15.662 1.00 84.56 288 TYR A N 1
ATOM 2352 C CA . TYR A 1 288 ? -5.923 7.085 14.496 1.00 84.56 288 TYR A CA 1
ATOM 2353 C C . TYR A 1 288 ? -4.764 8.037 14.166 1.00 84.56 288 TYR A C 1
ATOM 2355 O O . TYR A 1 288 ? -4.723 8.615 13.078 1.00 84.56 288 TYR A O 1
ATOM 2363 N N . LYS A 1 289 ? -3.787 8.190 15.069 1.00 85.00 289 LYS A N 1
ATOM 2364 C CA . LYS A 1 289 ? -2.602 9.031 14.876 1.00 85.00 289 LYS A CA 1
ATOM 2365 C C . LYS A 1 289 ? -1.543 8.285 14.065 1.00 85.00 289 LYS A C 1
ATOM 2367 O O . LYS A 1 289 ? -0.550 7.765 14.570 1.00 85.00 289 LYS A O 1
ATOM 2372 N N . ARG A 1 290 ? -1.751 8.261 12.754 1.00 78.19 290 ARG A N 1
ATOM 2373 C CA . ARG A 1 290 ? -0.887 7.567 11.793 1.00 78.19 290 ARG A CA 1
ATOM 2374 C C . ARG A 1 290 ? 0.389 8.362 11.501 1.00 78.19 290 ARG A C 1
ATOM 2376 O O . ARG A 1 290 ? 0.374 9.301 10.708 1.00 78.19 290 ARG A O 1
ATOM 2383 N N . ASN A 1 291 ? 1.515 7.962 12.098 1.00 73.38 291 ASN A N 1
ATOM 2384 C CA . ASN A 1 291 ? 2.840 8.535 11.817 1.00 73.38 291 ASN A CA 1
ATOM 2385 C C . ASN A 1 291 ? 3.719 7.569 11.012 1.00 73.38 291 ASN A C 1
ATOM 2387 O O . ASN A 1 291 ? 4.756 7.094 11.480 1.00 73.38 291 ASN A O 1
ATOM 2391 N N . TYR A 1 292 ? 3.287 7.248 9.795 1.00 75.00 292 TYR A N 1
ATOM 2392 C CA . TYR A 1 292 ? 4.088 6.417 8.904 1.00 75.00 292 TYR A CA 1
ATOM 2393 C C . TYR A 1 292 ? 5.178 7.250 8.217 1.00 75.00 292 TYR A C 1
ATOM 2395 O O . TYR A 1 292 ? 5.004 8.439 7.936 1.00 75.00 292 TYR A O 1
ATOM 2403 N N . LYS A 1 293 ? 6.328 6.624 7.945 1.00 79.88 293 LYS A N 1
ATOM 2404 C CA . LYS A 1 293 ? 7.378 7.205 7.087 1.00 79.88 293 LYS A CA 1
ATOM 2405 C C . LYS A 1 293 ? 7.131 6.900 5.609 1.00 79.88 293 LYS A C 1
ATOM 2407 O O . LYS A 1 293 ? 7.522 7.689 4.753 1.00 79.88 293 LYS A O 1
ATOM 2412 N N . GLN A 1 294 ? 6.457 5.788 5.342 1.00 85.00 294 GLN A N 1
ATOM 2413 C CA . GLN A 1 294 ? 6.181 5.237 4.022 1.00 85.00 294 GLN A CA 1
ATOM 2414 C C . GLN A 1 294 ? 4.716 4.829 3.913 1.00 85.00 294 GLN A C 1
ATOM 2416 O O . GLN A 1 294 ? 4.063 4.577 4.926 1.00 85.00 294 GLN A O 1
ATOM 2421 N N . VAL A 1 295 ? 4.220 4.774 2.684 1.00 85.88 295 VAL A N 1
ATOM 2422 C CA . VAL A 1 295 ? 2.886 4.276 2.355 1.00 85.88 295 VAL A CA 1
ATOM 2423 C C . VAL A 1 295 ? 3.050 3.100 1.413 1.00 85.88 295 VAL A C 1
ATOM 2425 O O . VAL A 1 295 ? 3.715 3.225 0.386 1.00 85.88 295 VAL A O 1
ATOM 2428 N N . ILE A 1 296 ? 2.448 1.975 1.784 1.00 90.06 296 ILE A N 1
ATOM 2429 C CA . ILE A 1 296 ? 2.279 0.823 0.903 1.00 90.06 296 ILE A CA 1
ATOM 2430 C C . ILE A 1 296 ? 1.001 1.069 0.109 1.00 90.06 296 ILE A C 1
ATOM 2432 O O . ILE A 1 296 ? -0.020 1.417 0.699 1.00 90.06 296 ILE A O 1
ATOM 2436 N N . VAL A 1 297 ? 1.071 0.917 -1.208 1.00 89.75 297 VAL A N 1
ATOM 2437 C CA . VAL A 1 297 ? -0.048 1.184 -2.113 1.00 89.75 297 VAL A CA 1
ATOM 2438 C C . VAL A 1 297 ? -0.277 0.029 -3.065 1.00 89.75 297 VAL A C 1
ATOM 2440 O O . VAL A 1 297 ? 0.664 -0.632 -3.508 1.00 89.75 297 VAL A O 1
ATOM 2443 N N . THR A 1 298 ? -1.539 -0.185 -3.401 1.00 91.25 298 THR A N 1
ATOM 2444 C CA . THR A 1 298 ? -1.963 -1.048 -4.505 1.00 91.25 298 THR A CA 1
ATOM 2445 C C . THR A 1 298 ? -1.943 -0.297 -5.839 1.00 91.25 298 THR A C 1
ATOM 2447 O O . THR A 1 298 ? -1.741 0.917 -5.887 1.00 91.25 298 THR A O 1
ATOM 2450 N N . GLU A 1 299 ? -2.205 -1.014 -6.936 1.00 89.25 299 GLU A N 1
ATOM 2451 C CA . GLU A 1 299 ? -2.336 -0.430 -8.278 1.00 89.25 299 GLU A CA 1
ATOM 2452 C C . GLU A 1 299 ? -3.344 0.737 -8.315 1.00 89.25 299 GLU A C 1
ATOM 2454 O O . GLU A 1 299 ? -3.086 1.764 -8.937 1.00 89.25 299 GLU A O 1
ATOM 2459 N N . LEU A 1 300 ? -4.479 0.603 -7.617 1.00 85.94 300 LEU A N 1
ATOM 2460 C CA . LEU A 1 300 ? -5.558 1.599 -7.615 1.00 85.94 300 LEU A CA 1
ATOM 2461 C C . LEU A 1 300 ? -5.247 2.844 -6.774 1.00 85.94 300 LEU A C 1
ATOM 2463 O O . LEU A 1 300 ? -5.859 3.891 -6.971 1.00 85.94 300 LEU A O 1
ATOM 2467 N N . GLU A 1 301 ? -4.325 2.726 -5.822 1.00 86.00 301 GLU A N 1
ATOM 2468 C CA . GLU A 1 301 ? -3.931 3.804 -4.907 1.00 86.00 301 GLU A CA 1
ATOM 2469 C C . GLU A 1 301 ? -2.665 4.526 -5.380 1.00 86.00 301 GLU A C 1
ATOM 2471 O O . GLU A 1 301 ? -2.267 5.543 -4.805 1.00 86.00 301 GLU A O 1
ATOM 2476 N N . TYR A 1 302 ? -2.015 4.006 -6.422 1.00 86.06 302 TYR A N 1
ATOM 2477 C CA . TYR A 1 302 ? -0.809 4.590 -6.975 1.00 86.06 302 TYR A CA 1
ATOM 2478 C C . TYR A 1 302 ? -1.082 5.982 -7.562 1.00 86.06 302 TYR A C 1
ATOM 2480 O O . TYR A 1 302 ? -1.900 6.170 -8.465 1.00 86.06 302 TYR A O 1
ATOM 2488 N N . ILE A 1 303 ? -0.340 6.974 -7.068 1.00 82.75 303 ILE A N 1
ATOM 2489 C CA . ILE A 1 303 ? -0.368 8.332 -7.606 1.00 82.75 303 ILE A CA 1
ATOM 2490 C C . ILE A 1 303 ? 0.460 8.342 -8.889 1.00 82.75 303 ILE A C 1
ATOM 2492 O O . ILE A 1 303 ? 1.683 8.216 -8.860 1.00 82.75 303 ILE A O 1
ATOM 2496 N N . VAL A 1 304 ? -0.223 8.514 -10.015 1.00 77.00 304 VAL A N 1
ATOM 2497 C CA . VAL A 1 304 ? 0.370 8.516 -11.353 1.00 77.00 304 VAL A CA 1
ATOM 2498 C C . VAL A 1 304 ? 1.555 9.491 -11.443 1.00 77.00 304 VAL A C 1
ATOM 2500 O O . VAL A 1 304 ? 1.418 10.682 -11.163 1.00 77.00 304 VAL A O 1
ATOM 2503 N N . GLY A 1 305 ? 2.725 8.969 -11.825 1.00 77.81 305 GLY A N 1
ATOM 2504 C CA . GLY A 1 305 ? 3.973 9.730 -11.944 1.00 77.81 305 GLY A CA 1
ATOM 2505 C C . GLY A 1 305 ? 4.761 9.903 -10.644 1.00 77.81 305 GLY A C 1
ATOM 2506 O O . GLY A 1 305 ? 5.815 10.537 -10.655 1.00 77.81 305 GLY A O 1
ATOM 2507 N N . PHE A 1 306 ? 4.292 9.346 -9.526 1.00 84.75 306 PHE A N 1
ATOM 2508 C CA . PHE A 1 306 ? 5.047 9.350 -8.277 1.00 84.75 306 PHE A CA 1
ATOM 2509 C C . PHE A 1 306 ? 6.086 8.212 -8.271 1.00 84.75 306 PHE A C 1
ATOM 2511 O O . PHE A 1 306 ? 5.735 7.075 -8.592 1.00 84.75 306 PHE A O 1
ATOM 2518 N N . PRO A 1 307 ? 7.359 8.466 -7.924 1.00 87.06 307 PRO A N 1
ATOM 2519 C CA . PRO A 1 307 ? 8.388 7.431 -7.963 1.00 87.06 307 PRO A CA 1
ATOM 2520 C C . PRO A 1 307 ? 8.178 6.373 -6.873 1.00 87.06 307 PRO A C 1
ATOM 2522 O O . PRO A 1 307 ? 7.822 6.695 -5.733 1.00 87.06 307 PRO A O 1
ATOM 2525 N N . ILE A 1 308 ? 8.431 5.108 -7.222 1.00 89.06 308 ILE A N 1
ATOM 2526 C CA . ILE A 1 308 ? 8.280 3.956 -6.320 1.00 89.06 308 ILE A CA 1
ATOM 2527 C C . ILE A 1 308 ? 9.619 3.602 -5.658 1.00 89.06 308 ILE A C 1
ATOM 2529 O O . ILE A 1 308 ? 10.687 3.648 -6.269 1.00 89.06 308 ILE A O 1
ATOM 2533 N N . LYS A 1 309 ? 9.557 3.184 -4.393 1.00 90.06 309 LYS A N 1
ATOM 2534 C CA . LYS A 1 309 ? 10.653 2.536 -3.672 1.00 90.06 309 LY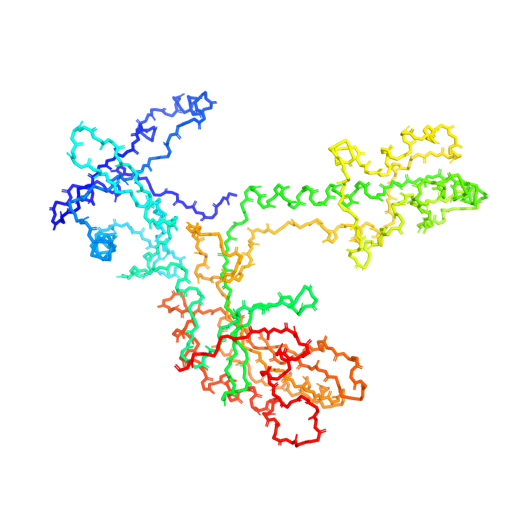S A CA 1
ATOM 2535 C C . LYS A 1 309 ? 10.784 1.075 -4.078 1.00 90.06 309 LYS A C 1
ATOM 2537 O O . LYS A 1 309 ? 10.203 0.183 -3.462 1.00 90.06 309 LYS A O 1
ATOM 2542 N N . HIS A 1 310 ? 11.565 0.829 -5.127 1.00 90.81 310 HIS A N 1
ATOM 2543 C CA . HIS A 1 310 ? 11.687 -0.493 -5.756 1.00 90.81 310 HIS A CA 1
ATOM 2544 C C . HIS A 1 310 ? 12.220 -1.593 -4.833 1.00 90.81 310 HIS A C 1
ATOM 2546 O O . HIS A 1 310 ? 11.888 -2.762 -5.029 1.00 90.81 310 HIS A O 1
ATOM 2552 N N . ASN A 1 311 ? 12.995 -1.229 -3.810 1.00 90.00 311 ASN A N 1
ATOM 2553 C CA . ASN A 1 311 ? 13.569 -2.138 -2.813 1.00 90.00 311 ASN A CA 1
ATOM 2554 C C . ASN A 1 311 ? 12.628 -2.497 -1.644 1.00 90.00 311 ASN A C 1
ATOM 2556 O O . ASN A 1 311 ? 13.023 -3.303 -0.797 1.00 90.00 311 ASN A O 1
ATOM 2560 N N . GLU A 1 312 ? 11.438 -1.895 -1.597 1.00 91.38 312 GLU A N 1
ATOM 2561 C CA . GLU A 1 312 ? 10.401 -2.074 -0.567 1.00 91.38 312 GLU A CA 1
ATOM 2562 C C . GLU A 1 312 ? 9.040 -2.456 -1.173 1.00 91.38 312 GLU A C 1
ATOM 2564 O O . GLU A 1 312 ? 8.010 -2.411 -0.500 1.00 91.38 312 GLU A O 1
ATOM 2569 N N . ARG A 1 313 ? 9.020 -2.827 -2.459 1.00 93.94 313 ARG A N 1
ATOM 2570 C CA . ARG A 1 313 ? 7.855 -3.471 -3.073 1.00 93.94 313 ARG A CA 1
ATOM 2571 C C . ARG A 1 313 ? 7.533 -4.761 -2.324 1.00 93.94 313 ARG A C 1
ATOM 2573 O O . ARG A 1 313 ? 8.420 -5.380 -1.741 1.00 93.94 313 ARG A O 1
ATOM 2580 N N . ARG A 1 314 ? 6.284 -5.210 -2.394 1.00 96.25 314 ARG A N 1
ATOM 2581 C CA . ARG A 1 314 ? 5.868 -6.485 -1.799 1.00 96.25 314 ARG A CA 1
ATOM 2582 C C . ARG A 1 314 ? 5.017 -7.264 -2.784 1.00 96.25 314 ARG A C 1
ATOM 2584 O O . ARG A 1 314 ? 4.110 -6.713 -3.405 1.00 96.25 314 ARG A O 1
ATOM 2591 N N . ILE A 1 315 ? 5.312 -8.550 -2.902 1.00 97.31 315 ILE A N 1
ATOM 2592 C CA . ILE A 1 315 ? 4.450 -9.524 -3.562 1.00 97.31 315 ILE A CA 1
ATOM 2593 C C . ILE A 1 315 ? 3.770 -10.326 -2.461 1.00 97.31 315 ILE A C 1
ATOM 2595 O O . ILE A 1 315 ? 4.432 -10.747 -1.514 1.00 97.31 315 ILE A O 1
ATOM 2599 N N . GLN A 1 316 ? 2.466 -10.545 -2.581 1.00 97.00 316 GLN A N 1
ATOM 2600 C CA . GLN A 1 316 ? 1.713 -11.433 -1.704 1.00 97.00 316 GLN A CA 1
ATOM 2601 C C . GLN A 1 316 ? 0.913 -12.420 -2.543 1.00 97.00 316 GLN A C 1
ATOM 2603 O O . GLN A 1 316 ? 0.191 -12.034 -3.456 1.00 97.00 316 GLN A O 1
ATOM 2608 N N . VAL A 1 317 ? 1.053 -13.701 -2.223 1.00 97.31 317 VAL A N 1
ATOM 2609 C CA . VAL A 1 317 ? 0.301 -14.794 -2.829 1.00 97.31 317 VAL A CA 1
ATOM 2610 C C . VAL A 1 317 ? -0.550 -15.424 -1.746 1.00 97.31 317 VAL A C 1
ATOM 2612 O O . VAL A 1 317 ? -0.024 -15.882 -0.732 1.00 97.31 317 VAL A O 1
ATOM 2615 N N . SER A 1 318 ? -1.850 -15.473 -1.985 1.00 96.00 318 SER A N 1
ATOM 2616 C CA . SER A 1 318 ? -2.827 -15.940 -1.015 1.00 96.00 318 SER A CA 1
ATOM 2617 C C . SER A 1 318 ? -3.634 -17.102 -1.568 1.00 96.00 318 SER A C 1
ATOM 2619 O O . SER A 1 318 ? -3.959 -17.150 -2.755 1.00 96.00 318 SER A O 1
ATOM 2621 N N . ARG A 1 319 ? -3.990 -18.039 -0.694 1.00 95.06 319 ARG A N 1
ATOM 2622 C CA . ARG A 1 319 ? -4.987 -19.071 -0.968 1.00 95.06 319 ARG A CA 1
ATOM 2623 C C . ARG A 1 319 ? -6.088 -18.990 0.071 1.00 95.06 319 ARG A C 1
ATOM 2625 O O . ARG A 1 319 ? -5.807 -19.021 1.267 1.00 95.06 319 ARG A O 1
ATOM 2632 N N . PHE A 1 320 ? -7.326 -18.947 -0.403 1.00 93.56 320 PHE A N 1
ATOM 2633 C CA . PHE A 1 320 ? -8.505 -18.890 0.449 1.00 93.56 320 PHE A CA 1
ATOM 2634 C C . PHE A 1 320 ? -9.216 -20.236 0.424 1.00 93.56 320 PHE A C 1
ATOM 2636 O O . PHE A 1 320 ? -9.426 -20.799 -0.652 1.00 93.56 320 PHE A O 1
ATOM 2643 N N . GLN A 1 321 ? -9.592 -20.753 1.594 1.00 91.62 321 GLN A N 1
ATOM 2644 C CA . GLN A 1 321 ? -10.391 -21.975 1.709 1.00 91.62 321 GLN A CA 1
ATOM 2645 C C . GLN A 1 321 ? -11.310 -21.953 2.926 1.00 91.62 321 GLN A C 1
ATOM 2647 O O . GLN A 1 321 ? -10.966 -21.407 3.972 1.00 91.62 321 GLN A O 1
ATOM 2652 N N . MET A 1 322 ? -12.450 -22.632 2.797 1.00 90.75 322 MET A N 1
ATOM 2653 C CA . MET A 1 322 ? -13.304 -22.979 3.929 1.00 90.75 322 MET A CA 1
ATOM 2654 C C . MET A 1 322 ? -12.736 -24.198 4.661 1.00 90.75 322 MET A C 1
ATOM 2656 O O . MET A 1 322 ? -12.637 -25.286 4.083 1.00 90.75 322 MET A O 1
ATOM 2660 N N . ILE A 1 323 ? -12.349 -24.018 5.924 1.00 89.50 323 ILE A N 1
ATOM 2661 C CA . ILE A 1 323 ? -11.818 -25.077 6.786 1.00 89.50 323 ILE A CA 1
ATOM 2662 C C . ILE A 1 323 ? -12.308 -24.894 8.227 1.00 89.50 323 ILE A C 1
ATOM 2664 O O . ILE A 1 323 ? -12.526 -23.776 8.691 1.00 89.50 323 ILE A O 1
ATOM 2668 N N . ASN A 1 324 ? -12.427 -25.995 8.965 1.00 89.75 324 ASN A N 1
ATOM 2669 C CA . ASN A 1 324 ? -12.700 -25.938 10.397 1.00 89.75 324 ASN A CA 1
ATOM 2670 C C . ASN A 1 324 ? -11.466 -25.512 11.214 1.00 89.75 324 ASN A C 1
ATOM 2672 O O . ASN A 1 324 ? -10.311 -25.641 10.790 1.00 89.75 324 ASN A O 1
ATOM 2676 N N . GLU A 1 325 ? -11.722 -25.063 12.440 1.00 89.56 325 GLU A N 1
ATOM 2677 C CA . GLU A 1 325 ? -10.704 -24.543 13.359 1.00 89.56 325 GLU A CA 1
ATOM 2678 C C . GLU A 1 325 ? -9.624 -25.574 13.736 1.00 89.56 325 GLU A C 1
ATOM 2680 O O . GLU A 1 325 ? -8.457 -25.219 13.932 1.00 89.56 325 GLU A O 1
ATOM 2685 N N . ARG A 1 326 ? -9.978 -26.867 13.799 1.00 90.06 326 ARG A N 1
ATOM 2686 C CA . ARG A 1 326 ? -9.009 -27.937 14.094 1.00 90.06 326 ARG A CA 1
ATOM 2687 C C . ARG A 1 326 ? -7.965 -28.036 12.990 1.00 90.06 326 ARG A C 1
ATOM 2689 O O . ARG A 1 326 ? -6.774 -28.010 13.275 1.00 90.06 326 ARG A O 1
ATOM 2696 N N . TYR A 1 327 ? -8.411 -28.060 11.736 1.00 90.56 327 TYR A N 1
ATOM 2697 C CA . TYR A 1 327 ? -7.514 -28.106 10.588 1.00 90.56 327 TYR A CA 1
ATOM 2698 C C . TYR A 1 327 ? -6.659 -26.835 10.491 1.00 90.56 327 TYR A C 1
ATOM 2700 O O . TYR A 1 327 ? -5.461 -26.918 10.238 1.00 90.56 327 TYR A O 1
ATOM 2708 N N . ALA A 1 328 ? -7.231 -25.659 10.773 1.00 92.25 328 ALA A N 1
ATOM 2709 C CA . ALA A 1 328 ? -6.461 -24.417 10.850 1.00 92.25 328 ALA A CA 1
ATOM 2710 C C . ALA A 1 328 ? -5.374 -24.458 11.943 1.00 92.25 328 ALA A C 1
ATOM 2712 O O . ALA A 1 328 ? -4.260 -23.972 11.731 1.00 92.25 328 ALA A O 1
ATOM 2713 N N . SER A 1 329 ? -5.671 -25.059 13.099 1.00 93.00 329 SER A N 1
ATOM 2714 C CA . SER A 1 329 ? -4.693 -25.255 14.176 1.00 93.00 329 SER A CA 1
ATOM 2715 C C . SER A 1 329 ? -3.561 -26.187 13.744 1.00 93.00 329 SER A C 1
ATOM 2717 O O . SER A 1 329 ? -2.393 -25.856 13.946 1.00 93.00 329 SER A O 1
ATOM 2719 N N . ASP A 1 330 ? -3.890 -27.290 13.066 1.00 93.31 330 ASP A N 1
ATOM 2720 C CA . ASP A 1 330 ? -2.893 -28.213 12.520 1.00 93.31 330 ASP A CA 1
ATOM 2721 C C . ASP A 1 330 ? -1.976 -27.507 11.512 1.00 93.31 330 ASP A C 1
ATOM 2723 O O . ASP A 1 330 ? -0.757 -27.676 11.567 1.00 93.31 330 ASP A O 1
ATOM 2727 N N . ILE A 1 331 ? -2.524 -26.674 10.620 1.00 93.50 331 ILE A N 1
ATOM 2728 C CA . ILE A 1 331 ? -1.730 -25.887 9.663 1.00 93.50 331 ILE A CA 1
ATOM 2729 C C . ILE A 1 331 ? -0.762 -24.959 10.398 1.00 93.50 331 ILE A C 1
ATOM 2731 O O . ILE A 1 331 ? 0.426 -24.954 10.075 1.00 93.50 331 ILE A O 1
ATOM 2735 N N . LYS A 1 332 ? -1.223 -24.215 11.414 1.00 93.94 332 LYS A N 1
ATOM 2736 C CA . LYS A 1 332 ? -0.354 -23.334 12.216 1.00 93.94 332 LYS A CA 1
ATOM 2737 C C . LYS A 1 332 ? 0.783 -24.111 12.885 1.00 93.94 332 LYS A C 1
ATOM 2739 O O . LYS A 1 332 ? 1.926 -23.655 12.879 1.00 93.94 332 LYS A O 1
ATOM 2744 N N . SER A 1 333 ? 0.505 -25.305 13.408 1.00 91.88 333 SER A N 1
ATOM 2745 C CA . SER A 1 333 ? 1.539 -26.187 13.959 1.00 91.88 333 SER A CA 1
ATOM 2746 C C . SER A 1 333 ? 2.544 -26.646 12.897 1.00 91.88 333 SER A C 1
ATOM 2748 O O . SER A 1 333 ? 3.748 -26.611 13.153 1.00 91.88 333 SER A O 1
ATOM 2750 N N . HIS A 1 334 ? 2.084 -27.017 11.698 1.00 92.38 334 HIS A N 1
ATOM 2751 C CA . HIS A 1 334 ? 2.969 -27.390 10.590 1.00 92.38 334 HIS A CA 1
ATOM 2752 C C . HIS A 1 334 ? 3.823 -26.209 10.116 1.00 92.38 334 HIS A C 1
ATOM 2754 O O . HIS A 1 334 ? 5.023 -26.387 9.911 1.00 92.38 334 HIS A O 1
ATOM 2760 N N . MET A 1 335 ? 3.254 -25.003 10.010 1.00 92.81 335 MET A N 1
ATOM 2761 C CA . MET A 1 335 ? 3.971 -23.780 9.627 1.00 92.81 335 MET A CA 1
ATOM 2762 C C . MET A 1 335 ? 5.185 -23.519 10.522 1.00 92.81 335 MET A C 1
ATOM 2764 O O . MET A 1 335 ? 6.270 -23.255 10.009 1.00 92.81 335 MET A O 1
ATOM 2768 N N . ASN A 1 336 ? 5.038 -23.690 11.839 1.00 85.75 336 ASN A N 1
ATOM 2769 C CA . ASN A 1 336 ? 6.128 -23.502 12.804 1.00 85.75 336 ASN A CA 1
ATOM 2770 C C . ASN A 1 336 ? 7.283 -24.508 12.640 1.00 85.75 336 ASN A C 1
ATOM 2772 O O . ASN A 1 336 ? 8.385 -24.267 13.128 1.00 85.75 336 ASN A O 1
ATOM 2776 N N . SER A 1 337 ? 7.038 -25.641 11.977 1.00 86.38 337 SER A N 1
ATOM 2777 C CA . SER A 1 337 ? 8.042 -26.684 11.727 1.00 86.38 337 SER A CA 1
ATOM 2778 C C . SER A 1 337 ? 8.719 -26.575 10.356 1.00 86.38 337 SER A C 1
ATOM 2780 O O . SER A 1 337 ? 9.699 -27.279 10.091 1.00 86.38 337 SER A O 1
ATOM 2782 N N . LEU A 1 338 ? 8.207 -25.716 9.469 1.00 86.94 338 LEU A N 1
ATOM 2783 C CA . LEU A 1 338 ? 8.743 -25.568 8.125 1.00 86.94 338 LEU A CA 1
ATOM 2784 C C . LEU A 1 338 ? 10.074 -24.824 8.134 1.00 86.94 338 LEU A C 1
ATOM 2786 O O . LEU A 1 338 ? 10.293 -23.868 8.875 1.00 86.94 338 LEU A O 1
ATOM 2790 N N . LYS A 1 339 ? 10.966 -25.241 7.233 1.00 82.25 339 LYS A N 1
ATOM 2791 C CA . LYS A 1 339 ? 12.169 -24.463 6.950 1.00 82.25 339 LYS A CA 1
ATOM 2792 C C . LYS A 1 339 ? 11.771 -23.152 6.264 1.00 82.25 339 LYS A C 1
ATOM 2794 O O . LYS A 1 339 ? 10.977 -23.207 5.320 1.00 82.25 339 LYS A O 1
ATOM 2799 N N . PRO A 1 340 ? 12.346 -22.009 6.676 1.00 78.88 340 PRO A N 1
ATOM 2800 C CA . PRO A 1 340 ? 12.111 -20.739 6.009 1.00 78.88 340 PRO A CA 1
ATOM 2801 C C . PRO A 1 340 ? 12.443 -20.830 4.519 1.00 78.88 340 PRO A C 1
ATOM 2803 O O . PRO A 1 340 ? 13.448 -21.424 4.117 1.00 78.88 340 PRO A O 1
ATOM 2806 N N . ILE A 1 341 ? 11.597 -20.227 3.692 1.00 85.25 341 ILE A N 1
ATOM 2807 C CA . ILE A 1 341 ? 11.925 -19.974 2.294 1.00 85.25 341 ILE A CA 1
ATOM 2808 C C . ILE A 1 341 ? 12.908 -18.804 2.276 1.00 85.25 341 ILE A C 1
ATOM 2810 O O . ILE A 1 341 ? 12.579 -17.725 2.745 1.00 85.25 341 ILE A O 1
ATOM 2814 N N . GLU A 1 342 ? 14.102 -19.009 1.719 1.00 88.31 342 GLU A N 1
ATOM 2815 C CA . GLU A 1 342 ? 15.089 -17.936 1.533 1.00 88.31 342 GLU A CA 1
ATOM 2816 C C . GLU A 1 342 ? 14.621 -16.935 0.460 1.00 88.31 342 GLU A C 1
ATOM 2818 O O . GLU A 1 342 ? 14.997 -17.029 -0.707 1.00 88.31 342 GLU A O 1
ATOM 2823 N N . LEU A 1 343 ? 13.746 -16.013 0.857 1.00 92.56 343 LEU A N 1
ATOM 2824 C CA . LEU A 1 343 ? 13.352 -14.817 0.117 1.00 92.56 343 LEU A CA 1
ATOM 2825 C C . LEU A 1 343 ? 13.445 -13.614 1.060 1.00 92.56 343 LEU A C 1
ATOM 2827 O O . LEU A 1 343 ? 13.312 -13.747 2.277 1.00 92.56 343 LEU A O 1
ATOM 2831 N N . LYS A 1 344 ? 13.720 -12.436 0.498 1.00 93.12 344 LYS A N 1
ATOM 2832 C CA . LYS A 1 344 ? 13.918 -11.213 1.277 1.00 93.12 344 LYS A CA 1
ATOM 2833 C C . LYS A 1 344 ? 12.613 -10.819 1.977 1.00 93.12 344 LYS A C 1
ATOM 2835 O O . LYS A 1 344 ? 11.569 -10.769 1.333 1.00 93.12 344 LYS A O 1
ATOM 2840 N N . ASP A 1 345 ? 12.701 -10.530 3.277 1.00 92.50 345 ASP A N 1
ATOM 2841 C CA . ASP A 1 345 ? 11.581 -10.103 4.130 1.00 92.50 345 ASP A CA 1
ATOM 2842 C C . ASP A 1 345 ? 10.338 -11.000 3.991 1.00 92.50 345 ASP A C 1
ATOM 2844 O O . ASP A 1 345 ? 9.207 -10.521 3.937 1.00 92.50 345 ASP A O 1
ATOM 2848 N N . SER A 1 346 ? 10.548 -12.316 3.862 1.00 94.69 346 SER A N 1
ATOM 2849 C CA . SER A 1 346 ? 9.446 -13.238 3.611 1.00 94.69 346 SER A CA 1
ATOM 2850 C C . SER A 1 346 ? 8.613 -13.509 4.860 1.00 94.69 346 SER A C 1
ATOM 2852 O O . SER A 1 346 ? 9.168 -13.783 5.925 1.00 94.69 346 SER A O 1
ATOM 2854 N N . GLU A 1 347 ? 7.296 -13.553 4.702 1.00 94.62 347 GLU A N 1
ATOM 2855 C CA . GLU A 1 347 ? 6.336 -13.786 5.778 1.00 94.62 347 GLU A CA 1
ATOM 2856 C C . GLU A 1 347 ? 5.241 -14.762 5.319 1.00 94.62 347 GLU A C 1
ATOM 2858 O O . GLU A 1 347 ? 4.732 -14.647 4.202 1.00 94.62 347 GLU A O 1
ATOM 2863 N N . LEU A 1 348 ? 4.892 -15.723 6.181 1.00 95.44 348 LEU A N 1
ATOM 2864 C CA . LEU A 1 348 ? 3.831 -16.711 5.968 1.00 95.44 348 LEU A CA 1
ATOM 2865 C C . LEU A 1 348 ? 2.816 -16.615 7.111 1.00 95.44 348 LEU A C 1
ATOM 2867 O O . LEU A 1 348 ? 3.173 -16.863 8.263 1.00 95.44 348 LEU A O 1
ATOM 2871 N N . ILE A 1 349 ? 1.560 -16.301 6.799 1.00 95.19 349 ILE A N 1
ATOM 2872 C CA . ILE A 1 349 ? 0.493 -16.099 7.786 1.00 95.19 349 ILE A CA 1
ATOM 2873 C C . ILE A 1 349 ? -0.726 -16.947 7.420 1.00 95.19 349 ILE A C 1
ATOM 2875 O O . ILE A 1 349 ? -1.061 -17.104 6.250 1.00 95.19 349 ILE A O 1
ATOM 2879 N N . LEU A 1 350 ? -1.404 -17.476 8.444 1.00 95.75 350 LEU A N 1
ATOM 2880 C CA . LEU A 1 350 ? -2.747 -18.039 8.322 1.00 95.75 350 LEU A CA 1
ATOM 2881 C C . LEU A 1 350 ? -3.733 -17.208 9.152 1.00 95.75 350 LEU A C 1
ATOM 2883 O O . LEU A 1 350 ? -3.665 -17.220 10.388 1.00 95.75 350 LEU A O 1
ATOM 2887 N N . SER A 1 351 ? -4.675 -16.557 8.476 1.00 94.12 351 SER A N 1
ATOM 2888 C CA . SER A 1 351 ? -5.676 -15.665 9.074 1.00 94.12 351 SER A CA 1
ATOM 2889 C C . SER A 1 351 ? -7.091 -16.201 8.874 1.00 94.12 351 SER A C 1
ATOM 2891 O O . SER A 1 351 ? -7.401 -16.752 7.823 1.00 94.12 351 SER A O 1
ATOM 2893 N N . CYS A 1 352 ? -7.958 -16.044 9.878 1.00 92.50 352 CYS A N 1
ATOM 2894 C CA . CYS A 1 352 ? -9.399 -16.256 9.718 1.00 92.50 352 CYS A CA 1
ATOM 2895 C C . CYS A 1 352 ? -10.004 -14.960 9.170 1.00 92.50 352 CYS A C 1
ATOM 2897 O O . CYS A 1 352 ? -9.881 -13.924 9.821 1.00 92.50 352 CYS A O 1
ATOM 2899 N N . ILE A 1 353 ? -10.596 -15.018 7.980 1.00 90.12 353 ILE A N 1
ATOM 2900 C CA . ILE A 1 353 ? -11.141 -13.849 7.277 1.00 90.12 353 ILE A CA 1
ATOM 2901 C C . ILE A 1 353 ? -12.631 -13.689 7.556 1.00 90.12 353 ILE A C 1
ATOM 2903 O O . ILE A 1 353 ? -13.105 -12.576 7.759 1.00 90.12 353 ILE A O 1
ATOM 2907 N N . ASP A 1 354 ? -13.368 -14.799 7.593 1.00 85.88 354 ASP A N 1
ATOM 2908 C CA . ASP A 1 354 ? -14.812 -14.787 7.809 1.00 85.88 354 ASP A CA 1
ATOM 2909 C C . ASP A 1 354 ? -15.253 -16.071 8.522 1.00 85.88 354 ASP A C 1
ATOM 2911 O O . ASP A 1 354 ? -15.077 -17.175 8.011 1.00 85.88 354 ASP A O 1
ATOM 2915 N N . ASN A 1 355 ? -15.836 -15.929 9.712 1.00 86.88 355 ASN A N 1
ATOM 2916 C CA . ASN A 1 355 ? -16.353 -17.028 10.527 1.00 86.88 355 ASN A CA 1
ATOM 2917 C C . ASN A 1 355 ? -17.890 -17.100 10.554 1.00 86.88 355 ASN A C 1
ATOM 2919 O O . ASN A 1 355 ? -18.457 -17.848 11.349 1.00 86.88 355 ASN A O 1
ATOM 2923 N N . THR A 1 356 ? -18.582 -16.349 9.693 1.00 82.88 356 THR A N 1
ATOM 2924 C CA . THR A 1 356 ? -20.054 -16.305 9.658 1.00 82.88 356 THR A CA 1
ATOM 2925 C C . THR A 1 356 ? -20.695 -17.567 9.068 1.00 82.88 356 THR A C 1
ATOM 2927 O O . THR A 1 356 ? -21.890 -17.795 9.252 1.00 82.88 356 THR A O 1
ATOM 2930 N N . TRP A 1 357 ? -19.904 -18.430 8.420 1.00 71.88 357 TRP A N 1
ATOM 2931 C CA . TRP A 1 357 ? -20.354 -19.635 7.710 1.00 71.88 357 TRP A CA 1
ATOM 2932 C C . TRP A 1 357 ? -20.536 -20.885 8.597 1.00 71.88 357 TRP A C 1
ATOM 2934 O O . TRP A 1 357 ? -20.776 -21.980 8.085 1.00 71.88 357 TRP A O 1
ATOM 2944 N N . GLY A 1 358 ? -20.491 -20.740 9.926 1.00 72.69 358 GLY A N 1
ATOM 2945 C CA . GLY A 1 358 ? -20.766 -21.828 10.870 1.00 72.69 358 GLY A CA 1
ATOM 2946 C C . GLY A 1 358 ? -19.527 -22.662 11.211 1.00 72.69 358 GLY A C 1
ATOM 2947 O O . GLY A 1 358 ? -18.543 -22.117 11.699 1.00 72.69 358 GLY A O 1
ATOM 2948 N N . GLU A 1 359 ? -19.589 -23.988 11.027 1.00 76.62 359 GLU A N 1
ATOM 2949 C CA . GLU A 1 359 ? -18.508 -24.911 11.438 1.00 76.62 359 GLU A CA 1
ATOM 2950 C C . GLU A 1 359 ? -17.225 -24.777 10.599 1.00 76.62 359 GLU A C 1
ATOM 2952 O O . GLU A 1 359 ? -16.128 -25.012 11.111 1.00 76.62 359 GLU A O 1
ATOM 2957 N N . ASP A 1 360 ? -17.355 -24.379 9.331 1.00 86.75 360 ASP A N 1
ATOM 2958 C CA . ASP A 1 360 ? -16.228 -24.095 8.446 1.00 86.75 360 ASP A CA 1
ATOM 2959 C C . ASP A 1 360 ? -16.126 -22.582 8.222 1.00 86.75 360 ASP A C 1
ATOM 2961 O O . ASP A 1 360 ? -16.995 -21.975 7.595 1.00 86.75 360 ASP A O 1
ATOM 2965 N N . ALA A 1 361 ? -15.043 -21.980 8.711 1.00 90.00 361 ALA A N 1
ATOM 2966 C CA . ALA A 1 361 ? -14.726 -20.576 8.476 1.00 90.00 361 ALA A CA 1
ATOM 2967 C C . ALA A 1 361 ? -13.826 -20.426 7.242 1.00 90.00 361 ALA A C 1
ATOM 2969 O O . ALA A 1 361 ? -13.130 -21.360 6.835 1.00 90.00 361 ALA A O 1
ATOM 2970 N N . ILE A 1 362 ? -13.823 -19.241 6.641 1.00 91.00 362 ILE A N 1
ATOM 2971 C CA . ILE A 1 362 ? -12.919 -18.895 5.549 1.00 91.00 362 ILE A CA 1
ATOM 2972 C C . ILE A 1 362 ? -11.581 -18.466 6.143 1.00 91.00 362 ILE A C 1
ATOM 2974 O O . ILE A 1 362 ? -11.491 -17.470 6.863 1.00 91.00 362 ILE A O 1
ATOM 2978 N N . TYR A 1 363 ? -10.533 -19.201 5.788 1.00 93.00 363 TYR A N 1
ATOM 2979 C CA . TYR A 1 363 ? -9.156 -18.868 6.120 1.00 93.00 363 TYR A CA 1
ATOM 2980 C C . TYR A 1 363 ? -8.372 -18.455 4.876 1.00 93.00 363 TYR A C 1
ATOM 2982 O O . TYR A 1 363 ? -8.570 -19.002 3.789 1.00 93.00 363 TYR A O 1
ATOM 2990 N N . GLU A 1 364 ? -7.441 -17.527 5.068 1.00 94.69 364 GLU A N 1
ATOM 2991 C CA . GLU A 1 364 ? -6.433 -17.115 4.097 1.00 94.69 364 GLU A CA 1
ATOM 2992 C C . GLU A 1 364 ? -5.060 -17.608 4.555 1.00 94.69 364 GLU A C 1
ATOM 2994 O O . GLU A 1 364 ? -4.591 -17.239 5.633 1.00 94.69 364 GLU A O 1
ATOM 2999 N N . LEU A 1 365 ? -4.405 -18.422 3.724 1.00 96.00 365 LEU A N 1
ATOM 3000 C CA . LEU A 1 365 ? -2.974 -18.690 3.828 1.00 96.00 365 LEU A CA 1
ATOM 3001 C C . LEU A 1 365 ? -2.239 -17.735 2.886 1.00 96.00 365 LEU A C 1
ATOM 3003 O O . LEU A 1 365 ? -2.323 -17.902 1.667 1.00 96.00 365 LEU A O 1
ATOM 3007 N N . SER A 1 366 ? -1.518 -16.764 3.441 1.00 95.75 366 SER A N 1
ATOM 3008 C CA . SER A 1 366 ? -0.783 -15.752 2.686 1.00 95.75 366 SER A CA 1
ATOM 3009 C C . SER A 1 366 ? 0.724 -15.933 2.833 1.00 95.75 366 SER A C 1
ATOM 3011 O O . SER A 1 366 ? 1.255 -16.089 3.932 1.00 95.75 366 SER A O 1
ATOM 3013 N N . PHE A 1 367 ? 1.429 -15.917 1.705 1.00 97.06 367 PHE A N 1
ATOM 3014 C CA . PHE A 1 367 ? 2.884 -15.878 1.647 1.00 97.06 367 PHE A CA 1
ATOM 3015 C C . PHE A 1 367 ? 3.320 -14.618 0.918 1.00 97.06 367 PHE A C 1
ATOM 3017 O O . PHE A 1 367 ? 2.873 -14.353 -0.196 1.00 97.06 367 PHE A O 1
ATOM 3024 N N . SER A 1 368 ? 4.211 -13.846 1.522 1.00 96.81 368 SER A N 1
ATOM 3025 C CA . SER A 1 368 ? 4.650 -12.572 0.963 1.00 96.81 368 SER A CA 1
ATOM 3026 C C . SER A 1 368 ? 6.146 -12.374 1.100 1.00 96.81 368 SER A C 1
ATOM 3028 O O . SER A 1 368 ? 6.762 -12.986 1.967 1.00 96.81 368 SER A O 1
ATOM 3030 N N . TRP A 1 369 ? 6.731 -11.565 0.220 1.00 97.31 369 TRP A N 1
ATOM 3031 C CA . TRP A 1 369 ? 8.158 -11.244 0.225 1.00 97.31 369 TRP A CA 1
ATOM 3032 C C . TRP A 1 369 ? 8.441 -9.961 -0.563 1.00 97.31 369 TRP A C 1
ATOM 3034 O O . TRP A 1 369 ? 7.606 -9.482 -1.339 1.00 97.31 369 TRP A O 1
ATOM 3044 N N . THR A 1 370 ? 9.646 -9.428 -0.381 1.00 96.50 370 THR A N 1
ATOM 3045 C CA . THR A 1 370 ? 10.182 -8.308 -1.158 1.00 96.50 370 THR A CA 1
ATOM 3046 C C . THR A 1 370 ? 10.883 -8.848 -2.413 1.00 96.50 370 THR A C 1
ATOM 3048 O O . THR A 1 370 ? 11.834 -9.625 -2.269 1.00 96.50 370 THR A O 1
ATOM 3051 N N . PRO A 1 371 ? 10.462 -8.470 -3.638 1.00 95.62 371 PRO A N 1
ATOM 3052 C CA . PRO A 1 371 ? 11.104 -8.934 -4.865 1.00 95.62 371 PRO A CA 1
ATOM 3053 C C . PRO A 1 371 ? 12.528 -8.388 -5.008 1.00 95.62 371 PRO A C 1
ATOM 3055 O O . PRO A 1 371 ? 12.871 -7.339 -4.452 1.00 95.62 371 PRO A O 1
ATOM 3058 N N . ASP A 1 372 ? 13.353 -9.085 -5.793 1.00 93.44 372 ASP A N 1
ATOM 3059 C CA . ASP A 1 372 ? 14.670 -8.583 -6.185 1.00 93.44 372 ASP A CA 1
ATOM 3060 C C . ASP A 1 372 ? 14.527 -7.224 -6.893 1.00 93.44 372 ASP A C 1
ATOM 3062 O O . ASP A 1 372 ? 13.649 -7.031 -7.737 1.00 93.44 372 ASP A O 1
ATOM 3066 N N . ILE A 1 373 ? 15.390 -6.264 -6.551 1.00 92.12 373 ILE A N 1
ATOM 3067 C CA . ILE A 1 373 ? 15.358 -4.927 -7.141 1.00 92.12 373 ILE A CA 1
ATOM 3068 C C . ILE A 1 373 ? 15.571 -4.966 -8.653 1.00 92.12 373 ILE A C 1
ATOM 3070 O O . ILE A 1 373 ? 15.004 -4.126 -9.339 1.00 92.12 373 ILE A O 1
ATOM 3074 N N . PHE A 1 374 ? 16.324 -5.942 -9.172 1.00 93.12 374 PHE A N 1
ATOM 3075 C CA . PHE A 1 374 ? 16.630 -6.085 -10.599 1.00 93.12 374 PHE A CA 1
ATOM 3076 C C . PHE A 1 374 ? 15.567 -6.857 -11.393 1.00 93.12 374 PHE A C 1
ATOM 3078 O O . PHE A 1 374 ? 15.743 -7.064 -12.596 1.00 93.12 374 PHE A O 1
ATOM 3085 N N . LEU A 1 375 ? 14.498 -7.309 -10.732 1.00 94.81 375 LEU A N 1
ATOM 3086 C CA . LEU A 1 375 ? 13.372 -7.996 -11.356 1.00 94.81 375 LEU A CA 1
ATOM 3087 C C . LEU A 1 375 ? 12.079 -7.198 -11.164 1.00 94.81 375 LEU A C 1
ATOM 3089 O O . LEU A 1 375 ? 11.793 -6.664 -10.086 1.00 94.81 375 LEU A O 1
ATOM 3093 N N . THR A 1 376 ? 11.241 -7.168 -12.199 1.00 96.00 376 THR A N 1
ATOM 3094 C CA . THR A 1 376 ? 9.843 -6.736 -12.049 1.00 96.00 376 THR A CA 1
ATOM 3095 C C . THR A 1 376 ? 9.126 -7.645 -11.043 1.00 96.00 376 THR A C 1
ATOM 3097 O O . THR A 1 376 ? 9.528 -8.793 -10.820 1.00 96.00 376 THR A O 1
ATOM 3100 N N . SER A 1 377 ? 8.035 -7.169 -10.438 1.00 96.88 377 SER A N 1
ATOM 3101 C CA . SER A 1 377 ? 7.250 -8.005 -9.516 1.00 96.88 377 SER A CA 1
ATOM 3102 C C . SER A 1 377 ? 6.739 -9.274 -10.219 1.00 96.88 377 SER A C 1
ATOM 3104 O O . SER A 1 377 ? 6.754 -10.368 -9.655 1.00 96.88 377 SER A O 1
ATOM 3106 N N . LYS A 1 378 ? 6.362 -9.134 -11.495 1.00 97.25 378 LYS A N 1
ATOM 3107 C CA . LYS A 1 378 ? 5.973 -10.225 -12.392 1.00 97.25 378 LYS A CA 1
ATOM 3108 C C . LYS A 1 378 ? 7.077 -11.264 -12.571 1.00 97.25 378 LYS A C 1
ATOM 3110 O O . LYS A 1 378 ? 6.838 -12.453 -12.363 1.00 97.25 378 LYS A O 1
ATOM 3115 N N . GLU A 1 379 ? 8.277 -10.841 -12.963 1.00 97.50 379 GLU A N 1
ATOM 3116 C CA . GLU A 1 379 ? 9.406 -11.747 -13.210 1.00 97.50 379 GLU A CA 1
ATOM 3117 C C . GLU A 1 379 ? 9.832 -12.483 -11.936 1.00 97.50 379 GLU A C 1
ATOM 3119 O O . GLU A 1 379 ? 10.085 -13.690 -11.979 1.00 97.50 379 GLU A O 1
ATOM 3124 N N . ASP A 1 380 ? 9.875 -11.784 -10.797 1.00 97.44 380 ASP A N 1
ATOM 3125 C CA . ASP A 1 380 ? 10.259 -12.389 -9.521 1.00 97.44 380 ASP A CA 1
ATOM 3126 C C . ASP A 1 380 ? 9.217 -13.409 -9.032 1.00 97.44 380 ASP A C 1
ATOM 3128 O O . ASP A 1 380 ? 9.580 -14.499 -8.576 1.00 97.44 380 ASP A O 1
ATOM 3132 N N . TYR A 1 381 ? 7.922 -13.128 -9.227 1.00 97.31 381 TYR A N 1
ATOM 3133 C CA . TYR A 1 381 ? 6.868 -14.119 -9.014 1.00 97.31 381 TYR A CA 1
ATOM 3134 C C . TYR A 1 381 ? 7.062 -15.348 -9.909 1.00 97.31 381 TYR A C 1
ATOM 3136 O O . TYR A 1 381 ? 7.105 -16.466 -9.399 1.00 97.31 381 TYR A O 1
ATOM 3144 N N . ILE A 1 382 ? 7.229 -15.170 -11.226 1.00 97.38 382 ILE A N 1
ATOM 3145 C CA . ILE A 1 382 ? 7.367 -16.286 -12.181 1.00 97.38 382 ILE A CA 1
ATOM 3146 C C . ILE A 1 382 ? 8.564 -17.174 -11.811 1.00 97.38 382 ILE A C 1
ATOM 3148 O O . ILE A 1 382 ? 8.466 -18.404 -11.842 1.00 97.38 382 ILE A O 1
ATOM 3152 N N . LYS A 1 383 ? 9.683 -16.565 -11.403 1.00 97.25 383 LYS A N 1
ATOM 3153 C CA . LYS A 1 383 ? 10.888 -17.272 -10.950 1.00 97.25 383 LYS A CA 1
ATOM 3154 C C . LYS A 1 383 ? 10.626 -18.156 -9.725 1.00 97.25 383 LYS A C 1
ATOM 3156 O O . LYS A 1 383 ? 11.175 -19.255 -9.639 1.00 97.25 383 LYS A O 1
ATOM 3161 N N . ASN A 1 384 ? 9.795 -17.693 -8.791 1.00 96.69 384 ASN A N 1
ATOM 3162 C CA . ASN A 1 384 ? 9.537 -18.361 -7.512 1.00 96.69 384 ASN A CA 1
ATOM 3163 C C . ASN A 1 384 ? 8.226 -19.168 -7.471 1.00 96.69 384 ASN A C 1
ATOM 3165 O O . ASN A 1 384 ? 7.998 -19.917 -6.518 1.00 96.69 384 ASN A O 1
ATOM 3169 N N . GLU A 1 385 ? 7.395 -19.082 -8.511 1.00 95.88 385 GLU A N 1
ATOM 3170 C CA . GLU A 1 385 ? 6.035 -19.626 -8.565 1.00 95.88 385 GLU A CA 1
ATOM 3171 C C . GLU A 1 385 ? 5.956 -21.087 -8.112 1.00 95.88 385 GLU A C 1
ATOM 3173 O O . GLU A 1 385 ? 5.192 -21.423 -7.209 1.00 95.88 385 GLU A O 1
ATOM 3178 N N . LYS A 1 386 ? 6.774 -21.971 -8.696 1.00 95.44 386 LYS A N 1
ATOM 3179 C CA . LYS A 1 386 ? 6.736 -23.410 -8.380 1.00 95.44 386 LYS A CA 1
ATOM 3180 C C . LYS A 1 386 ? 7.003 -23.686 -6.900 1.00 95.44 386 LYS A C 1
ATOM 3182 O O . LYS A 1 386 ? 6.370 -24.563 -6.314 1.00 95.44 386 LYS A O 1
ATOM 3187 N N . LYS A 1 387 ? 7.933 -22.940 -6.298 1.00 95.06 387 LYS A N 1
ATOM 3188 C CA . LYS A 1 387 ? 8.300 -23.073 -4.882 1.00 95.06 387 LYS A CA 1
ATOM 3189 C C . LYS A 1 387 ? 7.147 -22.616 -3.987 1.00 95.06 387 LYS A C 1
ATOM 3191 O O . LYS A 1 387 ? 6.809 -23.315 -3.036 1.00 95.06 387 LYS A O 1
ATOM 3196 N N . ILE A 1 388 ? 6.518 -21.494 -4.333 1.00 95.19 388 ILE A N 1
ATOM 3197 C CA . ILE A 1 388 ? 5.384 -20.923 -3.594 1.00 95.19 388 ILE A CA 1
ATOM 3198 C C . ILE A 1 388 ? 4.163 -21.839 -3.689 1.00 95.19 388 ILE A C 1
ATOM 3200 O O . ILE A 1 388 ? 3.592 -22.205 -2.667 1.00 95.19 388 ILE A O 1
ATOM 3204 N N . LEU A 1 389 ? 3.798 -22.291 -4.890 1.00 95.12 389 LEU A N 1
ATOM 3205 C CA . LEU A 1 389 ? 2.674 -23.211 -5.072 1.00 95.12 389 LEU A CA 1
ATOM 3206 C C . LEU A 1 389 ? 2.908 -24.538 -4.352 1.00 95.12 389 LEU A C 1
ATOM 3208 O O . LEU A 1 389 ? 1.980 -25.079 -3.761 1.00 95.12 389 LEU A O 1
ATOM 3212 N N . SER A 1 390 ? 4.142 -25.053 -4.345 1.00 94.12 390 SER A N 1
ATOM 3213 C CA . SER A 1 390 ? 4.480 -26.248 -3.567 1.00 94.12 390 SER A CA 1
ATOM 3214 C C . SER A 1 390 ? 4.304 -26.027 -2.063 1.00 94.12 390 SER A C 1
ATOM 3216 O O . SER A 1 390 ? 3.826 -26.934 -1.386 1.00 94.12 390 SER A O 1
ATOM 3218 N N . LEU A 1 391 ? 4.679 -24.855 -1.538 1.00 94.12 391 LEU A N 1
ATOM 3219 C CA . LEU A 1 391 ? 4.463 -24.498 -0.134 1.00 94.12 391 LEU A CA 1
ATOM 3220 C C . LEU A 1 391 ? 2.965 -24.449 0.192 1.00 94.12 391 LEU A C 1
ATOM 3222 O O . LEU A 1 391 ? 2.520 -25.121 1.122 1.00 94.12 391 LEU A O 1
ATOM 3226 N N . LEU A 1 392 ? 2.192 -23.694 -0.593 1.00 94.25 392 LEU A N 1
ATOM 3227 C CA . LEU A 1 392 ? 0.753 -23.540 -0.382 1.00 94.25 392 LEU A CA 1
ATOM 3228 C C . LEU A 1 392 ? 0.024 -24.880 -0.521 1.00 94.25 392 LEU A C 1
ATOM 3230 O O . LEU A 1 392 ? -0.835 -25.185 0.293 1.00 94.25 392 LEU A O 1
ATOM 3234 N N . ASN A 1 393 ? 0.398 -25.721 -1.490 1.00 93.06 393 ASN A N 1
ATOM 3235 C CA . ASN A 1 393 ? -0.184 -27.055 -1.658 1.00 93.06 393 ASN A CA 1
ATOM 3236 C C . ASN A 1 393 ? 0.150 -28.010 -0.508 1.00 93.06 393 ASN A C 1
ATOM 3238 O O . ASN A 1 393 ? -0.656 -28.883 -0.205 1.00 93.06 393 ASN A O 1
ATOM 3242 N N . ASN A 1 394 ? 1.318 -27.867 0.120 1.00 92.38 394 ASN A N 1
ATOM 3243 C CA . ASN A 1 394 ? 1.699 -28.694 1.261 1.00 92.38 394 ASN A CA 1
ATOM 3244 C C . ASN A 1 394 ? 0.914 -28.319 2.529 1.00 92.38 394 ASN A C 1
ATOM 3246 O O . ASN A 1 394 ? 0.540 -29.189 3.306 1.00 92.38 394 ASN A O 1
ATOM 3250 N N . LEU A 1 395 ? 0.659 -27.024 2.734 1.00 92.94 395 LEU A N 1
ATOM 3251 C CA . LEU A 1 395 ? -0.029 -26.520 3.925 1.00 92.94 395 LEU A CA 1
ATOM 3252 C C . LEU A 1 395 ? -1.553 -26.503 3.782 1.00 92.94 395 LEU A C 1
ATOM 3254 O O . LEU A 1 395 ? -2.264 -26.932 4.682 1.00 92.94 395 LEU A O 1
ATOM 3258 N N . LEU A 1 396 ? -2.052 -25.997 2.658 1.00 91.38 396 LEU A N 1
ATOM 3259 C CA . LEU A 1 396 ? -3.470 -25.799 2.381 1.00 91.38 396 LEU A CA 1
ATOM 3260 C C . LEU A 1 396 ? -3.766 -26.256 0.938 1.00 91.38 396 LEU A C 1
ATOM 3262 O O . LEU A 1 396 ? -3.882 -25.427 0.033 1.00 91.38 396 LEU A O 1
ATOM 3266 N N . PRO A 1 397 ? -3.815 -27.575 0.671 1.00 88.81 397 PRO A N 1
ATOM 3267 C CA . PRO A 1 397 ? -3.998 -28.119 -0.675 1.00 88.81 397 PRO A CA 1
ATOM 3268 C C . PRO A 1 397 ? -5.341 -27.712 -1.279 1.00 88.81 397 PRO A C 1
ATOM 3270 O O . PRO A 1 397 ? -6.355 -27.706 -0.585 1.00 88.81 397 PRO A O 1
ATOM 3273 N N . THR A 1 398 ? -5.375 -27.435 -2.586 1.00 83.56 398 THR A N 1
ATOM 3274 C CA . THR A 1 398 ? -6.617 -27.159 -3.329 1.00 83.56 398 THR A CA 1
ATOM 3275 C C . THR A 1 398 ? -7.633 -28.279 -3.121 1.00 83.56 398 THR A C 1
AT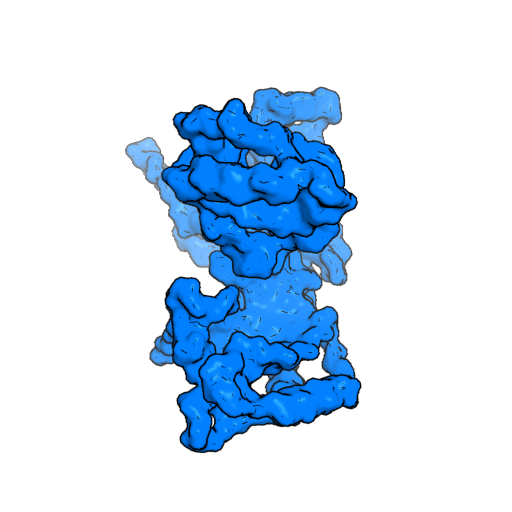OM 3277 O O . THR A 1 398 ? -7.388 -29.437 -3.469 1.00 83.56 398 THR A O 1
ATOM 3280 N N . ARG A 1 399 ? -8.780 -27.943 -2.525 1.00 73.75 399 ARG A N 1
ATOM 3281 C CA . ARG A 1 399 ? -9.844 -28.911 -2.257 1.00 73.75 399 ARG A CA 1
ATOM 3282 C C . ARG A 1 399 ? -10.719 -29.068 -3.497 1.00 73.75 399 ARG A C 1
ATOM 3284 O O . ARG A 1 399 ? -11.272 -28.108 -4.011 1.00 73.75 399 ARG A O 1
ATOM 3291 N N . VAL A 1 400 ? -10.896 -30.312 -3.939 1.00 62.62 400 VAL A N 1
ATOM 3292 C CA . VAL A 1 400 ? -11.810 -30.682 -5.044 1.00 62.62 400 VAL A CA 1
ATOM 3293 C C . VAL A 1 400 ? -13.181 -31.130 -4.503 1.00 62.62 400 VAL A C 1
ATOM 3295 O O . VAL A 1 400 ? -14.046 -31.597 -5.238 1.00 62.62 400 VAL A O 1
ATOM 3298 N N . ASN A 1 401 ? -13.383 -31.055 -3.184 1.00 57.12 401 ASN A N 1
ATOM 3299 C CA . ASN A 1 401 ? -14.506 -31.706 -2.522 1.00 57.12 401 ASN A CA 1
ATOM 3300 C C . ASN A 1 401 ? -15.823 -30.960 -2.795 1.00 57.12 401 ASN A C 1
ATOM 3302 O O . ASN A 1 401 ? -15.948 -29.776 -2.499 1.00 57.12 401 ASN A O 1
ATOM 3306 N N . ASN A 1 402 ? -16.825 -31.667 -3.321 1.00 56.72 402 ASN A N 1
ATOM 3307 C CA . ASN A 1 402 ? -18.082 -31.074 -3.801 1.00 56.72 402 ASN A CA 1
ATOM 3308 C C . ASN A 1 402 ? -19.055 -30.614 -2.700 1.00 56.72 402 ASN A C 1
ATOM 3310 O O . ASN A 1 402 ? -20.109 -30.078 -3.031 1.00 56.72 402 ASN A O 1
ATOM 3314 N N . ASN A 1 403 ? -18.727 -30.830 -1.423 1.00 62.41 403 ASN A N 1
ATOM 3315 C CA . ASN A 1 403 ? -19.641 -30.579 -0.305 1.00 62.41 403 ASN A CA 1
ATOM 3316 C C . ASN A 1 403 ? -19.553 -29.157 0.277 1.00 62.41 403 ASN A C 1
ATOM 3318 O O . ASN A 1 403 ? -20.466 -28.764 0.996 1.00 62.41 403 ASN A O 1
ATOM 3322 N N . HIS A 1 404 ? -18.489 -28.394 -0.001 1.00 65.12 404 HIS A N 1
ATOM 3323 C CA . HIS A 1 404 ? -18.406 -26.994 0.431 1.00 65.12 404 HIS A CA 1
ATOM 3324 C C . HIS A 1 404 ? -19.091 -26.072 -0.584 1.00 65.12 404 HIS A C 1
ATOM 3326 O O . HIS A 1 404 ? -19.039 -26.315 -1.792 1.00 65.12 404 HIS A O 1
ATOM 3332 N N . ILE A 1 405 ? -19.717 -25.008 -0.075 1.00 67.19 405 ILE A N 1
ATOM 3333 C CA . ILE A 1 405 ? -20.447 -24.015 -0.877 1.00 67.19 405 ILE A CA 1
ATOM 3334 C C . ILE A 1 405 ? -19.477 -23.201 -1.748 1.00 67.19 405 ILE A C 1
ATOM 3336 O O . ILE A 1 405 ? -19.810 -22.883 -2.885 1.00 67.19 405 ILE A O 1
ATOM 3340 N N . LEU A 1 406 ? -18.275 -22.917 -1.232 1.00 74.62 406 LEU A N 1
ATOM 3341 C CA . LEU A 1 406 ? -17.204 -22.200 -1.924 1.00 74.62 406 LEU A CA 1
ATOM 3342 C C . LEU A 1 406 ? -15.955 -23.086 -1.968 1.00 74.62 406 LEU A C 1
ATOM 3344 O O . LEU A 1 406 ? -15.460 -23.529 -0.929 1.00 74.62 406 LEU A O 1
ATOM 3348 N N . LYS A 1 407 ? -15.469 -23.389 -3.172 1.00 74.44 407 LYS A N 1
ATOM 3349 C CA . LYS A 1 407 ? -14.516 -24.486 -3.400 1.00 74.44 407 LYS A CA 1
ATOM 3350 C C . LYS A 1 407 ? -13.071 -24.029 -3.513 1.00 74.44 407 LYS A C 1
ATOM 3352 O O . LYS A 1 407 ? -12.165 -24.778 -3.160 1.00 74.44 407 LYS A O 1
ATOM 3357 N N . ASN A 1 408 ? -12.855 -22.832 -4.041 1.00 84.94 408 ASN A N 1
ATOM 3358 C CA . ASN A 1 408 ? -11.532 -22.332 -4.387 1.00 84.94 408 ASN A CA 1
ATOM 3359 C C . ASN A 1 408 ? -11.423 -20.826 -4.132 1.00 84.94 408 ASN A C 1
ATOM 3361 O O . ASN A 1 408 ? -12.409 -20.130 -3.884 1.00 84.94 408 ASN A O 1
ATOM 3365 N N . THR A 1 409 ? -10.196 -20.334 -4.226 1.00 91.56 409 THR A N 1
ATOM 3366 C CA . THR A 1 409 ? -9.821 -18.940 -4.018 1.00 91.56 409 THR A CA 1
ATOM 3367 C C . THR A 1 409 ? -10.645 -17.989 -4.880 1.00 91.56 409 THR A C 1
ATOM 3369 O O . THR A 1 409 ? -11.114 -16.967 -4.386 1.00 91.56 409 THR A O 1
ATOM 3372 N N . TYR A 1 410 ? -10.873 -18.337 -6.150 1.00 91.06 410 TYR A N 1
ATOM 3373 C CA . TYR A 1 410 ? -11.674 -17.516 -7.053 1.00 91.06 410 TYR A CA 1
ATOM 3374 C C . TYR A 1 410 ? -13.125 -17.402 -6.584 1.00 91.06 410 TYR A C 1
ATOM 3376 O O . TYR A 1 410 ? -13.627 -16.294 -6.439 1.00 91.06 410 TYR A O 1
ATOM 3384 N N . GLU A 1 411 ? -13.786 -18.522 -6.290 1.00 88.44 411 GLU A N 1
ATOM 3385 C CA . GLU A 1 411 ? -15.178 -18.535 -5.832 1.00 88.44 411 GLU A CA 1
ATOM 3386 C C . GLU A 1 411 ? -15.356 -17.783 -4.514 1.00 88.44 411 GLU A C 1
ATOM 3388 O O . GLU A 1 411 ? -16.339 -17.059 -4.356 1.00 88.44 411 GLU A O 1
ATOM 3393 N N . ILE A 1 412 ? -14.402 -17.925 -3.591 1.00 89.56 412 ILE A N 1
ATOM 3394 C CA . ILE A 1 412 ? -14.426 -17.235 -2.302 1.00 89.56 412 ILE A CA 1
ATOM 3395 C C . ILE A 1 412 ? -14.302 -15.725 -2.499 1.00 89.56 412 ILE A C 1
ATOM 3397 O O . ILE A 1 412 ? -15.161 -14.980 -2.029 1.00 89.56 412 ILE A O 1
ATOM 3401 N N . ILE A 1 413 ? -13.284 -15.265 -3.227 1.00 89.44 413 ILE A N 1
ATOM 3402 C CA . ILE A 1 413 ? -13.072 -13.828 -3.438 1.00 89.44 413 ILE A CA 1
ATOM 3403 C C . ILE A 1 413 ? -14.208 -13.228 -4.281 1.00 89.44 413 ILE A C 1
ATOM 3405 O O . ILE A 1 413 ? -14.669 -12.123 -4.004 1.00 89.44 413 ILE A O 1
ATOM 3409 N N . HIS A 1 414 ? -14.697 -13.955 -5.286 1.00 88.19 414 HIS A N 1
ATOM 3410 C CA . HIS A 1 414 ? -15.787 -13.493 -6.138 1.00 88.19 414 HIS A CA 1
ATOM 3411 C C . HIS A 1 414 ? -17.122 -13.413 -5.388 1.00 88.19 414 HIS A C 1
ATOM 3413 O O . HIS A 1 414 ? -17.824 -12.407 -5.484 1.00 88.19 414 HIS A O 1
ATOM 3419 N N . SER A 1 415 ? -17.469 -14.456 -4.628 1.00 85.38 415 SER A N 1
ATOM 3420 C CA . SER A 1 415 ? -18.799 -14.594 -4.022 1.00 85.38 415 SER A CA 1
ATOM 3421 C C . SER A 1 415 ? -18.862 -13.997 -2.621 1.00 85.38 415 SER A C 1
ATOM 3423 O O . SER A 1 415 ? -19.691 -13.128 -2.375 1.00 85.38 415 SER A O 1
ATOM 3425 N N . ALA A 1 416 ? -17.992 -14.439 -1.707 1.00 82.44 416 ALA A N 1
ATOM 3426 C CA . ALA A 1 416 ? -17.967 -13.931 -0.333 1.00 82.44 416 ALA A CA 1
ATOM 3427 C C . ALA A 1 416 ? -17.291 -12.556 -0.262 1.00 82.44 416 ALA A C 1
ATOM 3429 O O . ALA A 1 416 ? -17.772 -11.664 0.429 1.00 82.44 416 ALA A O 1
ATOM 3430 N N . GLY A 1 417 ? -16.214 -12.369 -1.031 1.00 80.88 417 GLY A N 1
ATOM 3431 C CA . GLY A 1 417 ? -15.552 -11.074 -1.161 1.00 80.88 417 GLY A CA 1
ATOM 3432 C C . GLY A 1 417 ? -16.321 -10.067 -2.024 1.00 80.88 417 GLY A C 1
ATOM 3433 O O . GLY A 1 417 ? -15.994 -8.886 -1.981 1.00 80.88 417 GLY A O 1
ATOM 3434 N N . GLU A 1 418 ? -17.336 -10.494 -2.786 1.00 86.12 418 GLU A N 1
ATOM 3435 C CA . GLU A 1 418 ? -18.125 -9.650 -3.699 1.00 86.12 418 GLU A CA 1
ATOM 3436 C C . GLU A 1 418 ? -17.270 -8.838 -4.702 1.00 86.12 418 GLU A C 1
ATOM 3438 O O . GLU A 1 418 ? -17.529 -7.654 -4.968 1.00 86.12 418 GLU A O 1
ATOM 3443 N N . ILE A 1 419 ? -16.231 -9.474 -5.258 1.00 86.56 419 ILE A N 1
ATOM 3444 C CA . ILE A 1 419 ? -15.279 -8.866 -6.201 1.00 86.56 419 ILE A CA 1
ATOM 3445 C C . ILE A 1 419 ? -15.518 -9.376 -7.630 1.00 86.56 419 ILE A C 1
ATOM 3447 O O . ILE A 1 419 ? -15.578 -10.578 -7.882 1.00 86.56 419 ILE A O 1
ATOM 3451 N N . GLY A 1 420 ? -15.633 -8.464 -8.594 1.00 87.06 420 GLY A N 1
ATOM 3452 C CA . GLY A 1 420 ? -15.739 -8.789 -10.018 1.00 87.06 420 GLY A CA 1
ATOM 3453 C C . GLY A 1 420 ? -14.375 -8.820 -10.707 1.00 87.06 420 GLY A C 1
ATOM 3454 O O . GLY A 1 420 ? -13.514 -7.985 -10.423 1.00 87.06 420 GLY A O 1
ATOM 3455 N N . PHE A 1 421 ? -14.202 -9.756 -11.642 1.00 89.56 421 PHE A N 1
ATOM 3456 C CA . PHE A 1 421 ? -12.967 -9.961 -12.402 1.00 89.56 421 PHE A CA 1
ATOM 3457 C C . PHE A 1 421 ? -13.215 -9.844 -13.904 1.00 89.56 421 PHE A C 1
ATOM 3459 O O . PHE A 1 421 ? -14.293 -10.205 -14.377 1.00 89.56 421 PHE A O 1
ATOM 3466 N N . ASP A 1 422 ? -12.222 -9.344 -14.639 1.00 86.00 422 ASP A N 1
ATOM 3467 C CA . ASP A 1 422 ? -12.238 -9.342 -16.100 1.00 86.00 422 ASP A CA 1
ATOM 3468 C C . ASP A 1 422 ? -11.960 -10.754 -16.609 1.00 86.00 422 ASP A C 1
ATOM 3470 O O . ASP A 1 422 ? -10.910 -11.330 -16.305 1.00 86.00 422 ASP A O 1
ATOM 3474 N N . TYR A 1 423 ? -12.886 -11.310 -17.381 1.00 71.81 423 TYR A N 1
ATOM 3475 C CA . TYR A 1 423 ? -12.609 -12.508 -18.155 1.00 71.81 423 TYR A CA 1
ATOM 3476 C C . TYR A 1 423 ? -12.031 -12.041 -19.482 1.00 71.81 423 TYR A C 1
ATOM 3478 O O . TYR A 1 423 ? -12.761 -11.552 -20.338 1.00 71.81 423 TYR A O 1
ATOM 3486 N N . GLN A 1 424 ? -10.715 -12.167 -19.641 1.00 55.88 424 GLN A N 1
ATOM 3487 C CA . GLN A 1 424 ? -10.125 -12.066 -20.970 1.00 55.88 424 GLN A CA 1
ATOM 3488 C C . GLN A 1 424 ? -10.650 -13.258 -21.785 1.00 55.88 424 GLN A C 1
ATOM 3490 O O . GLN A 1 424 ? -10.283 -14.397 -21.490 1.00 55.88 424 GLN A O 1
ATOM 3495 N N . GLU A 1 425 ? -11.582 -12.996 -22.709 1.00 37.91 425 GLU A N 1
ATOM 3496 C CA . GLU A 1 425 ? -12.062 -13.970 -23.706 1.00 37.91 425 GLU A CA 1
ATOM 3497 C C . GLU A 1 425 ? -10.950 -14.411 -24.664 1.00 37.91 425 GLU A C 1
ATOM 3499 O O . GLU A 1 425 ? -10.140 -13.549 -25.086 1.00 37.91 425 GLU A O 1
#

Foldseek 3Di:
DFPDDDDQCPPFCPCLQPPPPAQKHKDWPFDNCVPPDPVCCVVCVVDVVHDDTDIDIDHPDPDPVVVVVRVQVSVLPGDDDDPLQADKDKDWDAFDWDADPDPVDGDIDGDDHIWIWICRPRGIDGQLCLFAPAAPQWWFFDDADPPFPPAGWTDRPVLQKIKFTKFKGFDDPVNVVVLVLQLLQLVLFKFKFKFAPVLQVVLQVLCVVLQWHKDWQDDPDNGITIIMIGHNQDDLQVVTDDGQPDPCCSVVGVRVVSCVVVVNQVVRHGGGDPDDGDPVVVVSSCVSNDDDRMDMDGSVRDDHSHHTSLQPMKMKMKKKDWAAPVLLVVLVVVVVVDDDDPAAPKDWDKDFDADPPDRTTIIMTMIMGRFRSPGRPNRSCVVCVVVVSVVCCVRPNQAPDPPDPARGNCSCCVPVSVTDTDDPD